Protein AF-A0A927CB23-F1 (afdb_monomer_lite)

pLDDT: mean 91.45, std 10.14, range [26.83, 98.69]

Sequence (714 aa):
MNLECARGECPRKMRVAFAGDSITWGDGMLDDGFVGEADRYIRKTYAETLASEQLNVSGTAEALSSRKLYGGRALRLTGAGSAVSFELEGDELTVVQAMERGNGSASLIDVYVDGALFDTFSNRNEAPCGEDTIRFVADGAGNTFDLGRPFTYAHSISADGRPVVGGLNCGGYGAAFPADQDYRVIRIYGSDAHGETEVHHALQFRRTPAQGIVIEASFRYGETIAYAKTTVGETEERFGSPLESRYGEGGVAFDPARPVAVSSGLDYRITDDRAVRTWTFPDTRRRTFELKIRGFDPLGGKTGDPYLIVNFVTNRFHSIMNAGIGGWTANLYKGDKGLRNVNGLCDWKPDILFIGLGTNDDWEAGNTFAAVRRIEGLSEADVRRLPTLLIQNCRYDGPDRYSVDTAELIVAACEQRCVVLDGTGASFDSVKQGDLVVVGDYYGDNRNVQSRLIESWDPDTRTARFTEPLEPTPLTPHIEDYAGQAIRIKRVDGFVTALERMLAMIRTASPATRLALIETGLSNYNTRLLMGYPEVIRDIAKRYGAELVNVYRPLMQWQYEQPLDFQGYIGPGEQQRSGGSSEYPLVTPDGRDMAEAVRYQLRNWSVRIDGREKYGDGCRIEGGYALAFLPGTEPEQLTITDWNGRGRNPKVGYRFIPSRLVFTRDVPPPGARIEVSASPAKWSMDDAHLGMPGGNGIYAAQVKAAIRRMIGRE

Radius of gyration: 29.51 Å; chains: 1; bounding box: 82×55×81 Å

Organism: NCBI:txid2772510

Foldseek 3Di:
DAPDPPDDDQADFFEEEEAAACQLCVQNACCHFLNVLQVVLCCVRRWPKFFQVNWDWDADKDKFADSLFNVRIWIKHWFFFIKTKDKGWAQKKKFFFKAFFAQQQKFKKFKDWQNHGDDIDISGDPWDKDKDKDKDFAQAPAQKFWPQAFAWAPKWKDKLNHTFAEAFAADEAPDDDDPRGQWYWFWDWDADPVRAIDITIMIGGPHRDGGGIMMMMITIGGAMAGQKDFSWYANDRGGRHHIGYQWGQQPFALQPQDRDRTHKHQAKIKGGPVSMDMDGHPHGGMIMMMIGTNFRDPPGSNPDTHMIITRMMINHDYMYISLYMHLDALQCQPPDSTRNHLLVVLVSQGLEYEYYYQARHLLQQDKDFLKWFKDWFAFLVRQQQDLCLFFQKWADPDHRIIMTTGLWWFFQFFDFFKTFTDPHRMDNPRDAFQWKKWFADAALACQRIDIFGFRGADPVRRMTGGDHTDAAGPLRRDRRSSGGGTMGTMDSVRRLVSVVVSLVVSCVSRVSYAYEYEFYFQARCQAGVSPCRNVSSVVSCVVSVHHYLDQHVVNSVLQQPFDQPAWWAQAECRHFWDPLDQKGFTADNHGHFSQVVLQARFDNKFKDWLRHTCDSPQKHKGKHKHWHFDPPQDSNRSIDDGSNCSSNPPRIDIDTDTIMMGGNDDRHHGGIGIIMTTGSDHCDRNRGHRPDPNVSVSSSVSSSVSVCVVSVVD

InterPro domains:
  IPR036514 SGNH hydrolase superfamily [G3DSA:3.40.50.1110] (303-572)

Structure (mmCIF, N/CA/C/O backbone):
data_AF-A0A927CB23-F1
#
_entry.id   AF-A0A927CB23-F1
#
loop_
_atom_site.group_PDB
_atom_site.id
_atom_site.type_symbol
_atom_site.label_atom_id
_atom_site.label_alt_id
_atom_site.label_comp_id
_atom_site.label_asym_id
_atom_site.label_entity_id
_atom_site.label_seq_id
_atom_site.pdbx_PDB_ins_code
_atom_site.Cartn_x
_atom_site.Cartn_y
_atom_site.Cartn_z
_atom_site.occupancy
_atom_site.B_iso_or_equiv
_atom_site.auth_seq_id
_atom_site.auth_comp_id
_atom_site.auth_asym_id
_atom_site.auth_atom_id
_atom_site.pdbx_PDB_model_num
ATOM 1 N N . MET A 1 1 ? -27.985 -1.741 -10.461 1.00 26.83 1 MET A N 1
ATOM 2 C CA . MET A 1 1 ? -28.799 -2.940 -10.737 1.00 26.83 1 MET A CA 1
ATOM 3 C C . MET A 1 1 ? -28.554 -3.878 -9.571 1.00 26.83 1 MET A C 1
ATOM 5 O O . MET A 1 1 ? -27.466 -4.431 -9.467 1.00 26.83 1 MET A O 1
ATOM 9 N N . ASN A 1 2 ? -29.479 -3.870 -8.613 1.00 27.08 2 ASN A N 1
ATOM 10 C CA . ASN A 1 2 ? -29.386 -4.656 -7.388 1.00 27.08 2 ASN A CA 1
ATOM 11 C C . ASN A 1 2 ? -29.586 -6.117 -7.780 1.00 27.08 2 ASN A C 1
ATOM 13 O O . ASN A 1 2 ? -30.599 -6.443 -8.392 1.00 27.08 2 ASN A O 1
ATOM 17 N N . LEU A 1 3 ? -28.602 -6.967 -7.499 1.00 32.16 3 LEU A N 1
ATOM 18 C CA . LEU A 1 3 ? -28.833 -8.404 -7.513 1.00 32.16 3 LEU A CA 1
ATOM 19 C C . LEU A 1 3 ? -29.816 -8.675 -6.376 1.00 32.16 3 LEU A C 1
ATOM 21 O O . LEU A 1 3 ? -29.448 -8.582 -5.208 1.00 32.16 3 LEU A O 1
ATOM 25 N N . GLU A 1 4 ? -31.074 -8.922 -6.737 1.00 32.81 4 GLU A N 1
ATOM 26 C CA . GLU A 1 4 ? -32.039 -9.565 -5.854 1.00 32.81 4 GLU A CA 1
ATOM 27 C C . GLU A 1 4 ? -31.370 -10.826 -5.302 1.00 32.81 4 GLU A C 1
ATOM 29 O O . GLU A 1 4 ? -30.970 -11.709 -6.067 1.00 32.81 4 GLU A O 1
ATOM 34 N N . CYS A 1 5 ? -31.194 -10.883 -3.979 1.00 36.22 5 CYS A N 1
ATOM 35 C CA . CYS A 1 5 ? -30.852 -12.123 -3.299 1.00 36.22 5 CYS A CA 1
ATOM 36 C C . CYS A 1 5 ? -31.935 -13.140 -3.654 1.00 36.22 5 CYS A C 1
ATOM 38 O O . CYS A 1 5 ? -33.077 -13.051 -3.200 1.00 36.22 5 CYS A O 1
ATOM 40 N N . ALA A 1 6 ? -31.587 -14.087 -4.519 1.00 33.34 6 ALA A N 1
ATOM 41 C CA . ALA A 1 6 ? -32.444 -15.210 -4.812 1.00 33.34 6 ALA A CA 1
ATOM 42 C C . ALA A 1 6 ? -32.645 -16.006 -3.513 1.00 33.34 6 ALA A C 1
ATOM 44 O O . ALA A 1 6 ? -31.708 -16.609 -3.009 1.00 33.34 6 ALA A O 1
ATOM 45 N N . ARG A 1 7 ? -33.896 -16.025 -3.033 1.00 36.09 7 ARG A N 1
ATOM 46 C CA . ARG A 1 7 ? -34.452 -16.943 -2.023 1.00 36.09 7 ARG A CA 1
ATOM 47 C C . ARG A 1 7 ? -33.904 -16.795 -0.596 1.00 36.09 7 ARG A C 1
ATOM 49 O O . ARG A 1 7 ? -33.030 -17.539 -0.188 1.00 36.09 7 ARG A O 1
ATOM 56 N N . GLY A 1 8 ? -34.556 -15.937 0.190 1.00 37.94 8 GLY A N 1
ATOM 57 C CA . GLY A 1 8 ? -34.982 -16.237 1.571 1.00 37.94 8 GLY A CA 1
ATOM 58 C C . GLY A 1 8 ? -33.938 -16.503 2.664 1.00 37.94 8 GLY A C 1
ATOM 59 O O . GLY A 1 8 ? -34.341 -16.632 3.814 1.00 37.94 8 GLY A O 1
ATOM 60 N N . GLU A 1 9 ? -32.645 -16.557 2.361 1.00 48.78 9 GLU A N 1
ATOM 61 C CA . GLU A 1 9 ? -31.580 -16.712 3.352 1.00 48.78 9 GLU A CA 1
ATOM 62 C C . GLU A 1 9 ? -30.727 -15.443 3.387 1.00 48.78 9 GLU A C 1
ATOM 64 O O . GLU A 1 9 ? -30.206 -14.983 2.367 1.00 48.78 9 GLU A O 1
ATOM 69 N N . CYS A 1 10 ? -30.608 -14.837 4.570 1.00 53.47 10 CYS A N 1
ATOM 70 C CA . CYS A 1 10 ? -29.690 -13.725 4.771 1.00 53.47 10 CYS A CA 1
ATOM 71 C C . CYS A 1 10 ? -28.240 -14.187 4.528 1.00 53.47 10 CYS A C 1
ATOM 73 O O . CYS A 1 10 ? -27.886 -15.303 4.920 1.00 53.47 10 CYS A O 1
ATOM 75 N N . PRO A 1 11 ? -27.371 -13.341 3.939 1.00 67.31 11 PRO A N 1
ATOM 76 C CA . PRO A 1 11 ? -25.980 -13.705 3.692 1.00 67.31 11 PRO A CA 1
ATOM 77 C C . PRO A 1 11 ? -25.277 -14.155 4.977 1.00 67.31 11 PRO A C 1
ATOM 79 O O . PRO A 1 11 ? -25.396 -13.515 6.026 1.00 67.31 11 PRO A O 1
ATOM 82 N N . ARG A 1 12 ? -24.508 -15.247 4.895 1.00 82.75 12 ARG A N 1
ATOM 83 C CA . ARG A 1 12 ? -23.694 -15.736 6.013 1.00 82.75 12 ARG A CA 1
ATOM 84 C C . ARG A 1 12 ? -22.744 -14.633 6.499 1.00 82.75 12 ARG A C 1
ATOM 86 O O . ARG A 1 12 ? -22.154 -13.907 5.697 1.00 82.75 12 ARG A O 1
ATOM 93 N N . LYS A 1 13 ? -22.537 -14.532 7.819 1.00 90.31 13 LYS A N 1
ATOM 94 C CA . LYS A 1 13 ? -21.469 -13.690 8.391 1.00 90.31 13 LYS A CA 1
ATOM 95 C C . LYS A 1 13 ? -20.115 -14.140 7.847 1.00 90.31 13 LYS A C 1
ATOM 97 O O . LYS A 1 13 ? -19.859 -15.337 7.737 1.00 90.31 13 LYS A O 1
ATOM 102 N N . MET A 1 14 ? -19.257 -13.175 7.530 1.00 93.19 14 MET A N 1
ATOM 103 C CA . MET A 1 14 ? -17.957 -13.430 6.910 1.00 93.19 14 MET A CA 1
ATOM 104 C C . MET A 1 14 ? -16.841 -12.764 7.698 1.00 93.19 14 MET A C 1
ATOM 106 O O . MET A 1 14 ? -17.012 -11.647 8.184 1.00 93.19 14 MET A O 1
ATOM 110 N N . ARG A 1 15 ? -15.689 -13.427 7.740 1.00 96.12 15 ARG A N 1
ATOM 111 C CA . ARG A 1 15 ? -14.408 -12.915 8.220 1.00 96.12 15 ARG A CA 1
ATOM 112 C C . ARG A 1 15 ? -13.463 -12.783 7.032 1.00 96.12 15 ARG A C 1
ATOM 114 O O . ARG A 1 15 ? -13.010 -13.789 6.484 1.00 96.12 15 ARG A O 1
ATOM 121 N N . VAL A 1 16 ? -13.187 -11.552 6.609 1.00 97.25 16 VAL A N 1
ATOM 122 C CA . VAL A 1 16 ? -12.331 -11.272 5.446 1.00 97.25 16 VAL A CA 1
ATOM 123 C C . VAL A 1 16 ? -11.035 -10.620 5.905 1.00 97.25 16 VAL A C 1
ATOM 125 O O . VAL A 1 16 ? -11.055 -9.555 6.519 1.00 97.25 16 VAL A O 1
ATOM 128 N N . ALA A 1 17 ? -9.909 -11.258 5.602 1.00 97.19 17 ALA A N 1
ATOM 129 C CA . ALA A 1 17 ? -8.582 -10.754 5.920 1.00 97.19 17 ALA A CA 1
ATOM 130 C C . ALA A 1 17 ? -7.828 -10.324 4.657 1.00 97.19 17 ALA A C 1
ATOM 132 O O . ALA A 1 17 ? -7.929 -10.958 3.604 1.00 97.19 17 ALA A O 1
ATOM 133 N N . PHE A 1 18 ? -7.039 -9.264 4.791 1.00 96.00 18 PHE A N 1
ATOM 134 C CA . PHE A 1 18 ? -6.154 -8.743 3.757 1.00 96.00 18 PHE A CA 1
ATOM 135 C C . PHE A 1 18 ? -4.733 -8.714 4.306 1.00 96.00 18 PHE A C 1
ATOM 137 O O . PHE A 1 18 ? -4.410 -7.846 5.108 1.00 96.00 18 PHE A O 1
ATOM 144 N N . ALA A 1 19 ? -3.904 -9.673 3.906 1.00 93.81 19 ALA A N 1
ATOM 145 C CA . ALA A 1 19 ? -2.488 -9.717 4.235 1.00 93.81 19 ALA A CA 1
ATOM 146 C C . ALA A 1 19 ? -1.663 -9.123 3.093 1.00 93.81 19 ALA A C 1
ATOM 148 O O . ALA A 1 19 ? -1.957 -9.349 1.916 1.00 93.81 19 ALA A O 1
ATOM 149 N N . GLY A 1 20 ? -0.605 -8.388 3.415 1.00 89.81 20 GLY A N 1
ATOM 150 C CA . GLY A 1 20 ? 0.216 -7.820 2.357 1.00 89.81 20 GLY A CA 1
ATOM 151 C C . GLY A 1 20 ? 1.271 -6.823 2.791 1.00 89.81 20 GLY A C 1
ATOM 152 O O . GLY A 1 20 ? 1.540 -6.632 3.975 1.00 89.81 20 GLY A O 1
ATOM 153 N N . ASP A 1 21 ? 1.873 -6.208 1.787 1.00 85.06 21 ASP A N 1
ATOM 154 C CA . ASP A 1 21 ? 2.909 -5.200 1.941 1.00 85.06 21 ASP A CA 1
ATOM 155 C C . ASP A 1 21 ? 2.298 -3.806 2.209 1.00 85.06 21 ASP A C 1
ATOM 157 O O . ASP A 1 21 ? 1.126 -3.661 2.592 1.00 85.06 21 ASP A O 1
ATOM 161 N N . SER A 1 22 ? 3.091 -2.755 1.999 1.00 81.62 22 SER A N 1
ATOM 162 C CA . SER A 1 22 ? 2.682 -1.357 2.172 1.00 81.62 22 SER A CA 1
ATOM 163 C C . SER A 1 22 ? 1.436 -0.947 1.379 1.00 81.62 22 SER A C 1
ATOM 165 O O . SER A 1 22 ? 0.739 -0.011 1.770 1.00 81.62 22 SER A O 1
ATOM 167 N N . ILE A 1 23 ? 1.113 -1.650 0.292 1.00 84.50 23 ILE A N 1
ATOM 168 C CA . ILE A 1 23 ? -0.065 -1.370 -0.531 1.00 84.50 23 ILE A CA 1
ATOM 169 C C . ILE A 1 23 ? -1.342 -1.828 0.156 1.00 84.50 23 ILE A C 1
ATOM 171 O O . ILE A 1 23 ? -2.353 -1.129 0.108 1.00 84.50 23 ILE A O 1
ATOM 175 N N . THR A 1 24 ? -1.288 -2.998 0.792 1.00 82.88 24 THR A N 1
ATOM 176 C CA . THR A 1 24 ? -2.405 -3.522 1.588 1.00 82.88 24 THR A CA 1
ATOM 177 C C . THR A 1 24 ? -2.545 -2.737 2.882 1.00 82.88 24 THR A C 1
ATOM 179 O O . THR A 1 24 ? -3.655 -2.403 3.290 1.00 82.88 24 THR A O 1
ATOM 182 N N . TRP A 1 25 ? -1.411 -2.386 3.495 1.00 82.94 25 TRP A N 1
ATOM 183 C CA . TRP A 1 25 ? -1.390 -1.551 4.688 1.00 82.94 25 TRP A CA 1
ATOM 184 C C . TRP A 1 25 ? -2.050 -0.197 4.432 1.00 82.94 25 TRP A C 1
ATOM 186 O O . TRP A 1 25 ? -2.877 0.246 5.230 1.00 82.94 25 TRP A O 1
ATOM 196 N N . GLY A 1 26 ? -1.687 0.449 3.317 1.00 84.69 26 GLY A N 1
ATOM 197 C CA . GLY A 1 26 ? -1.978 1.852 3.073 1.00 84.69 26 GLY A CA 1
ATOM 198 C C . GLY A 1 26 ? -1.369 2.680 4.195 1.00 84.69 26 GLY A C 1
ATOM 199 O O . GLY A 1 26 ? -0.161 2.881 4.263 1.00 84.69 26 GLY A O 1
ATOM 200 N N . ASP A 1 27 ? -2.227 3.100 5.109 1.00 80.81 27 ASP A N 1
ATOM 201 C CA . ASP A 1 27 ? -1.877 3.921 6.258 1.00 80.81 27 ASP A CA 1
ATOM 202 C C . ASP A 1 27 ? -2.066 3.172 7.594 1.00 80.81 27 ASP A C 1
ATOM 204 O O . ASP A 1 27 ? -1.728 3.693 8.659 1.00 80.81 27 ASP A O 1
ATOM 208 N N . GLY A 1 28 ? -2.544 1.925 7.536 1.00 81.62 28 GLY A N 1
ATOM 209 C CA . GLY A 1 28 ? -2.589 0.990 8.650 1.00 81.62 28 GLY A CA 1
ATOM 210 C C . GLY A 1 28 ? -3.884 0.924 9.437 1.00 81.62 28 GLY A C 1
ATOM 211 O O . GLY A 1 28 ? -3.838 0.410 10.552 1.00 81.62 28 GLY A O 1
ATOM 212 N N . MET A 1 29 ? -5.001 1.439 8.910 1.00 90.50 29 MET A N 1
ATOM 213 C CA . MET A 1 29 ? -6.353 1.313 9.476 1.00 90.50 29 MET A CA 1
ATOM 214 C C . MET A 1 29 ? -7.280 0.483 8.567 1.00 90.50 29 MET A C 1
ATOM 216 O O . MET A 1 29 ? -6.928 0.134 7.441 1.00 90.50 29 MET A O 1
ATOM 220 N N . LEU A 1 30 ? -8.477 0.140 9.060 1.00 92.75 30 LEU A N 1
ATOM 221 C CA . LEU A 1 30 ? -9.453 -0.673 8.313 1.00 92.75 30 LEU A CA 1
ATOM 222 C C . LEU A 1 30 ? -10.070 0.060 7.112 1.00 92.75 30 LEU A C 1
ATOM 224 O O . LEU A 1 30 ? -10.380 -0.575 6.111 1.00 92.75 30 LEU A O 1
ATOM 228 N N . ASP A 1 31 ? -10.193 1.384 7.193 1.00 85.88 31 ASP A N 1
ATOM 229 C CA . ASP A 1 31 ? -10.812 2.212 6.149 1.00 85.88 31 ASP A CA 1
ATOM 230 C C . ASP A 1 31 ? -9.818 2.689 5.074 1.00 85.88 31 ASP A C 1
ATOM 232 O O . ASP A 1 31 ? -10.170 3.491 4.205 1.00 85.88 31 ASP A O 1
ATOM 236 N N . ASP A 1 32 ? -8.573 2.211 5.117 1.00 86.31 32 ASP A N 1
ATOM 237 C CA . ASP A 1 32 ? -7.504 2.685 4.242 1.00 86.31 32 ASP A CA 1
ATOM 238 C C . ASP A 1 32 ? -7.427 1.919 2.917 1.00 86.31 32 ASP A C 1
ATOM 240 O O . ASP A 1 32 ? -7.713 0.721 2.827 1.00 86.31 32 ASP A O 1
ATOM 244 N N . GLY A 1 33 ? -6.986 2.630 1.874 1.00 85.62 33 GLY A N 1
ATOM 245 C CA . GLY A 1 33 ? -6.684 2.057 0.564 1.00 85.62 33 GLY A CA 1
ATOM 246 C C . GLY A 1 33 ? -7.843 1.252 -0.029 1.00 85.62 33 GLY A C 1
ATOM 247 O O . GLY A 1 33 ? -9.012 1.629 0.076 1.00 85.62 33 GLY A O 1
ATOM 248 N N . PHE A 1 34 ? -7.509 0.125 -0.660 1.00 88.75 34 PHE A N 1
ATOM 249 C CA . PHE A 1 34 ? -8.513 -0.772 -1.230 1.00 88.75 34 PHE A CA 1
ATOM 250 C C . PHE A 1 34 ? -9.200 -1.650 -0.170 1.00 88.75 34 PHE A C 1
ATOM 252 O O . PHE A 1 34 ? -10.257 -2.213 -0.458 1.00 88.75 34 PHE A O 1
ATOM 259 N N . VAL A 1 35 ? -8.629 -1.773 1.038 1.00 91.56 35 VAL A N 1
ATOM 260 C CA . VAL A 1 35 ? -9.218 -2.544 2.146 1.00 91.56 35 VAL A CA 1
ATOM 261 C C . VAL A 1 35 ? -10.496 -1.861 2.628 1.00 91.56 35 VAL A C 1
ATOM 263 O O . VAL A 1 35 ? -11.544 -2.506 2.669 1.00 91.56 35 VAL A O 1
ATOM 266 N N . GLY A 1 36 ? -10.457 -0.544 2.854 1.00 92.50 36 GLY A N 1
ATOM 267 C CA . GLY A 1 36 ? -11.652 0.234 3.198 1.00 92.50 36 GLY A CA 1
ATOM 268 C C . GLY A 1 36 ? -12.721 0.214 2.102 1.00 92.50 36 GLY A C 1
ATOM 269 O O . GLY A 1 36 ? -13.921 0.135 2.370 1.00 92.50 36 GLY A O 1
ATOM 270 N N . GLU A 1 37 ? -12.305 0.210 0.833 1.00 92.56 37 GLU A N 1
ATOM 271 C CA . GLU A 1 37 ? -13.227 0.047 -0.294 1.00 92.56 37 GLU A CA 1
ATOM 272 C C . GLU A 1 37 ? -13.871 -1.346 -0.350 1.00 92.56 37 GLU A C 1
ATOM 274 O O . GLU A 1 37 ? -15.035 -1.469 -0.752 1.00 92.56 37 GLU A O 1
ATOM 279 N N . ALA A 1 38 ? -13.135 -2.392 0.030 1.00 93.31 38 ALA A N 1
ATOM 280 C CA . ALA A 1 38 ? -13.651 -3.750 0.117 1.00 93.31 38 ALA A CA 1
ATOM 281 C C . ALA A 1 38 ? -14.641 -3.898 1.281 1.00 93.31 38 ALA A C 1
ATOM 283 O O . ALA A 1 38 ? -15.726 -4.441 1.072 1.00 93.31 38 ALA A O 1
ATOM 284 N N . ASP A 1 39 ? -14.323 -3.350 2.457 1.00 94.88 39 ASP A N 1
ATOM 285 C CA . ASP A 1 39 ? -15.223 -3.303 3.617 1.00 94.88 39 ASP A CA 1
ATOM 286 C C . ASP A 1 39 ? -16.545 -2.604 3.263 1.00 94.88 39 ASP A C 1
ATOM 288 O O . ASP A 1 39 ? -17.627 -3.193 3.356 1.00 94.88 39 ASP A O 1
ATOM 292 N N . ARG A 1 40 ? -16.463 -1.391 2.698 1.00 94.31 40 ARG A N 1
ATOM 293 C CA . ARG A 1 40 ? -17.644 -0.647 2.239 1.00 94.31 40 ARG A CA 1
ATOM 294 C C . ARG A 1 40 ? -18.479 -1.448 1.242 1.00 94.31 40 ARG A C 1
ATOM 296 O O . ARG A 1 40 ? -19.707 -1.393 1.278 1.00 94.31 40 ARG A O 1
ATOM 303 N N . TYR A 1 41 ? -17.835 -2.161 0.322 1.00 93.56 41 TYR A N 1
ATOM 304 C CA . TYR A 1 41 ? -18.537 -2.994 -0.649 1.00 93.56 41 TYR A CA 1
ATOM 305 C C . TYR A 1 41 ? -19.253 -4.174 0.009 1.00 93.56 41 TYR A C 1
ATOM 307 O O . TYR A 1 41 ? -20.413 -4.425 -0.323 1.00 93.56 41 TYR A O 1
ATOM 315 N N . ILE A 1 42 ? -18.596 -4.861 0.948 1.00 93.00 42 ILE A N 1
ATOM 316 C CA . ILE A 1 42 ? -19.181 -5.983 1.685 1.00 93.00 42 ILE A CA 1
ATOM 317 C C . ILE A 1 42 ? -20.426 -5.511 2.438 1.00 93.00 42 ILE A C 1
ATOM 319 O O . ILE A 1 42 ? -21.505 -6.064 2.235 1.00 93.00 42 ILE A O 1
ATOM 323 N N . ARG A 1 43 ? -20.304 -4.424 3.206 1.00 92.12 43 ARG A N 1
ATOM 324 C CA . ARG A 1 43 ? -21.392 -3.855 4.019 1.00 92.12 43 ARG A CA 1
ATOM 325 C C . ARG A 1 43 ? -22.571 -3.304 3.224 1.00 92.12 43 ARG A C 1
ATOM 327 O O . ARG A 1 43 ? -23.662 -3.215 3.770 1.00 92.12 43 ARG A O 1
ATOM 334 N N . LYS A 1 44 ? -22.353 -2.899 1.968 1.00 90.19 44 LYS A N 1
ATOM 335 C CA . LYS A 1 44 ? -23.412 -2.408 1.066 1.00 90.19 44 LYS A CA 1
ATOM 336 C C . LYS A 1 44 ? -24.065 -3.496 0.219 1.00 90.19 44 LYS A C 1
ATOM 338 O O . LYS A 1 44 ? -25.140 -3.260 -0.319 1.00 90.19 44 LYS A O 1
ATOM 343 N N . THR A 1 45 ? -23.384 -4.623 0.010 1.00 91.19 45 THR A N 1
ATOM 344 C CA . THR A 1 45 ? -23.836 -5.653 -0.941 1.00 91.19 45 THR A CA 1
ATOM 345 C C . THR A 1 45 ? -24.349 -6.905 -0.247 1.00 91.19 45 THR A C 1
ATOM 347 O O . THR A 1 45 ? -25.278 -7.527 -0.747 1.00 91.19 45 THR A O 1
ATOM 350 N N . TYR A 1 46 ? -23.750 -7.274 0.885 1.00 91.44 46 TYR A N 1
ATOM 351 C CA . TYR A 1 46 ? -24.100 -8.476 1.647 1.00 91.44 46 TYR A CA 1
ATOM 352 C C . TYR A 1 46 ? -24.759 -8.150 2.994 1.00 91.44 46 TYR A C 1
ATOM 354 O O . TYR A 1 46 ? -25.037 -9.052 3.777 1.00 91.44 46 TYR A O 1
ATOM 362 N N . ALA A 1 47 ? -25.040 -6.869 3.235 1.00 92.69 47 ALA A N 1
ATOM 363 C CA . ALA A 1 47 ? -25.802 -6.381 4.369 1.00 92.69 47 ALA A CA 1
ATOM 364 C C . ALA A 1 47 ? -26.555 -5.095 3.985 1.00 92.69 47 ALA A C 1
ATOM 366 O O . ALA A 1 47 ? -26.195 -4.401 3.031 1.00 92.69 47 ALA A O 1
ATOM 367 N N . GLU A 1 48 ? -27.581 -4.760 4.759 1.00 93.19 48 GLU A N 1
ATOM 368 C CA . GLU A 1 48 ? -28.099 -3.403 4.882 1.00 93.19 48 GLU A CA 1
ATOM 369 C C . GLU A 1 48 ? -27.338 -2.742 6.035 1.00 93.19 48 GLU A C 1
ATOM 371 O O . GLU A 1 48 ? -27.335 -3.247 7.159 1.00 93.19 48 GLU A O 1
ATOM 376 N N . THR A 1 49 ? -26.635 -1.646 5.756 1.00 95.50 49 THR A N 1
ATOM 377 C CA . THR A 1 49 ? -25.846 -0.908 6.751 1.00 95.50 49 THR A CA 1
ATOM 378 C C . THR A 1 49 ? -26.246 0.559 6.700 1.00 95.50 49 THR A C 1
ATOM 380 O O . THR A 1 49 ? -26.120 1.193 5.651 1.00 95.50 49 THR A O 1
ATOM 383 N N . LEU A 1 50 ? -26.692 1.095 7.834 1.00 97.25 50 LEU A N 1
ATOM 384 C CA . LEU A 1 50 ? -27.009 2.507 8.018 1.00 97.25 50 LEU A CA 1
ATOM 385 C C . LEU A 1 50 ? -25.885 3.150 8.828 1.00 97.25 50 LEU A C 1
ATOM 387 O O . LEU A 1 50 ? -25.696 2.847 10.010 1.00 97.25 50 LEU A O 1
ATOM 391 N N . ALA A 1 51 ? -25.118 4.021 8.176 1.00 95.81 51 ALA A N 1
ATOM 392 C CA . ALA A 1 51 ? -24.122 4.847 8.844 1.00 95.81 51 ALA A CA 1
ATOM 393 C C . ALA A 1 51 ? -24.802 5.833 9.806 1.00 95.81 51 ALA A C 1
ATOM 395 O O . ALA A 1 51 ? -25.984 6.143 9.658 1.00 95.81 51 ALA A O 1
ATOM 396 N N . SER A 1 52 ? -24.051 6.370 10.769 1.00 94.75 52 SER A N 1
ATOM 397 C CA . SER A 1 52 ? -24.586 7.268 11.801 1.00 94.75 52 SER A CA 1
ATOM 398 C C . SER A 1 52 ? -25.346 8.485 11.256 1.00 94.75 52 SER A C 1
ATOM 400 O O . SER A 1 52 ? -26.297 8.945 11.875 1.00 94.75 52 SER A O 1
ATOM 402 N N . GLU A 1 53 ? -24.958 8.993 10.085 1.00 94.06 53 GLU A N 1
ATOM 403 C CA . GLU A 1 53 ? -25.627 10.114 9.405 1.00 94.06 53 GLU A CA 1
ATOM 404 C C . GLU A 1 53 ? -26.958 9.757 8.720 1.00 94.06 53 GLU A C 1
ATOM 406 O O . GLU A 1 53 ? -27.676 10.649 8.279 1.00 94.06 53 GLU A O 1
ATOM 411 N N . GLN A 1 54 ? -27.305 8.472 8.640 1.00 96.12 54 GLN A N 1
ATOM 412 C CA . GLN A 1 54 ? -28.581 7.990 8.100 1.00 96.12 54 GLN A CA 1
ATOM 413 C C . GLN A 1 54 ? -29.625 7.725 9.197 1.00 96.12 54 GLN A C 1
ATOM 415 O O . GLN A 1 54 ? -30.730 7.285 8.888 1.00 96.12 54 GLN A O 1
ATOM 420 N N . LEU A 1 55 ? -29.279 7.946 10.469 1.00 97.38 55 LEU A N 1
ATOM 421 C CA . LEU A 1 55 ? -30.155 7.689 11.610 1.00 97.38 55 LEU A CA 1
ATOM 422 C C . LEU A 1 55 ? -30.993 8.928 11.938 1.00 97.38 55 LEU A C 1
ATOM 424 O O . LEU A 1 55 ? -30.493 10.053 11.895 1.00 97.38 55 LEU A O 1
ATOM 428 N N . ASN A 1 56 ? -32.253 8.728 12.322 1.00 98.00 56 ASN A N 1
ATOM 429 C CA . ASN A 1 56 ? -33.090 9.819 12.812 1.00 98.00 56 ASN A CA 1
ATOM 430 C C . ASN A 1 56 ? -32.743 10.098 14.270 1.00 98.00 56 ASN A C 1
ATOM 432 O O . ASN A 1 56 ? -32.675 9.173 15.073 1.00 98.00 56 ASN A O 1
ATOM 436 N N . VAL A 1 57 ? -32.540 11.363 14.620 1.00 97.88 57 VAL A N 1
ATOM 437 C CA . VAL A 1 57 ? -32.056 11.767 15.944 1.00 97.88 57 VAL A CA 1
ATOM 438 C C . VAL A 1 57 ? -33.149 12.499 16.709 1.00 97.88 57 VAL A C 1
ATOM 440 O O . VAL A 1 57 ? -33.821 13.373 16.163 1.00 97.88 57 VAL A O 1
ATOM 443 N N . SER A 1 58 ? -33.281 12.184 17.995 1.00 97.25 58 SER A N 1
ATOM 444 C CA . SER A 1 58 ? -34.080 12.937 18.960 1.00 97.25 58 SER A CA 1
ATOM 445 C C . SER A 1 58 ? -33.216 13.295 20.171 1.00 97.25 58 SER A C 1
ATOM 447 O O . SER A 1 58 ? -32.490 12.447 20.688 1.00 97.25 58 SER A O 1
ATOM 449 N N . GLY A 1 59 ? -33.289 14.543 20.636 1.00 95.69 59 GLY A N 1
ATOM 450 C CA . GLY A 1 59 ? -32.460 15.050 21.735 1.00 95.69 59 GLY A CA 1
ATOM 451 C C . GLY A 1 59 ? -31.128 15.648 21.273 1.00 95.69 59 GLY A C 1
ATOM 452 O O . GLY A 1 59 ? -31.018 16.159 20.158 1.00 95.69 59 GLY A O 1
ATOM 453 N N . THR A 1 60 ? -30.128 15.629 22.156 1.00 96.06 60 THR A N 1
ATOM 454 C CA . THR A 1 60 ? -28.816 16.244 21.906 1.00 96.06 60 THR A CA 1
ATOM 455 C C . THR A 1 60 ? -27.882 15.250 21.234 1.00 96.06 60 THR A C 1
ATOM 457 O O . THR A 1 60 ? -27.672 14.146 21.744 1.00 96.06 60 THR A O 1
ATOM 460 N N . ALA A 1 61 ? -27.290 15.659 20.112 1.00 96.38 61 ALA A N 1
ATOM 461 C CA . ALA A 1 61 ? -26.323 14.851 19.391 1.00 96.38 61 ALA A CA 1
ATOM 462 C C . ALA A 1 61 ? -25.238 15.693 18.719 1.00 96.38 61 ALA A C 1
ATOM 464 O O . ALA A 1 61 ? -25.493 16.812 18.275 1.00 96.38 61 ALA A O 1
ATOM 465 N N . GLU A 1 62 ? -24.048 15.118 18.580 1.00 95.75 62 GLU A N 1
ATOM 466 C CA . GLU A 1 62 ? -22.937 15.705 17.836 1.00 95.75 62 GLU A CA 1
ATOM 467 C C . GLU A 1 62 ? -22.217 14.658 16.981 1.00 95.75 62 GLU A C 1
ATOM 469 O O . GLU A 1 62 ? -22.173 13.469 17.308 1.00 95.75 62 GLU A O 1
ATOM 474 N N . ALA A 1 63 ? -21.647 15.102 15.861 1.00 95.00 63 ALA A N 1
ATOM 475 C CA . ALA A 1 63 ? -20.817 14.248 15.026 1.00 95.00 63 ALA A CA 1
ATOM 476 C C . ALA A 1 63 ? -19.422 14.099 15.643 1.00 95.00 63 ALA A C 1
ATOM 478 O O . ALA A 1 63 ? -18.794 15.078 16.040 1.00 95.00 63 ALA A O 1
ATOM 479 N N . LEU A 1 64 ? -18.916 12.873 15.645 1.00 94.88 64 LEU A N 1
ATOM 480 C CA . LEU A 1 64 ? -17.593 12.516 16.130 1.00 94.88 64 LEU A CA 1
ATOM 481 C C . LEU A 1 64 ? -16.741 12.015 14.963 1.00 94.88 64 LEU A C 1
ATOM 483 O O . LEU A 1 64 ? -17.241 11.296 14.098 1.00 94.88 64 LEU A O 1
ATOM 487 N N . SER A 1 65 ? -15.456 12.366 14.951 1.00 93.50 65 SER A N 1
ATOM 488 C CA . SER A 1 65 ? -14.502 11.927 13.929 1.00 93.50 65 SER A CA 1
ATOM 489 C C . SER A 1 65 ? -13.348 11.160 14.566 1.00 93.50 65 SER A C 1
ATOM 491 O O . SER A 1 65 ? -12.726 11.640 15.511 1.00 93.50 65 SER A O 1
ATOM 493 N N . SER A 1 66 ? -13.049 9.973 14.048 1.00 93.44 66 SER A N 1
ATOM 494 C CA . SER A 1 66 ? -11.876 9.181 14.428 1.00 93.44 66 SER A CA 1
ATOM 495 C C . SER A 1 66 ? -11.621 8.104 13.385 1.00 93.44 66 SER A C 1
ATOM 497 O O . SER A 1 66 ? -12.547 7.448 12.921 1.00 93.44 66 SER A O 1
ATOM 499 N N . ARG A 1 67 ? -10.348 7.851 13.070 1.00 92.06 67 ARG A N 1
ATOM 500 C CA . ARG A 1 67 ? -9.931 6.778 12.149 1.00 92.06 67 ARG A CA 1
ATOM 501 C C . ARG A 1 67 ? -10.183 5.367 12.702 1.00 92.06 67 ARG A C 1
ATOM 503 O O . ARG A 1 67 ? -10.022 4.404 11.961 1.00 92.06 67 ARG A O 1
ATOM 510 N N . LYS A 1 68 ? -10.554 5.232 13.983 1.00 94.94 68 LYS A N 1
ATOM 511 C CA . LYS A 1 68 ? -10.993 3.959 14.581 1.00 94.94 68 LYS A CA 1
ATOM 512 C C . LYS A 1 68 ? -12.475 3.649 14.335 1.00 94.94 68 LYS A C 1
ATOM 514 O O . LYS A 1 68 ? -12.923 2.560 14.686 1.00 94.94 68 LYS A O 1
ATOM 519 N N . LEU A 1 69 ? -13.232 4.590 13.775 1.00 95.62 69 LEU A N 1
ATOM 520 C CA . LEU A 1 69 ? -14.649 4.441 13.442 1.00 95.62 69 LEU A CA 1
ATOM 521 C C . LEU A 1 69 ? -14.789 4.094 11.960 1.00 95.62 69 LEU A C 1
ATOM 523 O O . LEU A 1 69 ? -14.050 4.639 11.147 1.00 95.62 69 LEU A O 1
ATOM 527 N N . TYR A 1 70 ? -15.758 3.250 11.611 1.00 95.25 70 TYR A N 1
ATOM 528 C CA . TYR A 1 70 ? -16.101 2.967 10.217 1.00 95.25 70 TYR A CA 1
ATOM 529 C C . TYR A 1 70 ? -16.535 4.247 9.499 1.00 95.25 70 TYR A C 1
ATOM 531 O O . TYR A 1 70 ? -17.358 5.008 10.015 1.00 95.25 70 TYR A O 1
ATOM 539 N N . GLY A 1 71 ? -15.971 4.492 8.318 1.00 92.56 71 GLY A N 1
ATOM 540 C CA . GLY A 1 71 ? -16.151 5.734 7.567 1.00 92.56 71 GLY A CA 1
ATOM 541 C C . GLY A 1 71 ? -15.507 6.954 8.235 1.00 92.56 71 GLY A C 1
ATOM 542 O O . GLY A 1 71 ? -15.756 8.084 7.817 1.00 92.56 71 GLY A O 1
ATOM 543 N N . GLY A 1 72 ? -14.708 6.747 9.284 1.00 93.75 72 GLY A N 1
ATOM 544 C CA . GLY A 1 72 ? -14.087 7.800 10.079 1.00 93.75 72 GLY A CA 1
ATOM 545 C C . GLY A 1 72 ? -15.044 8.610 10.961 1.00 93.75 72 GLY A C 1
ATOM 546 O O . GLY A 1 72 ? -14.622 9.631 11.507 1.00 93.75 72 GLY A O 1
ATOM 547 N N . ARG A 1 73 ? -16.324 8.221 11.076 1.00 94.94 73 ARG A N 1
ATOM 548 C CA . ARG A 1 73 ? -17.391 9.054 11.664 1.00 94.94 73 ARG A CA 1
ATOM 549 C C . ARG A 1 73 ? -18.343 8.259 12.555 1.00 94.94 73 ARG A C 1
ATOM 551 O O . ARG A 1 73 ? -18.597 7.088 12.307 1.00 94.94 73 ARG A O 1
ATOM 558 N N . ALA A 1 74 ? -18.893 8.910 13.574 1.00 97.31 74 ALA A N 1
ATOM 559 C CA . ALA A 1 74 ? -19.975 8.392 14.413 1.00 97.31 74 ALA A CA 1
ATOM 560 C C . ALA A 1 74 ? -20.873 9.536 14.905 1.00 97.31 74 ALA A C 1
ATOM 562 O O . ALA A 1 74 ? -20.547 10.713 14.734 1.00 97.31 74 ALA A O 1
ATOM 563 N N . LEU A 1 75 ? -21.981 9.189 15.558 1.00 97.44 75 LEU A N 1
ATOM 564 C CA . LEU A 1 75 ? -22.864 10.132 16.240 1.00 97.44 75 LEU A CA 1
ATOM 565 C C . LEU A 1 75 ? -22.808 9.895 17.752 1.00 97.44 75 LEU A C 1
ATOM 567 O O . LEU A 1 75 ? -23.077 8.785 18.209 1.00 97.44 75 LEU A O 1
ATOM 571 N N . ARG A 1 76 ? -22.484 10.933 18.528 1.00 97.19 76 ARG A N 1
ATOM 572 C CA . ARG A 1 76 ? -22.558 10.928 19.993 1.00 97.19 76 ARG A CA 1
ATOM 573 C C . ARG A 1 76 ? -23.882 11.544 20.427 1.00 97.19 76 ARG A C 1
ATOM 575 O O . ARG A 1 76 ? -24.092 12.732 20.225 1.00 97.19 76 ARG A O 1
ATOM 582 N N . LEU A 1 77 ? -24.741 10.754 21.055 1.00 98.06 77 LEU A N 1
ATOM 583 C CA . LEU A 1 77 ? -25.910 11.219 21.797 1.00 98.06 77 LEU A CA 1
ATOM 584 C C . LEU A 1 77 ? -25.514 11.540 23.236 1.00 98.06 77 LEU A C 1
ATOM 586 O O . LEU A 1 77 ? -24.708 10.810 23.821 1.00 98.06 77 LEU A O 1
ATOM 590 N N . THR A 1 78 ? -26.108 12.574 23.826 1.00 97.19 78 THR A N 1
ATOM 591 C CA . THR A 1 78 ? -25.876 12.951 25.229 1.00 97.19 78 THR A CA 1
ATOM 592 C C . THR A 1 78 ? -27.177 13.267 25.958 1.00 97.19 78 THR A C 1
ATOM 594 O O . THR A 1 78 ? -28.121 13.808 25.382 1.00 97.19 78 THR A O 1
ATOM 597 N N . GLY A 1 79 ? -27.225 12.928 27.245 1.00 97.31 79 GLY A N 1
ATOM 598 C CA . GLY A 1 79 ? -28.371 13.166 28.118 1.00 97.31 79 GLY A CA 1
ATOM 599 C C . GLY A 1 79 ? -29.415 12.046 28.082 1.00 97.31 79 GLY A C 1
ATOM 600 O O . GLY A 1 79 ? -29.643 11.392 27.063 1.00 97.31 79 GLY A O 1
ATOM 601 N N . ALA A 1 80 ? -30.063 11.818 29.226 1.00 97.06 80 ALA A N 1
ATOM 602 C CA . ALA A 1 80 ? -31.153 10.853 29.327 1.00 97.06 80 ALA A CA 1
ATOM 603 C C . ALA A 1 80 ? -32.325 11.266 28.421 1.00 97.06 80 ALA A C 1
ATOM 605 O O . ALA A 1 80 ? -32.716 12.430 28.381 1.00 97.06 80 ALA A O 1
ATOM 606 N N . GLY A 1 81 ? -32.893 10.300 27.706 1.00 97.00 81 GLY A N 1
ATOM 607 C CA . GLY A 1 81 ? -33.981 10.507 26.756 1.00 97.00 81 GLY A CA 1
ATOM 608 C C . GLY A 1 81 ? -33.541 10.779 25.317 1.00 97.00 81 GLY A C 1
ATOM 609 O O . GLY A 1 81 ? -34.368 10.578 24.428 1.00 97.00 81 GLY A O 1
ATOM 610 N N . SER A 1 82 ? -32.279 11.155 25.073 1.00 98.38 82 SER A N 1
ATOM 611 C CA . SER A 1 82 ? -31.733 11.253 23.714 1.00 98.38 82 SER A CA 1
ATOM 612 C C . SER A 1 82 ? -31.725 9.879 23.042 1.00 98.38 82 SER A C 1
ATOM 614 O O . SER A 1 82 ? -31.437 8.863 23.686 1.00 98.38 82 SER A O 1
ATOM 616 N N . ALA A 1 83 ? -32.065 9.842 21.756 1.00 98.38 83 ALA A N 1
ATOM 617 C CA . ALA A 1 83 ? -32.289 8.605 21.024 1.00 98.38 83 ALA A CA 1
ATOM 618 C C . ALA A 1 83 ? -31.911 8.703 19.542 1.00 98.38 83 ALA A C 1
ATOM 620 O O . ALA A 1 83 ? -31.913 9.786 18.950 1.00 98.38 83 ALA A O 1
ATOM 621 N N . VAL A 1 84 ? -31.650 7.542 18.942 1.00 98.44 84 VAL A N 1
ATOM 622 C CA . VAL A 1 84 ? -31.669 7.351 17.488 1.00 98.44 84 VAL A CA 1
ATOM 623 C C . VAL A 1 84 ? -32.746 6.353 17.104 1.00 98.44 84 VAL A C 1
ATOM 625 O O . VAL A 1 84 ? -32.905 5.338 17.779 1.00 98.44 84 VAL A O 1
ATOM 628 N N . SER A 1 85 ? -33.442 6.604 16.001 1.00 98.44 85 SER A N 1
ATOM 629 C CA . SER A 1 85 ? -34.416 5.680 15.427 1.00 98.44 85 SER A CA 1
ATOM 630 C C . SER A 1 85 ? -34.183 5.452 13.938 1.00 98.44 85 SER A C 1
ATOM 632 O O . SER A 1 85 ? -33.681 6.317 13.213 1.00 98.44 85 SER A O 1
ATOM 634 N N . PHE A 1 86 ? -34.505 4.248 13.480 1.00 98.56 86 PHE A N 1
ATOM 635 C CA . PHE A 1 86 ? -34.279 3.812 12.105 1.00 98.56 86 PHE A CA 1
ATOM 636 C C . PHE A 1 86 ? -35.158 2.604 11.767 1.00 98.56 86 PHE A C 1
ATOM 638 O O . PHE A 1 86 ? -35.680 1.924 12.650 1.00 98.56 86 PHE A O 1
ATOM 645 N N . GLU A 1 87 ? -35.306 2.332 10.476 1.00 98.06 87 GLU A N 1
ATOM 646 C CA . GLU A 1 87 ? -35.892 1.091 9.975 1.00 98.06 87 GLU A CA 1
ATOM 647 C C . GLU A 1 87 ? -34.796 0.235 9.359 1.00 98.06 87 GLU A C 1
ATOM 649 O O . GLU A 1 87 ? -33.881 0.759 8.731 1.00 98.06 87 GLU A O 1
ATOM 654 N N . LEU A 1 88 ? -34.890 -1.076 9.546 1.00 96.31 88 LEU A N 1
ATOM 655 C CA . LEU A 1 88 ? -33.930 -2.027 9.003 1.00 96.31 88 LEU A CA 1
ATOM 656 C C . LEU A 1 88 ? -34.666 -3.316 8.633 1.00 96.31 88 LEU A C 1
ATOM 658 O O . LEU A 1 88 ? -35.542 -3.771 9.378 1.00 96.31 88 LEU A O 1
ATOM 662 N N . GLU A 1 89 ? -34.344 -3.895 7.479 1.00 94.19 89 GLU A N 1
ATOM 663 C CA . GLU A 1 89 ? -34.921 -5.157 7.024 1.00 94.19 89 GLU A CA 1
ATOM 664 C C . GLU A 1 89 ? -33.952 -6.313 7.259 1.00 94.19 89 GLU A C 1
ATOM 666 O O . GLU A 1 89 ? -32.813 -6.299 6.802 1.00 94.19 89 GLU A O 1
ATOM 671 N N . GLY A 1 90 ? -34.396 -7.339 7.981 1.00 92.44 90 GLY A N 1
ATOM 672 C CA . GLY A 1 90 ? -33.539 -8.470 8.313 1.00 92.44 90 GLY A CA 1
ATOM 673 C C . GLY A 1 90 ? -34.130 -9.389 9.370 1.00 92.44 90 GLY A C 1
ATOM 674 O O . GLY A 1 90 ? -35.230 -9.178 9.882 1.00 92.44 90 GLY A O 1
ATOM 675 N N . ASP A 1 91 ? -33.374 -10.427 9.689 1.00 92.88 91 ASP A N 1
ATOM 676 C CA . ASP A 1 91 ? -33.542 -11.337 10.826 1.00 92.88 91 ASP A CA 1
ATOM 677 C C . ASP A 1 91 ? -32.565 -11.000 11.972 1.00 92.88 91 ASP A C 1
ATOM 679 O O . ASP A 1 91 ? -32.498 -11.703 12.973 1.00 92.88 91 ASP A O 1
ATOM 683 N N . GLU A 1 92 ? -31.787 -9.927 11.849 1.00 94.62 92 GLU A N 1
ATOM 684 C CA . GLU A 1 92 ? -30.772 -9.520 12.817 1.00 94.62 92 GLU A CA 1
ATOM 685 C C . GLU A 1 92 ? -30.702 -7.989 12.896 1.00 94.62 92 GLU A C 1
ATOM 687 O O . GLU A 1 92 ? -30.895 -7.287 11.905 1.00 94.62 92 GLU A O 1
ATOM 692 N N . LEU A 1 93 ? -30.432 -7.473 14.096 1.00 97.25 93 LEU A N 1
ATOM 693 C CA . LEU A 1 93 ? -29.959 -6.113 14.327 1.00 97.25 93 LEU A CA 1
ATOM 694 C C . LEU A 1 93 ? -28.582 -6.216 14.966 1.00 97.25 93 LEU A C 1
ATOM 696 O O . LEU A 1 93 ? -28.450 -6.747 16.066 1.00 97.25 93 LEU A O 1
ATOM 700 N N . THR A 1 94 ? -27.582 -5.620 14.337 1.00 97.81 94 THR A N 1
ATOM 701 C CA . THR A 1 94 ? -26.294 -5.341 14.953 1.00 97.81 94 THR A CA 1
ATOM 702 C C . THR A 1 94 ? -26.102 -3.840 15.112 1.00 97.81 94 THR A C 1
ATOM 704 O O . THR A 1 94 ? -26.177 -3.085 14.145 1.00 97.81 94 THR A O 1
ATOM 707 N N . VAL A 1 95 ? -25.785 -3.415 16.332 1.00 98.50 95 VAL A N 1
ATOM 708 C CA . VAL A 1 95 ? -25.347 -2.057 16.659 1.00 98.50 95 VAL A CA 1
ATOM 709 C C . VAL A 1 95 ? -23.845 -2.079 16.903 1.00 98.50 95 VAL A C 1
ATOM 711 O O . VAL A 1 95 ? -23.352 -2.860 17.722 1.00 98.50 95 VAL A O 1
ATOM 714 N N . VAL A 1 96 ? -23.122 -1.204 16.206 1.00 98.38 96 VAL A N 1
ATOM 715 C CA . VAL A 1 96 ? -21.697 -0.959 16.440 1.00 98.38 96 VAL A CA 1
ATOM 716 C C . VAL A 1 96 ? -21.552 0.378 17.152 1.00 98.38 96 VAL A C 1
ATOM 718 O O . VAL A 1 96 ? -21.880 1.431 16.597 1.00 98.38 96 VAL A O 1
ATOM 721 N N . GLN A 1 97 ? -21.074 0.326 18.392 1.00 97.69 97 GLN A N 1
ATOM 722 C CA . GLN A 1 97 ? -20.901 1.485 19.264 1.00 97.69 97 GLN A CA 1
ATOM 723 C C . GLN A 1 97 ? -19.430 1.751 19.581 1.00 97.69 97 GLN A C 1
ATOM 725 O O . GLN A 1 97 ? -18.592 0.859 19.479 1.00 97.69 97 GLN A O 1
ATOM 730 N N . ALA A 1 98 ? -19.124 2.973 20.009 1.00 97.38 98 ALA A N 1
ATOM 731 C CA . ALA A 1 98 ? -17.821 3.307 20.572 1.00 97.38 98 ALA A CA 1
ATOM 732 C C . ALA A 1 98 ? -17.933 3.610 22.074 1.00 97.38 98 ALA A C 1
ATOM 734 O O . ALA A 1 98 ? -18.909 4.210 22.527 1.00 97.38 98 ALA A O 1
ATOM 735 N N . MET A 1 99 ? -16.927 3.193 22.841 1.00 96.44 99 MET A N 1
ATOM 736 C CA . MET A 1 99 ? -16.854 3.348 24.294 1.00 96.44 99 MET A CA 1
ATOM 737 C C . MET A 1 99 ? -15.553 4.068 24.671 1.00 96.44 99 MET A C 1
ATOM 739 O O . MET A 1 99 ? -14.461 3.667 24.260 1.00 96.44 99 MET A O 1
ATOM 743 N N . GLU A 1 100 ? -15.675 5.162 25.423 1.00 93.81 100 GLU A N 1
ATOM 744 C CA . GLU A 1 100 ? -14.548 5.968 25.909 1.00 93.81 100 GLU A CA 1
ATOM 745 C C . GLU A 1 100 ? -13.716 5.214 26.967 1.00 93.81 100 GLU A C 1
ATOM 747 O O . GLU A 1 100 ? -14.166 4.220 27.536 1.00 93.81 100 GLU A O 1
ATOM 752 N N . ARG A 1 101 ? -12.485 5.676 27.239 1.00 91.38 101 ARG A N 1
ATOM 753 C CA . ARG A 1 101 ? -11.531 5.020 28.165 1.00 91.38 101 ARG A CA 1
ATOM 754 C C . ARG A 1 101 ? -12.033 4.948 29.607 1.00 91.38 101 ARG A C 1
ATOM 756 O O . ARG A 1 101 ? -11.672 4.038 30.341 1.00 91.38 101 ARG A O 1
ATOM 763 N N . GLY A 1 102 ? -12.825 5.938 30.019 1.00 86.19 102 GLY A N 1
ATOM 764 C CA . GLY A 1 102 ? -13.356 6.072 31.371 1.00 86.19 102 GLY A CA 1
ATOM 765 C C . GLY A 1 102 ? -14.853 5.777 31.453 1.00 86.19 102 GLY A C 1
ATOM 766 O O . GLY A 1 102 ? -15.610 6.013 30.514 1.00 86.19 102 GLY A O 1
ATOM 767 N N . ASN A 1 103 ? -15.298 5.336 32.631 1.00 91.94 103 ASN A N 1
ATOM 768 C CA . ASN A 1 103 ? -16.693 4.958 32.894 1.00 91.94 103 ASN A CA 1
ATOM 769 C C . ASN A 1 103 ? -17.503 6.021 33.651 1.00 91.94 103 ASN A C 1
ATOM 771 O O . ASN A 1 103 ? -18.596 5.734 34.140 1.00 91.94 103 ASN A O 1
ATOM 775 N N . GLY A 1 104 ? -16.986 7.250 33.767 1.00 92.19 104 GLY A N 1
ATOM 776 C CA . GLY A 1 104 ? -17.674 8.355 34.445 1.00 92.19 104 GLY A CA 1
ATOM 777 C C . GLY A 1 104 ? -19.063 8.620 33.863 1.00 92.19 104 GLY A C 1
ATOM 778 O O . GLY A 1 104 ? -20.052 8.642 34.591 1.00 92.19 104 GLY A O 1
ATOM 779 N N . SER A 1 105 ? -19.138 8.702 32.537 1.00 94.00 105 SER A N 1
ATOM 780 C CA . SER A 1 105 ? -20.361 9.003 31.786 1.00 94.00 105 SER A CA 1
ATOM 781 C C . SER A 1 105 ? -21.034 7.766 31.167 1.00 94.00 105 SER A C 1
ATOM 783 O O . SER A 1 105 ? -21.875 7.906 30.279 1.00 94.00 105 SER A O 1
ATOM 785 N N . ALA A 1 106 ? -20.667 6.555 31.605 1.00 95.12 106 ALA A N 1
ATOM 786 C CA . ALA A 1 106 ? -21.268 5.317 31.104 1.00 95.12 106 ALA A CA 1
ATOM 787 C C . ALA A 1 106 ? -22.788 5.296 31.352 1.00 95.12 106 ALA A C 1
ATOM 789 O O . ALA A 1 106 ? -23.281 5.803 32.364 1.00 95.12 106 ALA A O 1
ATOM 790 N N . SER A 1 107 ? -23.535 4.710 30.426 1.00 97.62 107 SER A N 1
ATOM 791 C CA . SER A 1 107 ? -24.988 4.768 30.349 1.00 97.62 107 SER A CA 1
ATOM 792 C C . SER A 1 107 ? -25.615 3.392 30.122 1.00 97.62 107 SER A C 1
ATOM 794 O O . SER A 1 107 ? -24.972 2.456 29.642 1.00 97.62 107 SER A O 1
ATOM 796 N N . LEU A 1 108 ? -26.899 3.290 30.472 1.00 98.19 108 LEU A N 1
ATOM 797 C CA . LEU A 1 108 ? -27.788 2.234 29.997 1.00 98.19 108 LEU A CA 1
ATOM 798 C C . LEU A 1 108 ? -28.577 2.739 28.791 1.00 98.19 108 LEU A C 1
ATOM 800 O O . LEU A 1 108 ? -29.108 3.855 28.806 1.00 98.19 108 LEU A O 1
ATOM 804 N N . ILE A 1 109 ? -28.694 1.886 27.782 1.00 98.62 109 ILE A N 1
ATOM 805 C CA . ILE A 1 109 ? -29.371 2.156 26.523 1.00 98.62 109 ILE A CA 1
ATOM 806 C C . ILE A 1 109 ? -30.492 1.144 26.350 1.00 98.62 109 ILE A C 1
ATOM 808 O O . ILE A 1 109 ? -30.251 -0.061 26.328 1.00 98.62 109 ILE A O 1
ATOM 812 N N . ASP A 1 110 ? -31.707 1.650 26.208 1.00 98.69 110 ASP A N 1
ATOM 813 C CA . ASP A 1 110 ? -32.887 0.866 25.886 1.00 98.69 110 ASP A CA 1
ATOM 814 C C . ASP A 1 110 ? -32.982 0.639 24.381 1.00 98.69 110 ASP A C 1
ATOM 816 O O . ASP A 1 110 ? -32.825 1.573 23.593 1.00 98.69 110 ASP A O 1
ATOM 820 N N . VAL A 1 111 ? -33.262 -0.604 23.999 1.00 98.62 111 VAL A N 1
ATOM 821 C CA . VAL A 1 111 ? -33.510 -1.030 22.623 1.00 98.62 111 VAL A CA 1
ATOM 822 C C . VAL A 1 111 ? -34.997 -1.290 22.481 1.00 98.62 111 VAL A C 1
ATOM 824 O O . VAL A 1 111 ? -35.523 -2.238 23.065 1.00 98.62 111 VAL A O 1
ATOM 827 N N . TYR A 1 112 ? -35.679 -0.457 21.704 1.00 98.69 112 TYR A N 1
ATOM 828 C CA . TYR A 1 112 ? -37.075 -0.666 21.343 1.00 98.69 112 TYR A CA 1
ATOM 829 C C . TYR A 1 112 ? -37.161 -1.300 19.958 1.00 98.69 112 TYR A C 1
ATOM 831 O O . TYR A 1 112 ? -36.450 -0.892 19.039 1.00 98.69 112 TYR A O 1
ATOM 839 N N . VAL A 1 113 ? -38.057 -2.272 19.808 1.00 98.31 113 VAL A N 1
ATOM 840 C CA . VAL A 1 113 ? -38.379 -2.938 18.542 1.00 98.31 113 VAL A CA 1
ATOM 841 C C . VAL A 1 113 ? -39.877 -2.807 18.318 1.00 98.31 113 VAL A C 1
ATOM 843 O O . VAL A 1 113 ? -40.666 -3.183 19.184 1.00 98.31 113 VAL A O 1
ATOM 846 N N . ASP A 1 114 ? -40.271 -2.240 17.180 1.00 97.62 114 ASP A N 1
ATOM 847 C CA . ASP A 1 114 ? -41.671 -2.000 16.811 1.00 97.62 114 ASP A CA 1
ATOM 848 C C . ASP A 1 114 ? -42.463 -1.271 17.928 1.00 97.62 114 ASP A C 1
ATOM 850 O O . ASP A 1 114 ? -43.630 -1.554 18.197 1.00 97.62 114 ASP A O 1
ATOM 854 N N . GLY A 1 115 ? -41.798 -0.330 18.614 1.00 97.06 115 GLY A N 1
ATOM 855 C CA . GLY A 1 115 ? -42.364 0.495 19.691 1.00 97.06 115 GLY A CA 1
ATOM 856 C C . GLY A 1 115 ? -42.389 -0.145 21.086 1.00 97.06 115 GLY A C 1
ATOM 857 O O . GLY A 1 115 ? -42.753 0.531 22.048 1.00 97.06 115 GLY A O 1
ATOM 858 N N . ALA A 1 116 ? -41.982 -1.409 21.235 1.00 98.06 116 ALA A N 1
ATOM 859 C CA . ALA A 1 116 ? -41.905 -2.094 22.526 1.00 98.06 116 ALA A CA 1
ATOM 860 C C . ALA A 1 116 ? -40.458 -2.188 23.025 1.00 98.06 116 ALA A C 1
ATOM 862 O O . ALA A 1 116 ? -39.554 -2.479 22.244 1.00 98.06 116 ALA A O 1
ATOM 863 N N . LEU A 1 117 ? -40.234 -1.979 24.328 1.00 98.25 117 LEU A N 1
ATOM 864 C CA . LEU A 1 117 ? -38.924 -2.211 24.945 1.00 98.25 117 LEU A CA 1
ATOM 865 C C . LEU A 1 117 ? -38.565 -3.694 24.812 1.00 98.25 117 LEU A C 1
ATOM 867 O O . LEU A 1 117 ? -39.290 -4.553 25.313 1.00 98.25 117 LEU A O 1
ATOM 871 N N . PHE A 1 118 ? -37.453 -3.974 24.143 1.00 98.12 118 PHE A N 1
ATOM 872 C CA . PHE A 1 118 ? -36.991 -5.325 23.850 1.00 98.12 118 PHE A CA 1
ATOM 873 C C . PHE A 1 118 ? -35.827 -5.738 24.751 1.00 98.12 118 PHE A C 1
ATOM 875 O O . PHE A 1 118 ? -35.841 -6.836 25.300 1.00 98.12 118 PHE A O 1
ATOM 882 N N . ASP A 1 119 ? -34.841 -4.855 24.925 1.00 98.38 119 ASP A N 1
ATOM 883 C CA . ASP A 1 119 ? -33.646 -5.120 25.731 1.00 98.38 119 ASP A CA 1
ATOM 884 C C . ASP A 1 119 ? -33.027 -3.818 26.272 1.00 98.38 119 ASP A C 1
ATOM 886 O O . ASP A 1 119 ? -33.393 -2.717 25.854 1.00 98.38 119 ASP A O 1
ATOM 890 N N . THR A 1 120 ? -32.067 -3.941 27.186 1.00 98.06 120 THR A N 1
ATOM 891 C CA . THR A 1 120 ? -31.235 -2.840 27.677 1.00 98.06 120 THR A CA 1
ATOM 892 C C . THR A 1 120 ? -29.774 -3.281 27.714 1.00 98.06 120 THR A C 1
ATOM 894 O O . THR A 1 120 ? -29.448 -4.298 28.321 1.00 98.06 120 THR A O 1
ATOM 897 N N . PHE A 1 121 ? -28.865 -2.485 27.149 1.00 97.56 121 PHE A N 1
ATOM 898 C CA . PHE A 1 121 ? -27.424 -2.750 27.212 1.00 97.56 121 PHE A CA 1
ATOM 899 C C . PHE A 1 121 ? -26.642 -1.566 27.786 1.00 97.56 121 PHE A C 1
ATOM 901 O O . PHE A 1 121 ? -27.156 -0.457 27.909 1.00 97.56 121 PHE A O 1
ATOM 908 N N . SER A 1 122 ? -25.384 -1.817 28.150 1.00 96.50 122 SER A N 1
ATOM 909 C CA . SER A 1 122 ? -24.457 -0.810 28.671 1.00 96.50 122 SER A CA 1
ATOM 910 C C . SER A 1 122 ? -23.350 -0.488 27.664 1.00 96.50 122 SER A C 1
ATOM 912 O O . SER A 1 122 ? -22.896 -1.369 26.921 1.00 96.50 122 SER A O 1
ATOM 914 N N . ASN A 1 123 ? -22.895 0.767 27.667 1.00 95.94 123 ASN A N 1
ATOM 915 C CA . ASN A 1 123 ? -21.678 1.210 26.980 1.00 95.94 123 ASN A CA 1
ATOM 916 C C . ASN A 1 123 ? -20.468 1.353 27.927 1.00 95.94 123 ASN A C 1
ATOM 918 O O . ASN A 1 123 ? -19.486 2.016 27.588 1.00 95.94 123 ASN A O 1
ATOM 922 N N . ARG A 1 124 ? -20.541 0.763 29.126 1.00 95.25 124 ARG A N 1
ATOM 923 C CA . ARG A 1 124 ? -19.418 0.691 30.060 1.00 95.25 124 ARG A CA 1
ATOM 924 C C . ARG A 1 124 ? -18.251 -0.051 29.409 1.00 95.25 124 ARG A C 1
ATOM 926 O O . ARG A 1 124 ? -18.398 -1.180 28.944 1.00 95.25 124 ARG A O 1
ATOM 933 N N . ASN A 1 125 ? -17.086 0.579 29.427 1.00 95.44 125 ASN A N 1
ATOM 934 C CA . ASN A 1 125 ? -15.846 0.008 28.942 1.00 95.44 125 ASN A CA 1
ATOM 935 C C . ASN A 1 125 ? -15.187 -0.826 30.046 1.00 95.44 125 ASN A C 1
ATOM 937 O O . ASN A 1 125 ? -14.818 -0.302 31.095 1.00 95.44 125 ASN A O 1
ATOM 941 N N . GLU A 1 126 ? -15.053 -2.128 29.823 1.00 93.94 126 GLU A N 1
ATOM 942 C CA . GLU A 1 126 ? -14.465 -3.053 30.800 1.00 93.94 126 GLU A CA 1
ATOM 943 C C . GLU A 1 126 ? -12.945 -3.213 30.644 1.00 93.94 126 GLU A C 1
ATOM 945 O O . GLU A 1 126 ? -12.328 -3.959 31.404 1.00 93.94 126 GLU A O 1
ATOM 950 N N . ALA A 1 127 ? -12.327 -2.522 29.679 1.00 93.56 127 ALA A N 1
ATOM 951 C CA . ALA A 1 127 ? -10.877 -2.508 29.543 1.00 93.56 127 ALA A CA 1
ATOM 952 C C . ALA A 1 127 ? -10.215 -1.825 30.761 1.00 93.56 127 ALA A C 1
ATOM 954 O O . ALA A 1 127 ? -10.774 -0.872 31.311 1.00 93.56 127 ALA A O 1
ATOM 955 N N . PRO A 1 128 ? -9.014 -2.269 31.183 1.00 91.56 128 PRO A N 1
ATOM 956 C CA . PRO A 1 128 ? -8.296 -1.642 32.286 1.00 91.56 128 PRO A CA 1
ATOM 957 C C . PRO A 1 128 ? -8.048 -0.149 32.042 1.00 91.56 128 PRO A C 1
ATOM 959 O O . PRO A 1 128 ? -7.536 0.239 30.991 1.00 91.56 128 PRO A O 1
ATOM 962 N N . CYS A 1 129 ? -8.349 0.681 33.041 1.00 93.31 129 CYS A N 1
ATOM 963 C CA . CYS A 1 129 ? -8.048 2.108 33.034 1.00 93.31 129 CYS A CA 1
ATOM 964 C C . CYS A 1 129 ? -7.583 2.581 34.415 1.00 93.31 129 CYS A C 1
ATOM 966 O O . CYS A 1 129 ? -8.005 2.036 35.437 1.00 93.31 129 CYS A O 1
ATOM 968 N N . GLY A 1 130 ? -6.758 3.623 34.458 1.00 94.38 130 GLY A N 1
ATOM 969 C CA . GLY A 1 130 ? -6.282 4.185 35.717 1.00 94.38 130 GLY A CA 1
ATOM 970 C C . GLY A 1 130 ? -5.130 5.159 35.540 1.00 94.38 130 GLY A C 1
ATOM 971 O O . GLY A 1 130 ? -4.929 5.721 34.463 1.00 94.38 130 GLY A O 1
ATOM 972 N N . GLU A 1 131 ? -4.378 5.345 36.617 1.00 96.19 131 GLU A N 1
ATOM 973 C CA . GLU A 1 131 ? -3.179 6.182 36.670 1.00 96.19 131 GLU A CA 1
ATOM 974 C C . GLU A 1 131 ? -2.023 5.349 37.221 1.00 96.19 131 GLU A C 1
ATOM 976 O O . GLU A 1 131 ? -2.249 4.424 38.006 1.00 96.19 131 GLU A O 1
ATOM 981 N N . ASP A 1 132 ? -0.805 5.643 36.780 1.00 97.38 132 ASP A N 1
ATOM 982 C CA . ASP A 1 132 ? 0.401 4.951 37.226 1.00 97.38 132 ASP A CA 1
ATOM 983 C C . ASP A 1 132 ? 1.592 5.918 37.297 1.00 97.38 132 ASP A C 1
ATOM 985 O O . ASP A 1 132 ? 1.635 6.927 36.584 1.00 97.38 132 ASP A O 1
ATOM 989 N N . THR A 1 133 ? 2.563 5.586 38.149 1.00 97.69 133 THR A N 1
ATOM 990 C CA . THR A 1 133 ? 3.834 6.305 38.280 1.00 97.69 133 THR A CA 1
ATOM 991 C C . THR A 1 133 ? 4.979 5.303 38.328 1.00 97.69 133 THR A C 1
ATOM 993 O O . THR A 1 133 ? 5.124 4.550 39.291 1.00 97.69 133 THR A O 1
ATOM 996 N N . ILE A 1 134 ? 5.845 5.344 37.318 1.00 97.56 134 ILE A N 1
ATOM 997 C CA . ILE A 1 134 ? 6.996 4.447 37.188 1.00 97.56 134 ILE A CA 1
ATOM 998 C C . ILE A 1 134 ? 8.289 5.245 37.358 1.00 97.56 134 ILE A C 1
ATOM 1000 O O . ILE A 1 134 ? 8.385 6.400 36.940 1.00 97.56 134 ILE A O 1
ATOM 1004 N N . ARG A 1 135 ? 9.293 4.626 37.988 1.00 97.50 135 ARG A N 1
ATOM 1005 C CA . ARG A 1 135 ? 10.634 5.196 38.153 1.00 97.50 135 ARG A CA 1
ATOM 1006 C C . ARG A 1 135 ? 11.679 4.321 37.480 1.00 97.50 135 ARG A C 1
ATOM 1008 O O . ARG A 1 135 ? 11.715 3.115 37.707 1.00 97.50 135 ARG A O 1
ATOM 1015 N N . PHE A 1 136 ? 12.566 4.956 36.726 1.00 97.56 136 PHE A N 1
ATOM 1016 C CA . PHE A 1 136 ? 13.727 4.335 36.099 1.00 97.56 136 PHE A CA 1
ATOM 1017 C C . PHE A 1 136 ? 15.004 4.992 36.618 1.00 97.56 136 PHE A C 1
ATOM 1019 O O . PHE A 1 136 ? 15.011 6.179 36.942 1.00 97.56 136 PHE A O 1
ATOM 1026 N N . VAL A 1 137 ? 16.096 4.233 36.653 1.00 97.31 137 VAL A N 1
ATOM 1027 C CA . VAL A 1 137 ? 17.443 4.772 36.862 1.00 97.31 137 VAL A CA 1
ATOM 1028 C C . VAL A 1 137 ? 18.208 4.565 35.565 1.00 97.31 137 VAL A C 1
ATOM 1030 O O . VAL A 1 137 ? 18.386 3.428 35.134 1.00 97.31 137 VAL A O 1
ATOM 1033 N N . ALA A 1 138 ? 18.616 5.656 34.923 1.00 96.00 138 ALA A N 1
ATOM 1034 C CA . ALA A 1 138 ? 19.322 5.596 33.653 1.00 96.00 138 ALA A CA 1
ATOM 1035 C C . ALA A 1 138 ? 20.704 4.949 33.814 1.00 96.00 138 ALA A C 1
ATOM 1037 O O . ALA A 1 138 ? 21.452 5.246 34.749 1.00 96.00 138 ALA A O 1
ATOM 1038 N N . ASP A 1 139 ? 21.064 4.083 32.871 1.00 95.56 139 ASP A N 1
ATOM 1039 C CA . ASP A 1 139 ? 22.354 3.390 32.833 1.00 95.56 139 ASP A CA 1
ATOM 1040 C C . ASP A 1 139 ? 23.447 4.192 32.101 1.00 95.56 139 ASP A C 1
ATOM 1042 O O . ASP A 1 139 ? 24.622 3.838 32.167 1.00 95.56 139 ASP A O 1
ATOM 1046 N N . GLY A 1 140 ? 23.077 5.291 31.435 1.00 93.62 140 GLY A N 1
ATOM 1047 C CA . GLY A 1 140 ? 23.979 6.102 30.618 1.00 93.62 140 GLY A CA 1
ATOM 1048 C C . GLY A 1 140 ? 24.162 5.606 29.181 1.00 93.62 140 GLY A C 1
ATOM 1049 O O . GLY A 1 140 ? 24.915 6.231 28.434 1.00 93.62 140 GLY A O 1
ATOM 1050 N N . ALA A 1 141 ? 23.492 4.522 28.777 1.00 93.75 141 ALA A N 1
ATOM 1051 C CA . ALA A 1 141 ? 23.596 3.917 27.449 1.00 93.75 141 ALA A CA 1
ATOM 1052 C C . ALA A 1 141 ? 22.247 3.896 26.709 1.00 93.75 141 ALA A C 1
ATOM 1054 O O . ALA A 1 141 ? 22.167 4.329 25.555 1.00 93.75 141 ALA A O 1
ATOM 1055 N N . GLY A 1 142 ? 21.185 3.437 27.373 1.00 91.75 142 GLY A N 1
ATOM 1056 C CA . GLY A 1 142 ? 19.840 3.350 26.815 1.00 91.75 142 GLY A CA 1
ATOM 1057 C C . GLY A 1 142 ? 19.103 4.690 26.823 1.00 91.75 142 GLY A C 1
ATOM 1058 O O . GLY A 1 142 ? 19.188 5.471 27.768 1.00 91.75 142 GLY A O 1
ATOM 1059 N N . ASN A 1 143 ? 18.337 4.958 25.767 1.00 93.81 143 ASN A N 1
ATOM 1060 C CA . ASN A 1 143 ? 17.458 6.128 25.690 1.00 93.81 143 ASN A CA 1
ATOM 1061 C C . ASN A 1 143 ? 15.966 5.770 25.692 1.00 93.81 143 ASN A C 1
ATOM 1063 O O . ASN A 1 143 ? 15.145 6.675 25.559 1.00 93.81 143 ASN A O 1
ATOM 1067 N N . THR A 1 144 ? 15.622 4.486 25.805 1.00 95.12 144 THR A N 1
ATOM 1068 C CA . THR A 1 144 ? 14.245 3.992 25.729 1.00 95.12 144 THR A CA 1
ATOM 1069 C C . THR A 1 144 ? 13.869 3.289 27.031 1.00 95.12 144 THR A C 1
ATOM 1071 O O . THR A 1 144 ? 14.605 2.419 27.490 1.00 95.12 144 THR A O 1
ATOM 1074 N N . PHE A 1 145 ? 12.744 3.680 27.630 1.00 96.56 145 PHE A N 1
ATOM 1075 C CA . PHE A 1 145 ? 12.285 3.222 28.943 1.00 96.56 145 PHE A CA 1
ATOM 1076 C C . PHE A 1 145 ? 10.834 2.742 28.843 1.00 96.56 145 PHE A C 1
ATOM 1078 O O . PHE A 1 145 ? 9.940 3.533 28.542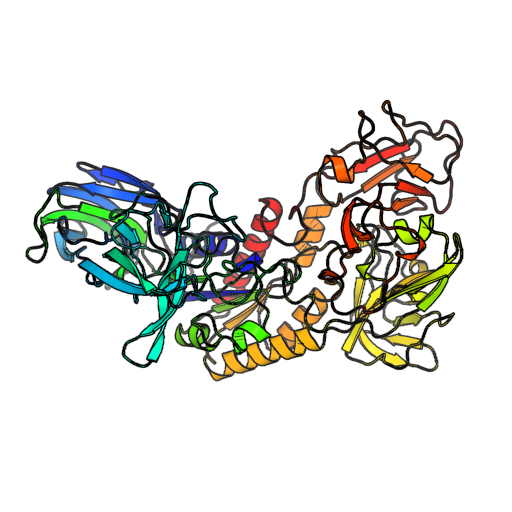 1.00 96.56 145 PHE A O 1
ATOM 1085 N N . ASP A 1 146 ? 10.615 1.446 29.057 1.00 96.12 146 ASP A N 1
ATOM 1086 C CA . ASP A 1 146 ? 9.316 0.785 28.900 1.00 96.12 146 ASP A CA 1
ATOM 1087 C C . ASP A 1 146 ? 8.337 1.168 30.025 1.00 96.12 146 ASP A C 1
ATOM 1089 O O . ASP A 1 146 ? 8.627 0.960 31.201 1.00 96.12 146 ASP A O 1
ATOM 1093 N N . LEU A 1 147 ? 7.168 1.714 29.670 1.00 97.12 147 LEU A N 1
ATOM 1094 C CA . LEU A 1 147 ? 6.100 2.062 30.615 1.00 97.12 147 LEU A CA 1
ATOM 1095 C C . LEU A 1 147 ? 5.232 0.854 31.006 1.00 97.12 147 LEU A C 1
ATOM 1097 O O . LEU A 1 147 ? 4.308 1.000 31.805 1.00 97.12 147 LEU A O 1
ATOM 1101 N N . GLY A 1 148 ? 5.490 -0.324 30.434 1.00 94.94 148 GLY A N 1
ATOM 1102 C CA . GLY A 1 148 ? 4.890 -1.597 30.828 1.00 94.94 148 GLY A CA 1
ATOM 1103 C C . GLY A 1 148 ? 3.431 -1.785 30.414 1.00 94.94 148 GLY A C 1
ATOM 1104 O O . GLY A 1 148 ? 2.795 -2.719 30.888 1.00 94.94 148 GLY A O 1
ATOM 1105 N N . ARG A 1 149 ? 2.860 -0.872 29.613 1.00 94.19 149 ARG A N 1
ATOM 1106 C CA . ARG A 1 149 ? 1.477 -0.968 29.114 1.00 94.19 149 ARG A CA 1
ATOM 1107 C C . ARG A 1 149 ? 1.209 -0.054 27.909 1.00 94.19 149 ARG A C 1
ATOM 1109 O O . ARG A 1 149 ? 1.882 0.974 27.774 1.00 94.19 149 ARG A O 1
ATOM 1116 N N . PRO A 1 150 ? 0.227 -0.375 27.047 1.00 95.00 150 PRO A N 1
ATOM 1117 C CA . PRO A 1 150 ? -0.201 0.485 25.942 1.00 95.00 150 PRO A CA 1
ATOM 1118 C C . PRO A 1 150 ? -1.215 1.556 26.379 1.00 95.00 150 PRO A C 1
ATOM 1120 O O . PRO A 1 150 ? -1.625 1.622 27.540 1.00 95.00 150 PRO A O 1
ATOM 1123 N N . PHE A 1 151 ? -1.646 2.386 25.421 1.00 96.38 151 PHE A N 1
ATOM 1124 C CA . PHE A 1 151 ? -2.739 3.359 25.568 1.00 96.38 151 PHE A CA 1
ATOM 1125 C C . PHE A 1 151 ? -2.557 4.342 26.733 1.00 96.38 151 PHE A C 1
ATOM 1127 O O . PHE A 1 151 ? -3.522 4.764 27.381 1.00 96.38 151 PHE A O 1
ATOM 1134 N N . THR A 1 152 ? -1.306 4.704 27.017 1.00 97.19 152 THR A N 1
ATOM 1135 C CA . THR A 1 152 ? -0.987 5.722 28.019 1.00 97.19 152 THR A CA 1
ATOM 1136 C C . THR A 1 152 ? -1.167 7.123 27.437 1.00 97.19 152 THR A C 1
ATOM 1138 O O . THR A 1 152 ? -0.933 7.343 26.250 1.00 97.19 152 THR A O 1
ATOM 1141 N N . TYR A 1 153 ? -1.596 8.074 28.260 1.00 96.50 153 TYR A N 1
ATOM 1142 C CA . TYR A 1 153 ? -1.855 9.468 27.897 1.00 96.50 153 TYR A CA 1
ATOM 1143 C C . TYR A 1 153 ? -1.670 10.382 29.114 1.00 96.50 153 TYR A C 1
ATOM 1145 O O . TYR A 1 153 ? -1.459 9.905 30.230 1.00 96.50 153 TYR A O 1
ATOM 1153 N N . ALA A 1 154 ? -1.764 11.700 28.906 1.00 96.06 154 ALA A N 1
ATOM 1154 C CA . ALA A 1 154 ? -1.561 12.705 29.957 1.00 96.06 154 ALA A CA 1
ATOM 1155 C C . ALA A 1 154 ? -0.228 12.513 30.713 1.00 96.06 154 ALA A C 1
ATOM 1157 O O . ALA A 1 154 ? -0.181 12.536 31.943 1.00 96.06 154 ALA A O 1
ATOM 1158 N N . HIS A 1 155 ? 0.853 12.278 29.963 1.00 97.75 155 HIS A N 1
ATOM 1159 C CA . HIS A 1 155 ? 2.186 12.035 30.510 1.00 97.75 155 HIS A CA 1
ATOM 1160 C C . HIS A 1 155 ? 2.759 13.277 31.197 1.00 97.75 155 HIS A C 1
ATOM 1162 O O . HIS A 1 155 ? 2.765 14.372 30.637 1.00 97.75 155 HIS A O 1
ATOM 1168 N N . SER A 1 156 ? 3.314 13.076 32.387 1.00 97.69 156 SER A N 1
ATOM 1169 C CA . SER A 1 156 ? 4.104 14.046 33.136 1.00 97.69 156 SER A CA 1
ATOM 1170 C C . SER A 1 156 ? 5.423 13.388 33.518 1.00 97.69 156 SER A C 1
ATOM 1172 O O . SER A 1 156 ? 5.447 12.438 34.306 1.00 97.69 156 SER A O 1
ATOM 1174 N N . ILE A 1 157 ? 6.511 13.855 32.907 1.00 98.12 157 ILE A N 1
ATOM 1175 C CA . ILE A 1 157 ? 7.831 13.233 33.015 1.00 98.12 157 ILE A CA 1
ATOM 1176 C C . ILE A 1 157 ? 8.801 14.209 33.669 1.00 98.12 157 ILE A C 1
ATOM 1178 O O . ILE A 1 157 ? 8.856 15.388 33.308 1.00 98.12 157 ILE A O 1
ATOM 1182 N N . SER A 1 158 ? 9.603 13.704 34.603 1.00 97.75 158 SER A N 1
ATOM 1183 C CA . SER A 1 158 ? 10.727 14.439 35.174 1.00 97.75 158 SER A CA 1
ATOM 1184 C C . SER A 1 158 ? 12.011 13.613 35.160 1.00 97.75 158 SER A C 1
ATOM 1186 O O . SER A 1 158 ? 11.973 12.389 35.258 1.00 97.75 158 SER A O 1
ATOM 1188 N N . ALA A 1 159 ? 13.147 14.294 35.033 1.00 96.62 159 ALA A N 1
ATOM 1189 C CA . ALA A 1 159 ? 14.486 13.733 35.156 1.00 96.62 159 ALA A CA 1
ATOM 1190 C C . ALA A 1 159 ? 15.211 14.456 36.302 1.00 96.62 159 ALA A C 1
ATOM 1192 O O . ALA A 1 159 ? 15.345 15.681 36.271 1.00 96.62 159 ALA A O 1
ATOM 1193 N N . ASP A 1 160 ? 15.611 13.722 37.343 1.00 95.25 160 ASP A N 1
ATOM 1194 C CA . ASP A 1 160 ? 16.131 14.263 38.611 1.00 95.25 160 ASP A CA 1
ATOM 1195 C C . ASP A 1 160 ? 15.233 15.363 39.209 1.00 95.25 160 ASP A C 1
ATOM 1197 O O . ASP A 1 160 ? 15.684 16.423 39.651 1.00 95.25 160 ASP A O 1
ATOM 1201 N N . GLY A 1 161 ? 13.917 15.131 39.168 1.00 94.31 161 GLY A N 1
ATOM 1202 C CA . GLY A 1 161 ? 12.906 16.066 39.667 1.00 94.31 161 GLY A CA 1
ATOM 1203 C C . GLY A 1 161 ? 12.704 17.315 38.802 1.00 94.31 161 GLY A C 1
ATOM 1204 O O . GLY A 1 161 ? 11.912 18.184 39.168 1.00 94.31 161 GLY A O 1
ATOM 1205 N N . ARG A 1 162 ? 13.382 17.432 37.653 1.00 96.44 162 ARG A N 1
ATOM 1206 C CA . ARG A 1 162 ? 13.164 18.517 36.687 1.00 96.44 162 ARG A CA 1
ATOM 1207 C C . ARG A 1 162 ? 12.192 18.067 35.599 1.00 96.44 162 ARG A C 1
ATOM 1209 O O . ARG A 1 162 ? 12.469 17.052 34.961 1.00 96.44 162 ARG A O 1
ATOM 1216 N N . PRO A 1 163 ? 11.090 18.793 35.351 1.00 97.06 163 PRO A N 1
ATOM 1217 C CA . PRO A 1 163 ? 10.194 18.485 34.243 1.00 97.06 163 PRO A CA 1
ATOM 1218 C C . PRO A 1 163 ? 10.933 18.493 32.901 1.00 97.06 163 PRO A C 1
ATOM 1220 O O . PRO A 1 163 ? 11.771 19.365 32.664 1.00 97.06 163 PRO A O 1
ATOM 1223 N N . VAL A 1 164 ? 10.593 17.546 32.032 1.00 97.31 164 VAL A N 1
ATOM 1224 C CA . VAL A 1 164 ? 11.066 17.478 30.640 1.00 97.31 164 VAL A CA 1
ATOM 1225 C C . VAL A 1 164 ? 9.878 17.563 29.682 1.00 97.31 164 VAL A C 1
ATOM 1227 O O . VAL A 1 164 ? 8.754 17.207 30.042 1.00 97.31 164 VAL A O 1
ATOM 1230 N N . VAL A 1 165 ? 10.107 18.054 28.465 1.00 97.06 165 VAL A N 1
ATOM 1231 C CA . VAL A 1 165 ? 9.048 18.324 27.482 1.00 97.06 165 VAL A CA 1
ATOM 1232 C C . VAL A 1 165 ? 8.926 17.169 26.490 1.00 97.06 165 VAL A C 1
ATOM 1234 O O . VAL A 1 165 ? 9.920 16.680 25.958 1.00 97.06 165 VAL A O 1
ATOM 1237 N N . GLY A 1 166 ? 7.702 16.733 26.209 1.00 96.19 166 GLY A N 1
ATOM 1238 C CA . GLY A 1 166 ? 7.445 15.645 25.270 1.00 96.19 166 GLY A CA 1
ATOM 1239 C C . GLY A 1 166 ? 5.979 15.235 25.234 1.00 96.19 166 GLY A C 1
ATOM 1240 O O . GLY A 1 166 ? 5.132 15.871 25.859 1.00 96.19 166 GLY A O 1
ATOM 1241 N N . GLY A 1 167 ? 5.683 14.172 24.489 1.00 95.31 167 GLY A N 1
ATOM 1242 C CA . GLY A 1 167 ? 4.335 13.615 24.386 1.00 95.31 167 GLY A CA 1
ATOM 1243 C C . GLY A 1 167 ? 4.264 12.393 23.475 1.00 95.31 167 GLY A C 1
ATOM 1244 O O . GLY A 1 167 ? 5.290 11.879 23.024 1.00 95.31 167 GLY A O 1
ATOM 1245 N N . LEU A 1 168 ? 3.047 11.924 23.194 1.00 95.75 168 LEU A N 1
ATOM 1246 C CA . LEU A 1 168 ? 2.809 10.830 22.249 1.00 95.75 168 LEU A CA 1
ATOM 1247 C C . LEU A 1 168 ? 3.321 11.180 20.854 1.00 95.75 168 LEU A C 1
ATOM 1249 O O . LEU A 1 168 ? 3.007 12.232 20.294 1.00 95.75 168 LEU A O 1
ATOM 1253 N N . ASN A 1 169 ? 4.095 10.268 20.269 1.00 93.88 169 ASN A N 1
ATOM 1254 C CA . ASN A 1 169 ? 4.504 10.395 18.884 1.00 93.88 169 ASN A CA 1
ATOM 1255 C C . ASN A 1 169 ? 3.266 10.317 17.990 1.00 93.88 169 ASN A C 1
ATOM 1257 O O . ASN A 1 169 ? 2.616 9.282 17.944 1.00 93.88 169 ASN A O 1
ATOM 1261 N N . CYS A 1 170 ? 2.984 11.377 17.236 1.00 92.50 170 CYS A N 1
ATOM 1262 C CA . CYS A 1 170 ? 1.894 11.419 16.253 1.00 92.50 170 CYS A CA 1
ATOM 1263 C C . CYS A 1 170 ? 2.414 11.405 14.803 1.00 92.50 170 CYS A C 1
ATOM 1265 O O . CYS A 1 170 ? 1.645 11.537 13.853 1.00 92.50 170 CYS A O 1
ATOM 1267 N N . GLY A 1 171 ? 3.733 11.282 14.617 1.00 88.56 171 GLY A N 1
ATOM 1268 C CA . GLY A 1 171 ? 4.369 11.318 13.305 1.00 88.56 171 GLY A CA 1
ATOM 1269 C C . GLY A 1 171 ? 4.092 10.071 12.461 1.00 88.56 171 GLY A C 1
ATOM 1270 O O . GLY A 1 171 ? 3.878 8.976 12.983 1.00 88.56 171 GLY A O 1
ATOM 1271 N N . GLY A 1 172 ? 4.122 10.233 11.137 1.00 85.19 172 GLY A N 1
ATOM 1272 C CA . GLY A 1 172 ? 4.060 9.124 10.183 1.00 85.19 172 GLY A CA 1
ATOM 1273 C C . GLY A 1 172 ? 5.363 8.321 10.094 1.00 85.19 172 GLY A C 1
ATOM 1274 O O . GLY A 1 172 ? 6.268 8.465 10.918 1.00 85.19 172 GLY A O 1
ATOM 1275 N N . TYR A 1 173 ? 5.461 7.482 9.062 1.00 80.44 173 TYR A N 1
ATOM 1276 C CA . TYR A 1 173 ? 6.661 6.699 8.776 1.00 80.44 173 TYR A CA 1
ATOM 1277 C C . TYR A 1 173 ? 7.908 7.594 8.706 1.00 80.44 173 TYR A C 1
ATOM 1279 O O . TYR A 1 173 ? 7.912 8.600 7.996 1.00 80.44 173 TYR A O 1
ATOM 1287 N N . GLY A 1 174 ? 8.959 7.236 9.451 1.00 76.88 174 GLY A N 1
ATOM 1288 C CA . GLY A 1 174 ? 10.235 7.956 9.434 1.00 76.88 174 GLY A CA 1
ATOM 1289 C C . GLY A 1 174 ? 10.173 9.403 9.919 1.00 76.88 174 GLY A C 1
ATOM 1290 O O . GLY A 1 174 ? 11.105 10.166 9.663 1.00 76.88 174 GLY A O 1
ATOM 1291 N N . ALA A 1 175 ? 9.105 9.794 10.622 1.00 82.44 175 ALA A N 1
ATOM 1292 C CA . ALA A 1 175 ? 8.992 11.132 11.177 1.00 82.44 175 ALA A CA 1
ATOM 1293 C C . ALA A 1 175 ? 10.173 11.445 12.110 1.00 82.44 175 ALA A C 1
ATOM 1295 O O . ALA A 1 175 ? 10.518 10.671 13.013 1.00 82.44 175 ALA A O 1
ATOM 1296 N N . ALA A 1 176 ? 10.785 12.607 11.876 1.00 84.69 176 ALA A N 1
ATOM 1297 C CA . ALA A 1 176 ? 11.889 13.098 12.682 1.00 84.69 176 ALA A CA 1
ATOM 1298 C C . ALA A 1 176 ? 11.451 13.339 14.133 1.00 84.69 176 ALA A C 1
ATOM 1300 O O . ALA A 1 176 ? 10.289 13.631 14.414 1.00 84.69 176 ALA A O 1
ATOM 1301 N N . PHE A 1 177 ? 12.408 13.247 15.054 1.00 89.44 177 PHE A N 1
ATOM 1302 C CA . PHE A 1 177 ? 12.195 13.637 16.442 1.00 89.44 177 PHE A CA 1
ATOM 1303 C C . PHE A 1 177 ? 11.954 15.160 16.506 1.00 89.44 177 PHE A C 1
ATOM 1305 O O . PHE A 1 177 ? 12.835 15.901 16.051 1.00 89.44 177 PHE A O 1
ATOM 1312 N N . PRO A 1 178 ? 10.811 15.644 17.035 1.00 90.06 178 PRO A N 1
ATOM 1313 C CA . PRO A 1 178 ? 10.531 17.077 17.115 1.00 90.06 178 PRO A CA 1
ATOM 1314 C C . PRO A 1 178 ? 11.633 17.836 17.857 1.00 90.06 178 PRO A C 1
ATOM 1316 O O . PRO A 1 178 ? 12.149 17.387 18.882 1.00 90.06 178 PRO A O 1
ATOM 1319 N N . ALA A 1 179 ? 12.053 18.974 17.304 1.00 90.06 179 ALA A N 1
ATOM 1320 C CA . ALA A 1 179 ? 13.239 19.670 17.794 1.00 90.06 179 ALA A CA 1
ATOM 1321 C C . ALA A 1 179 ? 13.052 20.280 19.196 1.00 90.06 179 ALA A C 1
ATOM 1323 O O . ALA A 1 179 ? 14.044 20.511 19.887 1.00 90.06 179 ALA A O 1
ATOM 1324 N N . ASP A 1 180 ? 11.803 20.522 19.574 1.00 93.19 180 ASP A N 1
ATOM 1325 C CA . ASP A 1 180 ? 11.307 21.112 20.814 1.00 93.19 180 ASP A CA 1
ATOM 1326 C C . ASP A 1 180 ? 10.983 20.079 21.908 1.00 93.19 180 ASP A C 1
ATOM 1328 O O . ASP A 1 180 ? 10.604 20.464 23.011 1.00 93.19 180 ASP A O 1
ATOM 1332 N N . GLN A 1 181 ? 11.143 18.782 21.626 1.00 95.38 181 GLN A N 1
ATOM 1333 C CA . GLN A 1 181 ? 10.871 17.705 22.576 1.00 95.38 181 GLN A CA 1
ATOM 1334 C C . GLN A 1 181 ? 12.165 17.066 23.101 1.00 95.38 181 GLN A C 1
ATOM 1336 O O . GLN A 1 181 ? 13.087 16.749 22.340 1.00 95.38 181 GLN A O 1
ATOM 1341 N N . ASP A 1 182 ? 12.202 16.830 24.411 1.00 96.44 182 ASP A N 1
ATOM 1342 C CA . ASP A 1 182 ? 13.237 16.063 25.108 1.00 96.44 182 ASP A CA 1
ATOM 1343 C C . ASP A 1 182 ? 12.988 14.556 24.977 1.00 96.44 182 ASP A C 1
ATOM 1345 O O . ASP A 1 182 ? 13.927 13.769 24.810 1.00 96.44 182 ASP A O 1
ATOM 1349 N N . TYR A 1 183 ? 11.714 14.157 25.023 1.00 96.44 183 TYR A N 1
ATOM 1350 C CA . TYR A 1 183 ? 11.262 12.777 24.888 1.00 96.44 183 TYR A CA 1
ATOM 1351 C C . TYR A 1 183 ? 10.038 12.676 23.968 1.00 96.44 183 TYR A C 1
ATOM 1353 O O . TYR A 1 183 ? 9.297 13.637 23.769 1.00 96.44 183 TYR A O 1
ATOM 1361 N N . ARG A 1 184 ? 9.791 11.476 23.447 1.00 95.81 184 ARG A N 1
ATOM 1362 C CA . ARG A 1 184 ? 8.518 11.095 22.829 1.00 95.81 184 ARG A CA 1
ATOM 1363 C C . ARG A 1 184 ? 8.064 9.749 23.370 1.00 95.81 184 ARG A C 1
ATOM 1365 O O . ARG A 1 184 ? 8.901 8.919 23.714 1.00 95.81 184 ARG A O 1
ATOM 1372 N N . VAL A 1 185 ? 6.761 9.518 23.421 1.00 96.81 185 VAL A N 1
ATOM 1373 C CA . VAL A 1 185 ? 6.192 8.207 23.749 1.00 96.81 185 VAL A CA 1
ATOM 1374 C C . VAL A 1 185 ? 5.951 7.454 22.446 1.00 96.81 185 VAL A C 1
ATOM 1376 O O . VAL A 1 185 ? 5.308 7.977 21.534 1.00 96.81 185 VAL A O 1
ATOM 1379 N N . ILE A 1 186 ? 6.510 6.253 22.339 1.00 95.25 186 ILE A N 1
ATOM 1380 C CA . ILE A 1 186 ? 6.410 5.378 21.165 1.00 95.25 186 ILE A CA 1
ATOM 1381 C C . ILE A 1 186 ? 5.849 4.019 21.568 1.00 95.25 186 ILE A C 1
ATOM 1383 O O . ILE A 1 186 ? 5.932 3.632 22.730 1.00 95.25 186 ILE A O 1
ATOM 1387 N N . ARG A 1 187 ? 5.326 3.276 20.593 1.00 94.44 187 ARG A N 1
ATOM 1388 C CA . ARG A 1 187 ? 4.919 1.883 20.786 1.00 94.44 187 ARG A CA 1
ATOM 1389 C C . ARG A 1 187 ? 6.097 0.944 20.533 1.00 94.44 187 ARG A C 1
ATOM 1391 O O . ARG A 1 187 ? 6.798 1.116 19.532 1.00 94.44 187 ARG A O 1
ATOM 1398 N N . ILE A 1 188 ? 6.273 -0.046 21.402 1.00 93.31 188 ILE A N 1
ATOM 1399 C CA . ILE A 1 188 ? 7.291 -1.106 21.317 1.00 93.31 188 ILE A CA 1
ATOM 1400 C C . ILE A 1 188 ? 6.647 -2.474 21.579 1.00 93.31 188 ILE A C 1
ATOM 1402 O O . ILE A 1 188 ? 5.534 -2.534 22.105 1.00 93.31 188 ILE A O 1
ATOM 1406 N N . TYR A 1 189 ? 7.336 -3.568 21.247 1.00 92.25 189 TYR A N 1
ATOM 1407 C CA . TYR A 1 189 ? 6.985 -4.870 21.818 1.00 92.25 189 TYR A CA 1
ATOM 1408 C C . TYR A 1 189 ? 7.529 -4.987 23.241 1.00 92.25 189 TYR A C 1
ATOM 1410 O O . TYR A 1 189 ? 8.706 -4.716 23.477 1.00 92.25 189 TYR A O 1
ATOM 1418 N N . GLY A 1 190 ? 6.665 -5.410 24.153 1.00 91.56 190 GLY A N 1
ATOM 1419 C CA . GLY A 1 190 ? 6.995 -5.812 25.512 1.00 91.56 190 GLY A CA 1
ATOM 1420 C C . GLY A 1 190 ? 6.545 -7.246 25.776 1.00 91.56 190 GLY A C 1
ATOM 1421 O O . GLY A 1 190 ? 6.196 -7.988 24.850 1.00 91.56 190 GLY A O 1
ATOM 1422 N N . SER A 1 191 ? 6.552 -7.628 27.047 1.00 91.88 191 SER A N 1
ATOM 1423 C CA . SER A 1 191 ? 6.070 -8.929 27.499 1.00 91.88 191 SER A CA 1
ATOM 1424 C C . SER A 1 191 ? 5.061 -8.752 28.616 1.00 91.88 191 SER A C 1
ATOM 1426 O O . SER A 1 191 ? 5.320 -8.000 29.558 1.00 91.88 191 SER A O 1
ATOM 1428 N N . ASP A 1 192 ? 3.966 -9.496 28.522 1.00 90.12 192 ASP A N 1
ATOM 1429 C CA . ASP A 1 192 ? 2.957 -9.537 29.567 1.00 90.12 192 ASP A CA 1
ATOM 1430 C C . ASP A 1 192 ? 3.444 -10.321 30.801 1.00 90.12 192 ASP A C 1
ATOM 1432 O O . ASP A 1 192 ? 4.558 -10.856 30.855 1.00 90.12 192 ASP A O 1
ATOM 1436 N N . ALA A 1 193 ? 2.587 -10.421 31.820 1.00 87.88 193 ALA A N 1
ATOM 1437 C CA . ALA A 1 193 ? 2.893 -11.147 33.056 1.00 87.88 193 ALA A CA 1
ATOM 1438 C C . ALA A 1 193 ? 3.166 -12.655 32.856 1.00 87.88 193 ALA A C 1
ATOM 1440 O O . ALA A 1 193 ? 3.688 -13.309 33.763 1.00 87.88 193 ALA A O 1
ATOM 1441 N N . HIS A 1 194 ? 2.810 -13.214 31.699 1.00 89.12 194 HIS A N 1
ATOM 1442 C CA . HIS A 1 194 ? 3.037 -14.606 31.318 1.00 89.12 194 HIS A CA 1
ATOM 1443 C C . HIS A 1 194 ? 4.239 -14.777 30.377 1.00 89.12 194 HIS A C 1
ATOM 1445 O O . HIS A 1 194 ? 4.615 -15.910 30.077 1.00 89.12 194 HIS A O 1
ATOM 1451 N N . GLY A 1 195 ? 4.888 -13.680 29.979 1.00 88.44 195 GLY A N 1
ATOM 1452 C CA . GLY A 1 195 ? 5.999 -13.679 29.032 1.00 88.44 195 GLY A CA 1
ATOM 1453 C C . GLY A 1 195 ? 5.558 -13.700 27.568 1.00 88.44 195 GLY A C 1
ATOM 1454 O O . GLY A 1 195 ? 6.411 -13.833 26.689 1.00 88.44 195 GLY A O 1
ATOM 1455 N N . GLU A 1 196 ? 4.261 -13.561 27.291 1.00 89.62 196 GLU A N 1
ATOM 1456 C CA . GLU A 1 196 ? 3.738 -13.465 25.932 1.00 89.62 196 GLU A CA 1
ATOM 1457 C C . GLU A 1 196 ? 3.972 -12.063 25.374 1.00 89.62 196 GLU A C 1
ATOM 1459 O O . GLU A 1 196 ? 4.031 -11.076 26.106 1.00 89.62 196 GLU A O 1
ATOM 1464 N N . THR A 1 197 ? 4.149 -11.963 24.057 1.00 90.88 197 THR A N 1
ATOM 1465 C CA . THR A 1 197 ? 4.432 -10.665 23.434 1.00 90.88 197 THR A CA 1
ATOM 1466 C C . THR A 1 197 ? 3.193 -9.780 23.446 1.00 90.88 197 THR A C 1
ATOM 1468 O O . THR A 1 197 ? 2.138 -10.184 22.963 1.00 90.88 197 THR A O 1
ATOM 1471 N N . GLU A 1 198 ? 3.344 -8.537 23.892 1.00 92.50 198 GLU A N 1
ATOM 1472 C CA . GLU A 1 198 ? 2.309 -7.509 23.795 1.00 92.50 198 GLU A CA 1
ATOM 1473 C C . GLU A 1 198 ? 2.893 -6.157 23.360 1.00 92.50 198 GLU A C 1
ATOM 1475 O O . GLU A 1 198 ? 4.093 -6.032 23.116 1.00 92.50 198 GLU A O 1
ATOM 1480 N N . VAL A 1 199 ? 2.042 -5.143 23.187 1.00 94.62 199 VAL A N 1
ATOM 1481 C CA . VAL A 1 199 ? 2.495 -3.789 22.839 1.00 94.62 199 VAL A CA 1
ATOM 1482 C C . VAL A 1 199 ? 2.498 -2.923 24.084 1.00 94.62 199 VAL A C 1
ATOM 1484 O O . VAL A 1 199 ? 1.472 -2.799 24.744 1.00 94.62 199 VAL A O 1
ATOM 1487 N N . HIS A 1 200 ? 3.619 -2.260 24.350 1.00 95.75 200 HIS A N 1
ATOM 1488 C CA . HIS A 1 200 ? 3.748 -1.258 25.404 1.00 95.75 200 HIS A CA 1
ATOM 1489 C C . HIS A 1 200 ? 4.008 0.128 24.819 1.00 95.75 200 HIS A C 1
ATOM 1491 O O . HIS A 1 200 ? 4.487 0.275 23.691 1.00 95.75 200 HIS A O 1
ATOM 1497 N N . HIS A 1 201 ? 3.726 1.160 25.609 1.00 97.56 201 HIS A N 1
ATOM 1498 C CA . HIS A 1 201 ? 4.303 2.480 25.406 1.00 97.56 201 HIS A CA 1
ATOM 1499 C C . HIS A 1 201 ? 5.669 2.556 26.082 1.00 97.56 201 HIS A C 1
ATOM 1501 O O . HIS A 1 201 ? 5.844 2.057 27.186 1.00 97.56 201 HIS A O 1
ATOM 1507 N N . ALA A 1 202 ? 6.620 3.236 25.452 1.00 96.88 202 ALA A N 1
ATOM 1508 C CA . ALA A 1 202 ? 7.929 3.519 26.020 1.00 96.88 202 ALA A CA 1
ATOM 1509 C C . ALA A 1 202 ? 8.302 4.988 25.820 1.00 96.88 202 ALA A C 1
ATOM 1511 O O . ALA A 1 202 ? 7.981 5.591 24.793 1.00 96.88 202 ALA A O 1
ATOM 1512 N N . LEU A 1 203 ? 9.007 5.560 26.794 1.00 97.12 203 LEU A N 1
ATOM 1513 C CA . LEU A 1 203 ? 9.642 6.866 26.660 1.00 97.12 203 LEU A CA 1
ATOM 1514 C C . LEU A 1 203 ? 10.921 6.705 25.861 1.00 97.12 203 LEU A C 1
ATOM 1516 O O . LEU A 1 203 ? 11.824 6.011 26.308 1.00 97.12 203 LEU A O 1
ATOM 1520 N N . GLN A 1 204 ? 11.029 7.393 24.734 1.00 95.56 204 GLN A N 1
ATOM 1521 C CA . GLN A 1 204 ? 12.264 7.502 23.975 1.00 95.56 204 GLN A CA 1
ATOM 1522 C C . GLN A 1 204 ? 12.804 8.926 24.087 1.00 95.56 204 GLN A C 1
ATOM 1524 O O . GLN A 1 204 ? 12.230 9.867 23.534 1.00 95.56 204 GLN A O 1
ATOM 1529 N N . PHE A 1 205 ? 13.922 9.085 24.786 1.00 95.56 205 PHE A N 1
ATOM 1530 C CA . PHE A 1 205 ? 14.628 10.354 24.895 1.00 95.56 205 PHE A CA 1
ATOM 1531 C C . PHE A 1 205 ? 15.435 10.642 23.631 1.00 95.56 205 PHE A C 1
ATOM 1533 O O . PHE A 1 205 ? 16.076 9.763 23.045 1.00 95.56 205 PHE A O 1
ATOM 1540 N N . ARG A 1 206 ? 15.462 11.916 23.237 1.00 93.00 206 ARG A N 1
ATOM 1541 C CA . ARG A 1 206 ? 16.247 12.384 22.089 1.00 93.00 206 ARG A CA 1
ATOM 1542 C C . ARG A 1 206 ? 17.747 12.190 22.292 1.00 93.00 206 ARG A C 1
ATOM 1544 O O . ARG A 1 206 ? 18.486 11.982 21.332 1.00 93.00 206 ARG A O 1
ATOM 1551 N N . ARG A 1 207 ? 18.200 12.302 23.540 1.00 92.19 207 ARG A N 1
ATOM 1552 C CA . ARG A 1 207 ? 19.575 12.046 23.969 1.00 92.19 207 ARG A CA 1
ATOM 1553 C C . ARG A 1 207 ? 19.534 11.075 25.135 1.00 92.19 207 ARG A C 1
ATOM 1555 O O . ARG A 1 207 ? 18.721 11.259 26.033 1.00 92.19 207 ARG A O 1
ATOM 1562 N N . THR A 1 208 ? 20.420 10.087 25.119 1.00 94.62 208 THR A N 1
ATOM 1563 C CA . THR A 1 208 ? 20.611 9.154 26.230 1.00 94.62 208 THR A CA 1
ATOM 1564 C C . THR A 1 208 ? 20.805 9.925 27.541 1.00 94.62 208 THR A C 1
ATOM 1566 O O . THR A 1 208 ? 21.745 10.724 27.630 1.00 94.62 208 THR A O 1
ATOM 1569 N N . PRO A 1 209 ? 19.923 9.739 28.540 1.00 96.19 209 PRO A N 1
ATOM 1570 C CA . PRO A 1 209 ? 20.107 10.326 29.861 1.00 96.19 209 PRO A CA 1
ATOM 1571 C C . PRO A 1 209 ? 21.401 9.815 30.503 1.00 96.19 209 PRO A C 1
ATOM 1573 O O . PRO A 1 209 ? 21.785 8.665 30.299 1.00 96.19 209 PRO A O 1
ATOM 1576 N N . ALA A 1 210 ? 22.091 10.665 31.266 1.00 96.25 210 ALA A N 1
ATOM 1577 C CA . ALA A 1 210 ? 23.342 10.282 31.918 1.00 96.25 210 ALA A CA 1
ATOM 1578 C C . ALA A 1 210 ? 23.126 9.165 32.955 1.00 96.25 210 ALA A C 1
ATOM 1580 O O . ALA A 1 210 ? 22.034 9.006 33.501 1.00 96.25 210 ALA A O 1
ATOM 1581 N N . GLN A 1 211 ? 24.181 8.406 33.253 1.00 97.19 211 GLN A N 1
ATOM 1582 C CA . GLN A 1 211 ? 24.121 7.351 34.260 1.00 97.19 211 GLN A CA 1
ATOM 1583 C C . GLN A 1 211 ? 23.696 7.912 35.627 1.00 97.19 211 GLN A C 1
ATOM 1585 O O . GLN A 1 211 ? 24.228 8.924 36.082 1.00 97.19 211 GLN A O 1
ATOM 1590 N N . GLY A 1 212 ? 22.763 7.231 36.291 1.00 96.56 212 GLY A N 1
ATOM 1591 C CA . GLY A 1 212 ? 22.266 7.584 37.621 1.00 96.56 212 GLY A CA 1
ATOM 1592 C C . GLY A 1 212 ? 21.119 8.597 37.641 1.00 96.56 212 GLY A C 1
ATOM 1593 O O . GLY A 1 212 ? 20.534 8.779 38.706 1.00 96.56 212 GLY A O 1
ATOM 1594 N N . ILE A 1 213 ? 20.760 9.203 36.499 1.00 97.38 213 ILE A N 1
ATOM 1595 C CA . ILE A 1 213 ? 19.581 10.077 36.402 1.00 97.38 213 ILE A CA 1
ATOM 1596 C C . ILE A 1 213 ? 18.323 9.269 36.730 1.00 97.38 213 ILE A C 1
ATOM 1598 O O . ILE A 1 213 ? 18.078 8.218 36.128 1.00 97.38 213 ILE A O 1
ATOM 1602 N N . VAL A 1 214 ? 17.508 9.773 37.656 1.00 98.06 214 VAL A N 1
ATOM 1603 C CA . VAL A 1 214 ? 16.217 9.179 38.011 1.00 98.06 214 VAL A CA 1
ATOM 1604 C C . VAL A 1 214 ? 15.137 9.782 37.127 1.00 98.06 214 VAL A C 1
ATOM 1606 O O . VAL A 1 214 ? 14.869 10.982 37.182 1.00 98.06 214 VAL A O 1
ATOM 1609 N N . ILE A 1 215 ? 14.500 8.941 36.320 1.00 98.31 215 ILE A N 1
ATOM 1610 C CA . ILE A 1 215 ? 13.387 9.328 35.455 1.00 98.31 215 ILE A CA 1
ATOM 1611 C C . ILE A 1 215 ? 12.102 8.890 36.140 1.00 98.31 215 ILE A C 1
ATOM 1613 O O . ILE A 1 215 ? 11.913 7.702 36.395 1.00 98.31 215 ILE A O 1
ATOM 1617 N N . GLU A 1 216 ? 11.218 9.835 36.427 1.00 98.44 216 GLU A N 1
ATOM 1618 C CA . GLU A 1 216 ? 9.888 9.565 36.964 1.00 98.44 216 GLU A CA 1
ATOM 1619 C C . GLU A 1 216 ? 8.840 9.880 35.901 1.00 98.44 216 GLU A C 1
ATOM 1621 O O . GLU A 1 216 ? 8.806 10.986 35.358 1.00 98.44 216 GLU A O 1
ATOM 1626 N N . ALA A 1 217 ? 7.992 8.898 35.613 1.00 98.31 217 ALA A N 1
ATOM 1627 C CA . ALA A 1 217 ? 6.961 8.966 34.597 1.00 98.31 217 ALA A CA 1
ATOM 1628 C C . ALA A 1 217 ? 5.593 8.738 35.232 1.00 98.31 217 ALA A C 1
ATOM 1630 O O . ALA A 1 217 ? 5.293 7.619 35.637 1.00 98.31 217 ALA A O 1
ATOM 1631 N N . SER A 1 218 ? 4.769 9.782 35.300 1.00 98.25 218 SER A N 1
ATOM 1632 C CA . SER A 1 218 ? 3.366 9.676 35.711 1.00 98.25 218 SER A CA 1
ATOM 1633 C C . SER A 1 218 ? 2.458 9.800 34.496 1.00 98.25 218 SER A C 1
ATOM 1635 O O . SER A 1 218 ? 2.683 10.658 33.643 1.00 98.25 218 SER A O 1
ATOM 1637 N N . PHE A 1 219 ? 1.447 8.946 34.387 1.00 97.81 219 PHE A N 1
ATOM 1638 C CA . PHE A 1 219 ? 0.541 8.932 33.238 1.00 97.81 219 PHE A CA 1
ATOM 1639 C C . PHE A 1 219 ? -0.801 8.291 33.589 1.00 97.81 219 PHE A C 1
ATOM 1641 O O . PHE A 1 219 ? -0.931 7.549 34.563 1.00 97.81 219 PHE A O 1
ATOM 1648 N N . ARG A 1 220 ? -1.804 8.551 32.751 1.00 97.06 220 ARG A N 1
ATOM 1649 C CA . ARG A 1 220 ? -3.085 7.837 32.753 1.00 97.06 220 ARG A CA 1
ATOM 1650 C C . ARG A 1 220 ? -3.056 6.760 31.674 1.00 97.06 220 ARG A C 1
ATOM 1652 O O . ARG A 1 220 ? -2.301 6.870 30.709 1.00 97.06 220 ARG A O 1
ATOM 1659 N N . TYR A 1 221 ? -3.858 5.715 31.817 1.00 96.19 221 TYR A N 1
ATOM 1660 C CA . TYR A 1 221 ? -3.984 4.654 30.818 1.00 96.19 221 TYR A CA 1
ATOM 1661 C C . TYR A 1 221 ? -5.433 4.206 30.664 1.00 96.19 221 TYR A C 1
ATOM 1663 O O . TYR A 1 221 ? -6.223 4.278 31.606 1.00 96.19 221 TYR A O 1
ATOM 1671 N N . GLY A 1 222 ? -5.774 3.747 29.465 1.00 95.56 222 GLY A N 1
ATOM 1672 C CA . GLY A 1 222 ? -7.073 3.163 29.154 1.00 95.56 222 GLY A CA 1
ATOM 1673 C C . GLY A 1 222 ? -7.279 3.038 27.651 1.00 95.56 222 GLY A C 1
ATOM 1674 O O . GLY A 1 222 ? -6.895 3.922 26.892 1.00 95.56 222 GLY A O 1
ATOM 1675 N N . GLU A 1 223 ? -7.889 1.945 27.212 1.00 95.75 223 GLU A N 1
ATOM 1676 C CA . GLU A 1 223 ? -8.198 1.712 25.801 1.00 95.75 223 GLU A CA 1
ATOM 1677 C C . GLU A 1 223 ? -9.577 2.287 25.456 1.00 95.75 223 GLU A C 1
ATOM 1679 O O . GLU A 1 223 ? -10.534 2.081 26.196 1.00 95.75 223 GLU A O 1
ATOM 1684 N N . THR A 1 224 ? -9.717 2.966 24.317 1.00 95.81 224 THR A N 1
ATOM 1685 C CA . THR A 1 224 ? -11.040 3.190 23.715 1.00 95.81 224 THR A CA 1
ATOM 1686 C C . THR A 1 224 ? -11.457 1.978 22.886 1.00 95.81 224 THR A C 1
ATOM 1688 O O . THR A 1 224 ? -10.680 1.472 22.069 1.00 95.81 224 THR A O 1
ATOM 1691 N N . ILE A 1 225 ? -12.708 1.549 23.023 1.00 97.31 225 ILE A N 1
ATOM 1692 C CA . ILE A 1 225 ? -13.267 0.469 22.203 1.00 97.31 225 ILE A CA 1
ATOM 1693 C C . ILE A 1 225 ? -14.077 1.099 21.068 1.00 97.31 225 ILE A C 1
ATOM 1695 O O . ILE A 1 225 ? -14.938 1.942 21.306 1.00 97.31 225 ILE A O 1
ATOM 1699 N N . ALA A 1 226 ? -13.798 0.711 19.828 1.00 96.88 226 ALA A N 1
ATOM 1700 C CA . ALA A 1 226 ? -14.414 1.265 18.622 1.00 96.88 226 ALA A CA 1
ATOM 1701 C C . ALA A 1 226 ? -14.543 0.182 17.550 1.00 96.88 226 ALA A C 1
ATOM 1703 O O . ALA A 1 226 ? -14.159 -0.958 17.775 1.00 96.88 226 ALA A O 1
ATOM 1704 N N . TYR A 1 227 ? -15.014 0.553 16.358 1.00 97.19 227 TYR A N 1
ATOM 1705 C CA . TYR A 1 227 ? -15.071 -0.359 15.219 1.00 97.19 227 TYR A CA 1
ATOM 1706 C C . TYR A 1 227 ? -13.729 -1.048 14.934 1.00 97.19 227 TYR A C 1
ATOM 1708 O O . TYR A 1 227 ? -13.706 -2.262 14.758 1.00 97.19 227 TYR A O 1
ATOM 1716 N N . ALA A 1 228 ? -12.618 -0.307 14.932 1.00 96.75 228 ALA A N 1
ATOM 1717 C CA . ALA A 1 228 ? -11.284 -0.869 14.762 1.00 96.75 228 ALA A CA 1
ATOM 1718 C C . ALA A 1 228 ? -10.621 -1.195 16.113 1.00 96.75 228 ALA A C 1
ATOM 1720 O O . ALA A 1 228 ? -10.319 -0.294 16.901 1.00 96.75 228 ALA A O 1
ATOM 1721 N N . LYS A 1 229 ? -10.304 -2.476 16.324 1.00 96.06 229 LYS A N 1
ATOM 1722 C CA . LYS A 1 229 ? -9.374 -2.962 17.347 1.00 96.06 229 LYS A CA 1
ATOM 1723 C C . LYS A 1 229 ? -7.941 -2.763 16.865 1.00 96.06 229 LYS A C 1
ATOM 1725 O O . LYS A 1 229 ? -7.562 -3.209 15.779 1.00 96.06 229 LYS A O 1
ATOM 1730 N N . THR A 1 230 ? -7.155 -2.067 17.674 1.00 94.25 230 THR A N 1
ATOM 1731 C CA . THR A 1 230 ? -5.804 -1.614 17.338 1.00 94.25 230 THR A CA 1
ATOM 1732 C C . THR A 1 230 ? -5.055 -1.250 18.612 1.00 94.25 230 THR A C 1
ATOM 1734 O O . THR A 1 230 ? -5.671 -0.743 19.541 1.00 94.25 230 THR A O 1
ATOM 1737 N N . THR A 1 231 ? -3.732 -1.419 18.632 1.00 93.94 231 THR A N 1
ATOM 1738 C CA . THR A 1 231 ? -2.876 -0.869 19.703 1.00 93.94 231 THR A CA 1
ATOM 1739 C C . THR A 1 231 ? -2.580 0.632 19.560 1.00 93.94 231 THR A C 1
ATOM 1741 O O . THR A 1 231 ? -1.743 1.158 20.280 1.00 93.94 231 THR A O 1
ATOM 1744 N N . VAL A 1 232 ? -3.221 1.330 18.613 1.00 94.56 232 VAL A N 1
ATOM 1745 C CA . VAL A 1 232 ? -3.108 2.786 18.420 1.00 94.56 232 VAL A CA 1
ATOM 1746 C C . VAL A 1 232 ? -4.206 3.480 19.218 1.00 94.56 232 VAL A C 1
ATOM 1748 O O . VAL A 1 232 ? -5.396 3.289 18.950 1.00 94.56 232 VAL A O 1
ATOM 1751 N N . GLY A 1 233 ? -3.809 4.296 20.187 1.00 94.06 233 GLY A N 1
ATOM 1752 C CA . GLY A 1 233 ? -4.701 5.111 20.995 1.00 94.06 233 GLY A CA 1
ATOM 1753 C C . GLY A 1 233 ? -4.854 6.546 20.492 1.00 94.06 233 GLY A C 1
ATOM 1754 O O . GLY A 1 233 ? -4.012 7.102 19.797 1.00 94.06 233 GLY A O 1
ATOM 1755 N N . GLU A 1 234 ? -5.948 7.172 20.897 1.00 94.56 234 GLU A N 1
ATOM 1756 C CA . GLU A 1 234 ? -6.107 8.623 20.985 1.00 94.56 234 GLU A CA 1
ATOM 1757 C C . GLU A 1 234 ? -5.041 9.262 21.889 1.00 94.56 234 GLU A C 1
ATOM 1759 O O . GLU A 1 234 ? -4.584 8.655 22.865 1.00 94.56 234 GLU A O 1
ATOM 1764 N N . THR A 1 235 ? -4.685 10.513 21.608 1.00 93.56 235 THR A N 1
ATOM 1765 C CA . THR A 1 235 ? -3.741 11.272 22.434 1.00 93.56 235 THR A CA 1
ATOM 1766 C C . THR A 1 235 ? -4.347 11.772 23.744 1.00 93.56 235 THR A C 1
ATOM 1768 O O . THR A 1 235 ? -3.608 12.117 24.665 1.00 93.56 235 THR A O 1
ATOM 1771 N N . GLU A 1 236 ? -5.678 11.809 23.841 1.00 91.56 236 GLU A N 1
ATOM 1772 C CA . GLU A 1 236 ? -6.421 12.257 25.022 1.00 91.56 236 GLU A CA 1
ATOM 1773 C C . GLU A 1 236 ? -7.416 11.196 25.533 1.00 91.56 236 GLU A C 1
ATOM 1775 O O . GLU A 1 236 ? -7.522 10.092 25.002 1.00 91.56 236 GLU A O 1
ATOM 1780 N N . GLU A 1 237 ? -8.147 11.529 26.604 1.00 88.69 237 GLU A N 1
ATOM 1781 C CA . GLU A 1 237 ? -9.075 10.617 27.290 1.00 88.69 237 GLU A CA 1
ATOM 1782 C C . GLU A 1 237 ? -10.303 10.235 26.450 1.00 88.69 237 GLU A C 1
ATOM 1784 O O . GLU A 1 237 ? -10.787 9.102 26.524 1.00 88.69 237 GLU A O 1
ATOM 1789 N N . ARG A 1 238 ? -10.826 11.193 25.678 1.00 86.56 238 ARG A N 1
ATOM 1790 C CA . ARG A 1 238 ? -12.062 11.055 24.902 1.00 86.56 238 ARG A CA 1
ATOM 1791 C C . ARG A 1 238 ? -11.767 10.871 23.420 1.00 86.56 238 ARG A C 1
ATOM 1793 O O . ARG A 1 238 ? -10.735 11.316 22.908 1.00 86.56 238 ARG A O 1
ATOM 1800 N N . PHE A 1 239 ? -12.721 10.265 22.716 1.00 90.00 239 PHE A N 1
ATOM 1801 C CA . PHE A 1 239 ? -12.696 10.281 21.258 1.00 90.00 239 PHE A CA 1
ATOM 1802 C C . PHE A 1 239 ? -12.743 11.717 20.723 1.00 90.00 239 PHE A C 1
ATOM 1804 O O . PHE A 1 239 ? -13.310 12.610 21.348 1.00 90.00 239 PHE A O 1
ATOM 1811 N N . GLY A 1 240 ? -12.200 11.910 19.521 1.00 84.31 240 GLY A N 1
ATOM 1812 C CA . GLY A 1 240 ? -12.167 13.202 18.831 1.00 84.31 240 GLY A CA 1
ATOM 1813 C C . GLY A 1 240 ? -10.800 13.881 18.885 1.00 84.31 240 GLY A C 1
ATOM 1814 O O . GLY A 1 240 ? -10.525 14.741 18.052 1.00 84.31 240 GLY A O 1
ATOM 1815 N N . SER A 1 241 ? -9.918 13.448 19.790 1.00 90.75 241 SER A N 1
ATOM 1816 C CA . SER A 1 241 ? -8.499 13.800 19.719 1.00 90.75 241 SER A CA 1
ATOM 1817 C C . SER A 1 241 ? -7.777 12.990 18.624 1.00 90.75 241 SER A C 1
ATOM 1819 O O . SER A 1 241 ? -8.273 11.937 18.197 1.00 90.75 241 SER A O 1
ATOM 1821 N N . PRO A 1 242 ? -6.628 13.476 18.114 1.00 91.62 242 PRO A N 1
ATOM 1822 C CA . PRO A 1 242 ? -5.810 12.733 17.162 1.00 91.62 242 PRO A CA 1
ATOM 1823 C C . PRO A 1 242 ? -5.398 11.356 17.691 1.00 91.62 242 PRO A C 1
ATOM 1825 O O . PRO A 1 242 ? -5.353 11.117 18.895 1.00 91.62 242 PRO A O 1
ATOM 1828 N N . LEU A 1 243 ? -5.056 10.454 16.775 1.00 93.75 243 LEU A N 1
ATOM 1829 C CA . LEU A 1 243 ? -4.411 9.194 17.130 1.00 93.75 243 LEU A CA 1
ATOM 1830 C C . LEU A 1 243 ? -2.899 9.390 17.263 1.00 93.75 243 LEU A C 1
ATOM 1832 O O . LEU A 1 243 ? -2.303 10.191 16.540 1.00 93.75 243 LEU A O 1
ATOM 1836 N N . GLU A 1 244 ? -2.278 8.597 18.130 1.00 94.44 244 GLU A N 1
ATOM 1837 C CA . GLU A 1 244 ? -0.835 8.402 18.108 1.00 94.44 244 GLU A CA 1
ATOM 1838 C C . GLU A 1 244 ? -0.377 7.746 16.791 1.00 94.44 244 GLU A C 1
ATOM 1840 O O . GLU A 1 244 ? -1.161 7.328 15.930 1.00 94.44 244 GLU A O 1
ATOM 1845 N N . SER A 1 245 ? 0.935 7.634 16.622 1.00 93.00 245 SER A N 1
ATOM 1846 C CA . SER A 1 245 ? 1.538 7.070 15.429 1.00 93.00 245 SER A CA 1
ATOM 1847 C C . SER A 1 245 ? 1.097 5.629 15.212 1.00 93.00 245 SER A C 1
ATOM 1849 O O . SER A 1 245 ? 1.246 4.745 16.059 1.00 93.00 245 SER A O 1
ATOM 1851 N N . ARG A 1 246 ? 0.652 5.361 13.984 1.00 91.00 246 ARG A N 1
ATOM 1852 C CA . ARG A 1 246 ? 0.319 4.013 13.498 1.00 91.00 246 ARG A CA 1
ATOM 1853 C C . ARG A 1 246 ? 1.558 3.137 13.308 1.00 91.00 246 ARG A C 1
ATOM 1855 O O . ARG A 1 246 ? 1.418 1.923 13.145 1.00 91.00 246 ARG A O 1
ATOM 1862 N N . TYR A 1 247 ? 2.745 3.724 13.454 1.00 89.56 247 TYR A N 1
ATOM 1863 C CA . TYR A 1 247 ? 4.044 3.066 13.459 1.00 89.56 247 TYR A CA 1
ATOM 1864 C C . TYR A 1 247 ? 4.588 2.947 14.891 1.00 89.56 247 TYR A C 1
ATOM 1866 O O . TYR A 1 247 ? 4.254 3.740 15.769 1.00 89.56 247 TYR A O 1
ATOM 1874 N N . GLY A 1 248 ? 5.413 1.936 15.121 1.00 88.12 248 GLY A N 1
ATOM 1875 C CA . GLY A 1 248 ? 6.143 1.677 16.355 1.00 88.12 248 GLY A CA 1
ATOM 1876 C C . GLY A 1 248 ? 7.557 1.185 16.048 1.00 88.12 248 GLY A C 1
ATOM 1877 O O . GLY A 1 248 ? 7.967 1.073 14.883 1.00 88.12 248 GLY A O 1
ATOM 1878 N N . GLU A 1 249 ? 8.311 0.906 17.103 1.00 85.69 249 GLU A N 1
ATOM 1879 C CA . GLU A 1 249 ? 9.652 0.332 17.024 1.00 85.69 249 GLU A CA 1
ATOM 1880 C C . GLU A 1 249 ? 9.557 -1.185 16.836 1.00 85.69 249 GLU A C 1
ATOM 1882 O O . GLU A 1 249 ? 9.513 -1.959 17.786 1.00 85.69 249 GLU A O 1
ATOM 1887 N N . GLY A 1 250 ? 9.420 -1.602 15.574 1.00 65.00 250 GLY A N 1
ATOM 1888 C CA . GLY A 1 250 ? 9.067 -2.978 15.198 1.00 65.00 250 GLY A CA 1
ATOM 1889 C C . GLY A 1 250 ? 10.089 -3.697 14.319 1.00 65.00 250 GLY A C 1
ATOM 1890 O O . GLY A 1 250 ? 9.724 -4.660 13.644 1.00 65.00 250 GLY A O 1
ATOM 1891 N N . GLY A 1 251 ? 11.334 -3.205 14.276 1.00 64.69 251 GLY A N 1
ATOM 1892 C CA . GLY A 1 251 ? 12.489 -3.890 13.676 1.00 64.69 251 GLY A CA 1
ATOM 1893 C C . GLY A 1 251 ? 12.578 -3.910 12.143 1.00 64.69 251 GLY A C 1
ATOM 1894 O O . GLY A 1 251 ? 13.570 -4.401 11.611 1.00 64.69 251 GLY A O 1
ATOM 1895 N N . VAL A 1 252 ? 11.588 -3.372 11.422 1.00 65.12 252 VAL A N 1
ATOM 1896 C CA . VAL A 1 252 ? 11.567 -3.330 9.948 1.00 65.12 252 VAL A CA 1
ATOM 1897 C C . VAL A 1 252 ? 11.533 -1.882 9.469 1.00 65.12 252 VAL A C 1
ATOM 1899 O O . VAL A 1 252 ? 10.515 -1.209 9.614 1.00 65.12 252 VAL A O 1
ATOM 1902 N N . ALA A 1 253 ? 12.636 -1.419 8.875 1.00 60.84 253 ALA A N 1
ATOM 1903 C CA . ALA A 1 253 ? 12.694 -0.144 8.168 1.00 60.84 253 ALA A CA 1
ATOM 1904 C C . ALA A 1 253 ? 12.367 -0.347 6.683 1.00 60.84 253 ALA A C 1
ATOM 1906 O O . ALA A 1 253 ? 12.953 -1.219 6.045 1.00 60.84 253 ALA A O 1
ATOM 1907 N N . PHE A 1 254 ? 11.484 0.484 6.120 1.00 59.03 254 PHE A N 1
ATOM 1908 C CA . PHE A 1 254 ? 11.192 0.445 4.681 1.00 59.03 254 PHE A CA 1
ATOM 1909 C C . PHE A 1 254 ? 12.351 0.981 3.830 1.00 59.03 254 PHE A C 1
ATOM 1911 O O . PHE A 1 254 ? 12.433 0.674 2.647 1.00 59.03 254 PHE A O 1
ATOM 1918 N N . ASP A 1 255 ? 13.232 1.797 4.417 1.00 57.28 255 ASP A N 1
ATOM 1919 C CA . ASP A 1 255 ? 14.492 2.223 3.809 1.00 57.28 255 ASP A CA 1
ATOM 1920 C C . ASP A 1 255 ? 15.658 1.552 4.557 1.00 57.28 255 ASP A C 1
ATOM 1922 O O . ASP A 1 255 ? 16.082 2.039 5.609 1.00 57.28 255 ASP A O 1
ATOM 1926 N N . PRO A 1 256 ? 16.198 0.431 4.045 1.00 55.09 256 PRO A N 1
ATOM 1927 C CA . PRO A 1 256 ? 17.335 -0.245 4.662 1.00 55.09 256 PRO A CA 1
ATOM 1928 C C . PRO A 1 256 ? 18.630 0.577 4.629 1.00 55.09 256 PRO A C 1
ATOM 1930 O O . PRO A 1 256 ? 19.560 0.260 5.368 1.00 55.09 256 PRO A O 1
ATOM 1933 N N . ALA A 1 257 ? 18.729 1.589 3.760 1.00 49.81 257 ALA A N 1
ATOM 1934 C CA . ALA A 1 257 ? 19.889 2.474 3.676 1.00 49.81 257 ALA A CA 1
ATOM 1935 C C . ALA A 1 257 ? 19.806 3.629 4.682 1.00 49.81 257 ALA A C 1
ATOM 1937 O O . ALA A 1 257 ? 20.834 4.188 5.068 1.00 49.81 257 ALA A O 1
ATOM 1938 N N . ARG A 1 258 ? 18.596 3.968 5.138 1.00 55.72 258 ARG A N 1
ATOM 1939 C CA . ARG A 1 258 ? 18.340 4.948 6.201 1.00 55.72 258 ARG A CA 1
ATOM 1940 C C . ARG A 1 258 ? 17.353 4.374 7.217 1.00 55.72 258 ARG A C 1
ATOM 1942 O O . ARG A 1 258 ? 16.220 4.854 7.310 1.00 55.72 258 ARG A O 1
ATOM 1949 N N . PRO A 1 259 ? 17.761 3.347 7.983 1.00 61.16 259 PRO A N 1
ATOM 1950 C CA . PRO A 1 259 ? 16.871 2.725 8.941 1.00 61.16 259 PRO A CA 1
ATOM 1951 C C . PRO A 1 259 ? 16.457 3.739 10.008 1.00 61.16 259 PRO A C 1
ATOM 1953 O O . PRO A 1 259 ? 17.286 4.444 10.584 1.00 61.16 259 PRO A O 1
ATOM 1956 N N . VAL A 1 260 ? 15.156 3.800 10.272 1.00 62.28 260 VAL A N 1
ATOM 1957 C CA . VAL A 1 260 ? 14.565 4.634 11.322 1.00 62.28 260 VAL A CA 1
ATOM 1958 C C . VAL A 1 260 ? 13.948 3.735 12.385 1.00 62.28 260 VAL A C 1
ATOM 1960 O O . VAL A 1 260 ? 13.295 2.741 12.059 1.00 62.28 260 VAL A O 1
ATOM 1963 N N . ALA A 1 261 ? 14.150 4.094 13.656 1.00 67.75 261 ALA A N 1
ATOM 1964 C CA . ALA A 1 261 ? 13.715 3.280 14.792 1.00 67.75 261 ALA A CA 1
ATOM 1965 C C . ALA A 1 261 ? 12.196 3.030 14.787 1.00 67.75 261 ALA A C 1
ATOM 1967 O O . ALA A 1 261 ? 11.759 1.908 14.995 1.00 67.75 261 ALA A O 1
ATOM 1968 N N . VAL A 1 262 ? 11.393 4.051 14.460 1.00 74.75 262 VAL A N 1
ATOM 1969 C CA . VAL A 1 262 ? 9.924 3.958 14.389 1.00 74.75 262 VAL A CA 1
ATOM 1970 C C . VAL A 1 262 ? 9.487 3.886 12.932 1.00 74.75 262 VAL A C 1
ATOM 1972 O O . VAL A 1 262 ? 9.474 4.894 12.221 1.00 74.75 262 VAL A O 1
ATOM 1975 N N . SER A 1 263 ? 9.164 2.679 12.481 1.00 76.12 263 SER A N 1
ATOM 1976 C CA . SER A 1 263 ? 9.037 2.392 11.050 1.00 76.12 263 SER A CA 1
ATOM 1977 C C . SER A 1 263 ? 7.971 1.375 10.679 1.00 76.12 263 SER A C 1
ATOM 1979 O O . SER A 1 263 ? 7.630 1.325 9.511 1.00 76.12 263 SER A O 1
ATOM 1981 N N . SER A 1 264 ? 7.391 0.602 11.598 1.00 78.81 264 SER A N 1
ATOM 1982 C CA . SER A 1 264 ? 6.416 -0.442 11.230 1.00 78.81 264 SER A CA 1
ATOM 1983 C C . SER A 1 264 ? 5.235 -0.485 12.200 1.00 78.81 264 SER A C 1
ATOM 1985 O O . SER A 1 264 ? 5.396 -0.190 13.378 1.00 78.81 264 SER A O 1
ATOM 1987 N N . GLY A 1 265 ? 4.024 -0.805 11.733 1.00 86.12 265 GLY A N 1
ATOM 1988 C CA . GLY A 1 265 ? 2.888 -1.045 12.643 1.00 86.12 265 GLY A CA 1
ATOM 1989 C C . GLY A 1 265 ? 3.114 -2.330 13.434 1.00 86.12 265 GLY A C 1
ATOM 1990 O O . GLY A 1 265 ? 3.709 -3.217 12.858 1.00 86.12 265 GLY A O 1
ATOM 1991 N N . LEU A 1 266 ? 2.696 -2.444 14.703 1.00 89.44 266 LEU A N 1
ATOM 1992 C CA . LEU A 1 266 ? 3.062 -3.556 15.614 1.00 89.44 266 LEU A CA 1
ATOM 1993 C C . LEU A 1 266 ? 1.999 -4.659 15.774 1.00 89.44 266 LEU A C 1
ATOM 1995 O O . LEU A 1 266 ? 2.211 -5.630 16.494 1.00 89.44 266 LEU A O 1
ATOM 1999 N N . ASP A 1 267 ? 0.867 -4.542 15.099 1.00 90.62 267 ASP A N 1
ATOM 2000 C CA . ASP A 1 267 ? -0.274 -5.442 15.233 1.00 90.62 267 ASP A CA 1
ATOM 2001 C C . ASP A 1 267 ? -1.175 -5.326 14.002 1.00 90.62 267 ASP A C 1
ATOM 2003 O O . ASP A 1 267 ? -1.158 -4.309 13.300 1.00 90.62 267 ASP A O 1
ATOM 2007 N N . TYR A 1 268 ? -1.973 -6.361 13.753 1.00 93.12 268 TYR A N 1
ATOM 2008 C CA . TYR A 1 268 ? -3.029 -6.313 12.747 1.00 93.12 268 TYR A CA 1
ATOM 2009 C C . TYR A 1 268 ? -4.198 -5.462 13.224 1.00 93.12 268 TYR A C 1
ATOM 2011 O O . TYR A 1 268 ? -4.510 -5.422 14.415 1.00 93.12 268 TYR A O 1
ATOM 2019 N N . ARG A 1 269 ? -4.884 -4.803 12.287 1.00 94.44 269 ARG A N 1
ATOM 2020 C CA . ARG A 1 269 ? -6.132 -4.103 12.606 1.00 94.44 269 ARG A CA 1
ATOM 2021 C C . ARG A 1 269 ? -7.288 -5.006 12.282 1.00 94.44 269 ARG A C 1
ATOM 2023 O O . ARG A 1 269 ? -7.358 -5.529 11.173 1.00 94.44 269 ARG A O 1
ATOM 2030 N N . ILE A 1 270 ? -8.204 -5.160 13.224 1.00 96.31 270 ILE A N 1
ATOM 2031 C CA . ILE A 1 270 ? -9.403 -5.971 13.027 1.00 96.31 270 ILE A CA 1
ATOM 2032 C C . ILE A 1 270 ? -10.633 -5.238 13.511 1.00 96.31 270 ILE A C 1
ATOM 2034 O O . ILE A 1 270 ? -10.535 -4.323 14.320 1.00 96.31 270 ILE A O 1
ATOM 2038 N N . THR A 1 271 ? -11.798 -5.651 13.042 1.00 97.19 271 THR A N 1
ATOM 2039 C CA . THR A 1 271 ? -13.054 -5.235 13.661 1.00 97.19 271 THR A CA 1
ATOM 2040 C C . THR A 1 271 ? -13.119 -5.702 15.118 1.00 97.19 271 THR A C 1
ATOM 2042 O O . THR A 1 271 ? -12.787 -6.857 15.391 1.00 97.19 271 THR A O 1
ATOM 2045 N N . ASP A 1 272 ? -13.535 -4.836 16.043 1.00 97.50 272 ASP A N 1
ATOM 2046 C CA . ASP A 1 272 ? -13.597 -5.153 17.475 1.00 97.50 272 ASP A CA 1
ATOM 2047 C C . ASP A 1 272 ? -14.951 -5.743 17.883 1.00 97.50 272 ASP A C 1
ATOM 2049 O O . ASP A 1 272 ? -15.959 -5.040 17.931 1.00 97.50 272 ASP A O 1
ATOM 2053 N N . ASP A 1 273 ? -14.978 -7.019 18.260 1.00 95.69 273 ASP A N 1
ATOM 2054 C CA . ASP A 1 273 ? -16.211 -7.672 18.712 1.00 95.69 273 ASP A CA 1
ATOM 2055 C C . ASP A 1 273 ? -16.766 -7.051 20.012 1.00 95.69 273 ASP A C 1
ATOM 2057 O O . ASP A 1 273 ? -17.970 -7.114 20.264 1.00 95.69 273 ASP A O 1
ATOM 2061 N N . ARG A 1 274 ? -15.935 -6.379 20.829 1.00 97.06 274 ARG A N 1
ATOM 2062 C CA . ARG A 1 274 ? -16.395 -5.696 22.055 1.00 97.06 274 ARG A CA 1
ATOM 2063 C C . ARG A 1 274 ? -17.297 -4.498 21.745 1.00 97.06 274 ARG A C 1
ATOM 2065 O O . ARG A 1 274 ? -18.186 -4.191 22.543 1.00 97.06 274 ARG A O 1
ATOM 2072 N N . ALA A 1 275 ? -17.090 -3.854 20.593 1.00 97.50 275 ALA A N 1
ATOM 2073 C CA . ALA A 1 275 ? -17.877 -2.726 20.090 1.00 97.50 275 ALA A CA 1
ATOM 2074 C C . ALA A 1 275 ? -19.251 -3.145 19.537 1.00 97.50 275 ALA A C 1
ATOM 2076 O O . ALA A 1 275 ? -20.087 -2.292 19.234 1.00 97.50 275 ALA A O 1
ATOM 2077 N N . VAL A 1 276 ? -19.489 -4.450 19.389 1.00 97.38 276 VAL A N 1
ATOM 2078 C CA . VAL A 1 276 ? -20.636 -5.007 18.675 1.00 97.38 276 VAL A CA 1
ATOM 2079 C C . VAL A 1 276 ? -21.684 -5.526 19.663 1.00 97.38 276 VAL A C 1
ATOM 2081 O O . VAL A 1 276 ? -21.377 -6.230 20.629 1.00 97.38 276 VAL A O 1
ATOM 2084 N N . ARG A 1 277 ? -22.954 -5.196 19.422 1.00 97.75 277 ARG A N 1
ATOM 2085 C CA . ARG A 1 277 ? -24.119 -5.797 20.092 1.00 97.75 277 ARG A CA 1
ATOM 2086 C C . ARG A 1 277 ? -25.087 -6.298 19.036 1.00 97.75 277 ARG A C 1
ATOM 2088 O O . ARG A 1 277 ? -25.374 -5.571 18.094 1.00 97.75 277 ARG A O 1
ATOM 2095 N N . THR A 1 278 ? -25.530 -7.547 19.156 1.00 97.06 278 THR A N 1
ATOM 2096 C CA . THR A 1 278 ? -26.352 -8.206 18.133 1.00 97.06 278 THR A CA 1
ATOM 2097 C C . THR A 1 278 ? -27.575 -8.863 18.753 1.00 97.06 278 THR A C 1
ATOM 2099 O O . THR A 1 278 ? -27.447 -9.622 19.710 1.00 97.06 278 THR A O 1
ATOM 2102 N N . TRP A 1 279 ? -28.734 -8.621 18.150 1.00 97.56 279 TRP A N 1
ATOM 2103 C CA . TRP A 1 279 ? -30.006 -9.270 18.447 1.00 97.56 279 TRP A CA 1
ATOM 2104 C C . TRP A 1 279 ? -30.475 -10.024 17.206 1.00 97.56 279 TRP A C 1
ATOM 2106 O O . TRP A 1 279 ? -30.329 -9.530 16.090 1.00 97.56 279 TRP A O 1
ATOM 2116 N N . THR A 1 280 ? -31.027 -11.219 17.396 1.00 95.31 280 THR A N 1
ATOM 2117 C CA . THR A 1 280 ? -31.546 -12.059 16.306 1.00 95.31 280 THR A CA 1
ATOM 2118 C C . THR A 1 280 ? -33.048 -12.239 16.455 1.00 95.31 280 THR A C 1
ATOM 2120 O O . THR A 1 280 ? -33.585 -12.238 17.564 1.00 95.31 280 THR A O 1
ATOM 2123 N N . PHE A 1 281 ? -33.723 -12.373 15.323 1.00 94.25 281 PHE A N 1
ATOM 2124 C CA . PHE A 1 281 ? -35.165 -12.469 15.198 1.00 94.25 281 PHE A CA 1
ATOM 2125 C C . PHE A 1 281 ? -35.527 -13.741 14.422 1.00 94.25 281 PHE A C 1
ATOM 2127 O O . PHE A 1 281 ? -34.739 -14.207 13.601 1.00 94.25 281 PHE A O 1
ATOM 2134 N N . PRO A 1 282 ? -36.709 -14.327 14.668 1.00 92.25 282 PRO A N 1
ATOM 2135 C CA . PRO A 1 282 ? -37.090 -15.599 14.052 1.00 92.25 282 PRO A CA 1
ATOM 2136 C C . PRO A 1 282 ? -37.403 -15.489 12.552 1.00 92.25 282 PRO A C 1
ATOM 2138 O O . PRO A 1 282 ? -37.436 -16.505 11.864 1.00 92.25 282 PRO A O 1
ATOM 2141 N N . ASP A 1 283 ? -37.671 -14.281 12.056 1.00 91.62 283 ASP A N 1
ATOM 2142 C CA . ASP A 1 283 ? -38.107 -14.020 10.690 1.00 91.62 283 ASP A CA 1
ATOM 2143 C C . ASP A 1 283 ? -37.433 -12.780 10.086 1.00 91.62 283 ASP A C 1
ATOM 2145 O O . ASP A 1 283 ? -37.227 -11.759 10.755 1.00 91.62 283 ASP A O 1
ATOM 2149 N N . THR A 1 284 ? -37.142 -12.855 8.787 1.00 92.06 284 THR A N 1
ATOM 2150 C CA . THR A 1 284 ? -36.699 -11.711 7.989 1.00 92.06 284 THR A CA 1
ATOM 2151 C C . THR A 1 284 ? -37.890 -10.806 7.690 1.00 92.06 284 THR A C 1
ATOM 2153 O O . THR A 1 284 ? -38.778 -11.171 6.920 1.00 92.06 284 THR A O 1
ATOM 2156 N N . ARG A 1 285 ? -37.909 -9.610 8.282 1.00 94.25 285 ARG A N 1
ATOM 2157 C CA . ARG A 1 285 ? -38.886 -8.558 7.963 1.00 94.25 285 ARG A CA 1
ATOM 2158 C C . ARG A 1 285 ? -38.328 -7.179 8.284 1.00 94.25 285 ARG A C 1
ATOM 2160 O O . ARG A 1 285 ? -37.341 -7.048 9.009 1.00 94.25 285 ARG A O 1
ATOM 2167 N N . ARG A 1 286 ? -39.007 -6.147 7.793 1.00 96.69 286 ARG A N 1
ATOM 2168 C CA . ARG A 1 286 ? -38.740 -4.763 8.183 1.00 96.69 286 ARG A CA 1
ATOM 2169 C C . ARG A 1 286 ? -39.265 -4.495 9.590 1.00 96.69 286 ARG A C 1
ATOM 2171 O O . ARG A 1 286 ? -40.401 -4.857 9.893 1.00 96.69 286 ARG A O 1
ATOM 2178 N N . ARG A 1 287 ? -38.431 -3.891 10.435 1.00 97.25 287 ARG A N 1
ATOM 2179 C CA . ARG A 1 287 ? -38.769 -3.481 11.806 1.00 97.25 287 ARG A CA 1
ATOM 2180 C C . ARG A 1 287 ? -38.325 -2.048 12.045 1.00 97.25 287 ARG A C 1
ATOM 2182 O O . ARG A 1 287 ? -37.353 -1.591 11.437 1.00 97.25 287 ARG A O 1
ATOM 2189 N N . THR A 1 288 ? -39.014 -1.365 12.949 1.00 98.31 288 THR A N 1
ATOM 2190 C CA . THR A 1 288 ? -38.574 -0.064 13.457 1.00 98.31 288 THR A CA 1
ATOM 2191 C C . THR A 1 288 ? -37.787 -0.275 14.742 1.00 98.31 288 THR A C 1
ATOM 2193 O O . THR A 1 288 ? -38.233 -0.990 15.640 1.00 98.31 288 THR A O 1
ATOM 2196 N N . PHE A 1 289 ? -36.632 0.371 14.844 1.00 98.69 289 PHE A N 1
ATOM 2197 C CA . PHE A 1 289 ? -35.754 0.307 16.003 1.00 98.69 289 PHE A CA 1
ATOM 2198 C C . PHE A 1 289 ? -35.562 1.696 16.608 1.00 98.69 289 PHE A C 1
ATOM 2200 O O . PHE A 1 289 ? -35.457 2.684 15.879 1.00 98.69 289 PHE A O 1
ATOM 2207 N N . GLU A 1 290 ? -35.475 1.771 17.935 1.00 98.69 290 GLU A N 1
ATOM 2208 C CA . GLU A 1 290 ? -35.026 2.966 18.657 1.00 98.69 290 GLU A CA 1
ATOM 2209 C C . GLU A 1 290 ? -33.987 2.571 19.713 1.00 98.69 290 GLU A C 1
ATOM 2211 O O . GLU A 1 290 ? -34.209 1.650 20.498 1.00 98.69 290 GLU A O 1
ATOM 2216 N N . LEU A 1 291 ? -32.851 3.273 19.732 1.00 98.69 291 LEU A N 1
ATOM 2217 C CA . LEU A 1 291 ? -31.839 3.186 20.784 1.00 98.69 291 LEU A CA 1
ATOM 2218 C C . LEU A 1 291 ? -31.926 4.455 21.621 1.00 98.69 291 LEU A C 1
ATOM 2220 O O . LEU A 1 291 ? -31.648 5.540 21.109 1.00 98.69 291 LEU A O 1
ATOM 2224 N N . LYS A 1 292 ? -32.294 4.332 22.895 1.00 98.69 292 LYS A N 1
ATOM 2225 C CA . LYS A 1 292 ? -32.578 5.476 23.767 1.00 98.69 292 LYS A CA 1
ATOM 2226 C C . LYS A 1 292 ? -31.762 5.427 25.047 1.00 98.69 292 LYS A C 1
ATOM 2228 O O . LYS A 1 292 ? -31.771 4.426 25.756 1.00 98.69 292 LYS A O 1
ATOM 2233 N N . ILE A 1 293 ? -31.099 6.529 25.388 1.00 98.69 293 ILE A N 1
ATOM 2234 C CA . ILE A 1 293 ? -30.354 6.638 26.645 1.00 98.69 293 ILE A CA 1
ATOM 2235 C C . ILE A 1 293 ? -31.354 6.648 27.805 1.00 98.69 293 ILE A C 1
ATOM 2237 O O . ILE A 1 293 ? -32.101 7.611 27.984 1.00 98.69 293 ILE A O 1
ATOM 2241 N N . ARG A 1 294 ? -31.348 5.596 28.626 1.00 98.06 294 ARG A N 1
ATOM 2242 C CA . ARG A 1 294 ? -32.159 5.524 29.849 1.00 98.06 294 ARG A CA 1
ATOM 2243 C C . ARG A 1 294 ? -31.610 6.463 30.923 1.00 98.06 294 ARG A C 1
ATOM 2245 O O . ARG A 1 294 ? -32.368 7.134 31.617 1.00 98.06 294 ARG A O 1
ATOM 2252 N N . GLY A 1 295 ? -30.290 6.495 31.070 1.00 97.62 295 GLY A N 1
ATOM 2253 C CA . GLY A 1 295 ? -29.578 7.230 32.113 1.00 97.62 295 GLY A CA 1
ATOM 2254 C C . GLY A 1 295 ? -28.210 6.607 32.367 1.00 97.62 295 GLY A C 1
ATOM 2255 O O . GLY A 1 295 ? -27.726 5.835 31.544 1.00 97.62 295 GLY A O 1
ATOM 2256 N N . PHE A 1 296 ? -27.583 6.924 33.498 1.00 98.12 296 PHE A N 1
ATOM 2257 C CA . PHE A 1 296 ? -26.286 6.344 33.850 1.00 98.12 296 PHE A CA 1
ATOM 2258 C C . PHE A 1 296 ? -26.348 4.834 34.088 1.00 98.12 296 PHE A C 1
ATOM 2260 O O . PHE A 1 296 ? -27.315 4.322 34.656 1.00 98.12 296 PHE A O 1
ATOM 2267 N N . ASP A 1 297 ? -25.255 4.153 33.750 1.00 96.88 297 ASP A N 1
ATOM 2268 C CA . ASP A 1 297 ? -24.988 2.809 34.246 1.00 96.88 297 ASP A CA 1
ATOM 2269 C C . ASP A 1 297 ? -24.814 2.854 35.779 1.00 96.88 297 ASP A C 1
ATOM 2271 O O . ASP A 1 297 ? -24.013 3.650 36.287 1.00 96.88 297 ASP A O 1
ATOM 2275 N N . PRO A 1 298 ? -25.547 2.030 36.554 1.00 93.69 298 PRO A N 1
ATOM 2276 C CA . PRO A 1 298 ? -25.369 1.929 38.000 1.00 93.69 298 PRO A CA 1
ATOM 2277 C C . PRO A 1 298 ? -23.941 1.592 38.450 1.00 93.69 298 PRO A C 1
ATOM 2279 O O . PRO A 1 298 ? -23.571 1.988 39.554 1.00 93.69 298 PRO A O 1
ATOM 2282 N N . LEU A 1 299 ? -23.172 0.887 37.617 1.00 91.94 299 LEU A N 1
ATOM 2283 C CA . LEU A 1 299 ? -21.774 0.501 37.827 1.00 91.94 299 LEU A CA 1
ATOM 2284 C C . LEU A 1 299 ? -20.771 1.525 37.263 1.00 91.94 299 LEU A C 1
ATOM 2286 O O . LEU A 1 299 ? -19.563 1.295 37.337 1.00 91.94 299 LEU A O 1
ATOM 2290 N N . GLY A 1 300 ? -21.250 2.620 36.665 1.00 89.12 300 GLY A N 1
ATOM 2291 C CA . GLY A 1 300 ? -20.432 3.739 36.197 1.00 89.12 300 GLY A CA 1
ATOM 2292 C C . GLY A 1 300 ? -20.140 4.776 37.288 1.00 89.12 300 GLY A C 1
ATOM 2293 O O . GLY A 1 300 ? -20.649 4.704 38.407 1.00 89.12 300 GLY A O 1
ATOM 2294 N N . GLY A 1 301 ? -19.331 5.784 36.945 1.00 87.88 301 GLY A N 1
ATOM 2295 C CA . GLY A 1 301 ? -18.933 6.856 37.870 1.00 87.88 301 GLY A CA 1
ATOM 2296 C C . GLY A 1 301 ? -19.994 7.943 38.092 1.00 87.88 301 GLY A C 1
ATOM 2297 O O . GLY A 1 301 ? -19.889 8.694 39.057 1.00 87.88 301 GLY A O 1
ATOM 2298 N N . LYS A 1 302 ? -21.022 8.010 37.233 1.00 92.38 302 LYS A N 1
ATOM 2299 C CA . LYS A 1 302 ? -22.131 8.985 37.276 1.00 92.38 302 LYS A CA 1
ATOM 2300 C C . LYS A 1 302 ? -21.665 10.448 37.267 1.00 92.38 302 LYS A C 1
ATOM 2302 O O . LYS A 1 302 ? -22.174 11.280 38.014 1.00 92.38 302 LYS A O 1
ATOM 2307 N N . THR A 1 303 ? -20.691 10.755 36.416 1.00 90.69 303 THR A N 1
ATOM 2308 C CA . THR A 1 303 ? -20.145 12.100 36.205 1.00 90.69 303 THR A CA 1
ATOM 2309 C C . THR A 1 303 ? -20.385 12.574 34.769 1.00 90.69 303 THR A C 1
ATOM 2311 O O . THR A 1 303 ? -20.359 11.782 33.824 1.00 90.69 303 THR A O 1
ATOM 2314 N N . GLY A 1 304 ? -20.609 13.879 34.587 1.00 90.62 304 GLY A N 1
ATOM 2315 C CA . GLY A 1 304 ? -20.947 14.460 33.279 1.00 90.62 304 GLY A CA 1
ATOM 2316 C C . GLY A 1 304 ? -22.377 14.128 32.842 1.00 90.62 304 GLY A C 1
ATOM 2317 O O . GLY A 1 304 ? -23.267 14.093 33.683 1.00 90.62 304 GLY A O 1
ATOM 2318 N N . ASP A 1 305 ? -22.579 13.871 31.549 1.00 94.56 305 ASP A N 1
ATOM 2319 C CA . ASP A 1 305 ? -23.863 13.456 30.967 1.00 94.56 305 ASP A CA 1
ATOM 2320 C C . ASP A 1 305 ? -23.769 12.017 30.442 1.00 94.56 305 ASP A C 1
ATOM 2322 O O . ASP A 1 305 ? -22.767 11.687 29.802 1.00 94.56 305 ASP A O 1
ATOM 2326 N N . PRO A 1 306 ? -24.790 11.156 30.639 1.00 96.69 306 PRO A N 1
ATOM 2327 C CA . PRO A 1 306 ? -24.794 9.828 30.034 1.00 96.69 306 PRO A CA 1
ATOM 2328 C C . PRO A 1 306 ? -24.772 9.956 28.507 1.00 96.69 306 PRO A C 1
ATOM 2330 O O . PRO A 1 306 ? -25.436 10.832 27.948 1.00 96.69 306 PRO A O 1
ATOM 2333 N N . TYR A 1 307 ? -24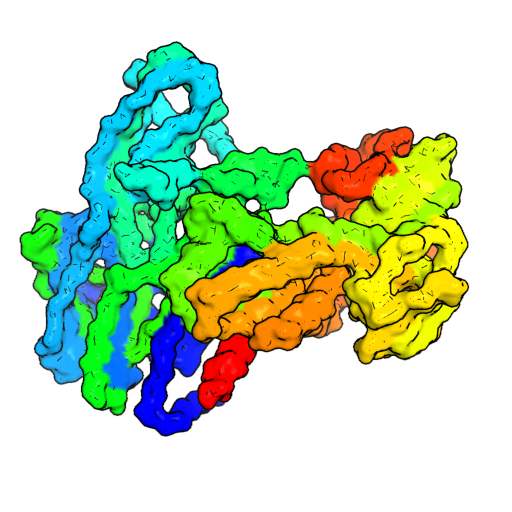.024 9.088 27.828 1.00 97.06 307 TYR A N 1
ATOM 2334 C CA . TYR A 1 307 ? -23.840 9.170 26.376 1.00 97.06 307 TYR A CA 1
ATOM 2335 C C . TYR A 1 307 ? -24.100 7.843 25.668 1.00 97.06 307 TYR A C 1
ATOM 2337 O O . TYR A 1 307 ? -24.080 6.793 26.298 1.00 97.06 307 TYR A O 1
ATOM 2345 N N . LEU A 1 308 ? -24.267 7.888 24.350 1.00 97.94 308 LEU A N 1
ATOM 2346 C CA . LEU A 1 308 ? -24.153 6.741 23.447 1.00 97.94 308 LEU A CA 1
ATOM 2347 C C . LEU A 1 308 ? -23.421 7.204 22.184 1.00 97.94 308 LEU A C 1
ATOM 2349 O O . LEU A 1 308 ? -23.864 8.157 21.552 1.00 97.94 308 LEU A O 1
ATOM 2353 N N . ILE A 1 309 ? -22.318 6.553 21.804 1.00 97.94 309 ILE A N 1
ATOM 2354 C CA . ILE A 1 309 ? -21.671 6.797 20.507 1.00 97.94 309 ILE A CA 1
ATOM 2355 C C . ILE A 1 309 ? -22.064 5.664 19.564 1.00 97.94 309 ILE A C 1
ATOM 2357 O O . ILE A 1 309 ? -21.595 4.540 19.726 1.00 97.94 309 ILE A O 1
ATOM 2361 N N . VAL A 1 310 ? -22.905 5.957 18.573 1.00 98.25 310 VAL A N 1
ATOM 2362 C CA . VAL A 1 310 ? -23.307 5.002 17.531 1.00 98.25 310 VAL A CA 1
ATOM 2363 C C . VAL A 1 310 ? -22.452 5.233 16.294 1.00 98.25 310 VAL A C 1
ATOM 2365 O O . VAL A 1 310 ? -22.491 6.313 15.704 1.00 98.25 310 VAL A O 1
ATOM 2368 N N . ASN A 1 311 ? -21.683 4.223 15.885 1.00 97.75 311 ASN A N 1
ATOM 2369 C CA . ASN A 1 311 ? -20.915 4.282 14.645 1.00 97.75 311 ASN A CA 1
ATOM 2370 C C . ASN A 1 311 ? -21.809 3.938 13.446 1.00 97.75 311 ASN A C 1
ATOM 2372 O O . ASN A 1 311 ? -21.933 4.740 12.524 1.00 97.75 311 ASN A O 1
ATOM 2376 N N . PHE A 1 312 ? -22.442 2.767 13.469 1.00 98.00 312 PHE A N 1
ATOM 2377 C CA . PHE A 1 312 ? -23.419 2.343 12.467 1.00 98.00 312 PHE A CA 1
ATOM 2378 C C . PHE A 1 312 ? -24.278 1.197 13.004 1.00 98.00 312 PHE A C 1
ATOM 2380 O O . PHE A 1 312 ? -23.955 0.569 14.017 1.00 98.00 312 PHE A O 1
ATOM 2387 N N . VAL A 1 313 ? -25.359 0.907 12.287 1.00 98.38 313 VAL A N 1
ATOM 2388 C CA . VAL A 1 313 ? -26.217 -0.257 12.523 1.00 98.38 313 VAL A CA 1
ATOM 2389 C C . VAL A 1 313 ? -26.324 -1.082 11.247 1.00 98.38 313 VAL A C 1
ATOM 2391 O O . VAL A 1 313 ? -26.223 -0.546 10.141 1.00 98.38 313 VAL A O 1
ATOM 2394 N N . THR A 1 314 ? -26.472 -2.396 11.377 1.00 97.31 314 THR A N 1
ATOM 2395 C CA . THR A 1 314 ? -26.558 -3.297 10.225 1.00 97.31 314 THR A CA 1
ATOM 2396 C C . THR A 1 314 ? -27.401 -4.527 10.512 1.00 97.31 314 THR A C 1
ATOM 2398 O O . THR A 1 314 ? -27.506 -4.947 11.660 1.00 97.31 314 THR A O 1
ATOM 2401 N N . ASN A 1 315 ? -27.991 -5.114 9.472 1.00 95.12 315 ASN A N 1
ATOM 2402 C CA . ASN A 1 315 ? -28.723 -6.377 9.580 1.00 95.12 315 ASN A CA 1
ATOM 2403 C C . ASN A 1 315 ? -27.811 -7.611 9.519 1.00 95.12 315 ASN A C 1
ATOM 2405 O O . ASN A 1 315 ? -28.280 -8.734 9.690 1.00 95.12 315 ASN A O 1
ATOM 2409 N N . ARG A 1 316 ? -26.518 -7.425 9.230 1.00 93.69 316 ARG A N 1
ATOM 2410 C CA . ARG A 1 316 ? -25.543 -8.509 9.210 1.00 93.69 316 ARG A CA 1
ATOM 2411 C C . ARG A 1 316 ? -24.135 -7.979 9.423 1.00 93.69 316 ARG A C 1
ATOM 2413 O O . ARG A 1 316 ? -23.594 -7.238 8.604 1.00 93.69 316 ARG A O 1
ATOM 2420 N N . PHE A 1 317 ? -23.501 -8.390 10.515 1.00 94.69 317 PHE A N 1
ATOM 2421 C CA . PHE A 1 317 ? -22.123 -7.981 10.774 1.00 94.69 317 PHE A CA 1
ATOM 2422 C C . PHE A 1 317 ? -21.098 -8.891 10.088 1.00 94.69 317 PHE A C 1
ATOM 2424 O O . PHE A 1 317 ? -21.021 -10.090 10.366 1.00 94.69 317 PHE A O 1
ATOM 2431 N N . HIS A 1 318 ? -20.273 -8.295 9.226 1.00 95.00 318 HIS A N 1
ATOM 2432 C CA . HIS A 1 318 ? -19.075 -8.915 8.662 1.00 95.00 318 HIS A CA 1
ATOM 2433 C C . HIS A 1 318 ? -17.825 -8.350 9.345 1.00 95.00 318 HIS A C 1
ATOM 2435 O O . HIS A 1 318 ? -17.727 -7.138 9.567 1.00 95.00 318 HIS A O 1
ATOM 2441 N N . SER A 1 319 ? -16.872 -9.225 9.656 1.00 96.12 319 SER A N 1
ATOM 2442 C CA . SER A 1 319 ? -15.608 -8.877 10.301 1.00 96.12 319 SER A CA 1
ATOM 2443 C C . SER A 1 319 ? -14.512 -8.703 9.255 1.00 96.12 319 SER A C 1
ATOM 2445 O O . SER A 1 319 ? -14.386 -9.511 8.331 1.00 96.12 319 SER A O 1
ATOM 2447 N N . ILE A 1 320 ? -13.687 -7.674 9.427 1.00 97.00 320 ILE A N 1
ATOM 2448 C CA . ILE A 1 320 ? -12.591 -7.329 8.518 1.00 97.00 320 ILE A CA 1
ATOM 2449 C C . ILE A 1 320 ? -11.279 -7.311 9.294 1.00 97.00 320 ILE A C 1
ATOM 2451 O O . ILE A 1 320 ? -11.232 -6.836 10.429 1.00 97.00 320 ILE A O 1
ATOM 2455 N N . MET A 1 321 ? -10.216 -7.807 8.669 1.00 96.44 321 MET A N 1
ATOM 2456 C CA . MET A 1 321 ? -8.845 -7.687 9.147 1.00 96.44 321 MET A CA 1
ATOM 2457 C C . MET A 1 321 ? -7.977 -7.023 8.072 1.00 96.44 321 MET A C 1
ATOM 2459 O O . MET A 1 321 ? -7.823 -7.564 6.977 1.00 96.44 321 MET A O 1
ATOM 2463 N N . ASN A 1 322 ? -7.365 -5.885 8.403 1.00 95.25 322 ASN A N 1
ATOM 2464 C CA . ASN A 1 322 ? -6.198 -5.371 7.693 1.00 95.25 322 ASN A CA 1
ATOM 2465 C C . ASN A 1 322 ? -4.946 -5.948 8.365 1.00 95.25 322 ASN A C 1
ATOM 2467 O O . ASN A 1 322 ? -4.488 -5.467 9.405 1.00 95.25 322 ASN A O 1
ATOM 2471 N N . ALA A 1 323 ? -4.438 -7.017 7.765 1.00 93.00 323 ALA A N 1
ATOM 2472 C CA . ALA A 1 323 ? -3.180 -7.653 8.107 1.00 93.00 323 ALA A CA 1
ATOM 2473 C C . ALA A 1 323 ? -2.087 -7.285 7.101 1.00 93.00 323 ALA A C 1
ATOM 2475 O O . ALA A 1 323 ? -1.170 -8.072 6.922 1.00 93.00 323 ALA A O 1
ATOM 2476 N N . GLY A 1 324 ? -2.185 -6.145 6.407 1.00 87.81 324 GLY A N 1
ATOM 2477 C CA . GLY A 1 324 ? -1.030 -5.556 5.742 1.00 87.81 324 GLY A CA 1
ATOM 2478 C C . GLY A 1 324 ? -0.021 -5.099 6.789 1.00 87.81 324 GLY A C 1
ATOM 2479 O O . GLY A 1 324 ? -0.415 -4.818 7.910 1.00 87.81 324 GLY A O 1
ATOM 2480 N N . ILE A 1 325 ? 1.259 -5.008 6.447 1.00 82.38 325 ILE A N 1
ATOM 2481 C CA . ILE A 1 325 ? 2.259 -4.258 7.212 1.00 82.38 325 ILE A CA 1
ATOM 2482 C C . ILE A 1 325 ? 3.252 -3.734 6.184 1.00 82.38 325 ILE A C 1
ATOM 2484 O O . ILE A 1 325 ? 3.743 -4.476 5.336 1.00 82.38 325 ILE A O 1
ATOM 2488 N N . GLY A 1 326 ? 3.539 -2.440 6.208 1.00 75.06 326 GLY A N 1
ATOM 2489 C CA . GLY A 1 326 ? 4.472 -1.911 5.228 1.00 75.06 326 GLY A CA 1
ATOM 2490 C C . GLY A 1 326 ? 5.924 -2.326 5.504 1.00 75.06 326 GLY A C 1
ATOM 2491 O O . GLY A 1 326 ? 6.332 -2.439 6.662 1.00 75.06 326 GLY A O 1
ATOM 2492 N N . GLY A 1 327 ? 6.680 -2.612 4.440 1.00 71.81 327 GLY A N 1
ATOM 2493 C CA . GLY A 1 327 ? 8.021 -3.190 4.522 1.00 71.81 327 GLY A CA 1
ATOM 2494 C C . GLY A 1 327 ? 8.024 -4.722 4.587 1.00 71.81 327 GLY A C 1
ATOM 2495 O O . GLY A 1 327 ? 9.095 -5.316 4.704 1.00 71.81 327 GLY A O 1
ATOM 2496 N N . TRP A 1 328 ? 6.855 -5.382 4.567 1.00 78.56 328 TRP A N 1
ATOM 2497 C CA . TRP A 1 328 ? 6.757 -6.816 4.849 1.00 78.56 328 TRP A CA 1
ATOM 2498 C C . TRP A 1 328 ? 6.792 -7.707 3.617 1.00 78.56 328 TRP A C 1
ATOM 2500 O O . TRP A 1 328 ? 6.017 -7.561 2.678 1.00 78.56 328 TRP A O 1
ATOM 2510 N N . THR A 1 329 ? 7.651 -8.717 3.716 1.00 85.50 329 THR A N 1
ATOM 2511 C CA . THR A 1 329 ? 7.781 -9.836 2.784 1.00 85.50 329 THR A CA 1
ATOM 2512 C C . THR A 1 329 ? 7.071 -11.071 3.325 1.00 85.50 329 THR A C 1
ATOM 2514 O O . THR A 1 329 ? 6.880 -11.205 4.539 1.00 85.50 329 THR A O 1
ATOM 2517 N N . ALA A 1 330 ? 6.772 -12.048 2.466 1.00 87.38 330 ALA A N 1
ATOM 2518 C CA . ALA A 1 330 ? 6.245 -13.348 2.913 1.00 87.38 330 ALA A CA 1
ATOM 2519 C C . ALA A 1 330 ? 7.136 -14.023 3.984 1.00 87.38 330 ALA A C 1
ATOM 2521 O O . ALA A 1 330 ? 6.650 -14.696 4.897 1.00 87.38 330 ALA A O 1
ATOM 2522 N N . ASN A 1 331 ? 8.459 -13.833 3.904 1.00 84.81 331 ASN A N 1
ATOM 2523 C CA . ASN A 1 331 ? 9.396 -14.373 4.889 1.00 84.81 331 ASN A CA 1
ATOM 2524 C C . ASN A 1 331 ? 9.286 -13.696 6.252 1.00 84.81 331 ASN A C 1
ATOM 2526 O O . ASN A 1 331 ? 9.400 -14.391 7.263 1.00 84.81 331 ASN A O 1
ATOM 2530 N N . LEU A 1 332 ? 9.057 -12.382 6.277 1.00 85.31 332 LEU A N 1
ATOM 2531 C CA . LEU A 1 332 ? 8.824 -11.665 7.520 1.00 85.31 332 LEU A CA 1
ATOM 2532 C C . LEU A 1 332 ? 7.544 -12.186 8.182 1.00 85.31 332 LEU A C 1
ATOM 2534 O O . LEU A 1 332 ? 7.622 -12.581 9.341 1.00 85.31 332 LEU A O 1
ATOM 2538 N N . TYR A 1 333 ? 6.423 -12.331 7.453 1.00 86.06 333 TYR A N 1
ATOM 2539 C CA . TYR A 1 333 ? 5.151 -12.860 8.006 1.00 86.06 333 TYR A CA 1
ATOM 2540 C C . TYR A 1 333 ? 5.323 -14.193 8.740 1.00 86.06 333 TYR A C 1
ATOM 2542 O O . TYR A 1 333 ? 4.668 -14.459 9.745 1.00 86.06 333 TYR A O 1
ATOM 2550 N N . LYS A 1 334 ? 6.214 -15.046 8.240 1.00 83.19 334 LYS A N 1
ATOM 2551 C CA . LYS A 1 334 ? 6.549 -16.327 8.867 1.00 83.19 334 LYS A CA 1
ATOM 2552 C C . LYS A 1 334 ? 7.470 -16.178 10.082 1.00 83.19 334 LYS A C 1
ATOM 2554 O O . LYS A 1 334 ? 7.397 -16.987 10.999 1.00 83.19 334 LYS A O 1
ATOM 2559 N N . GLY A 1 335 ? 8.407 -15.237 10.015 1.00 80.81 335 GLY A N 1
ATOM 2560 C CA . GLY A 1 335 ? 9.509 -15.099 10.960 1.00 80.81 335 GLY A CA 1
ATOM 2561 C C . GLY A 1 335 ? 9.261 -14.129 12.112 1.00 80.81 335 GLY A C 1
ATOM 2562 O O . GLY A 1 335 ? 10.071 -14.137 13.040 1.00 80.81 335 GLY A O 1
ATOM 2563 N N . ASP A 1 336 ? 8.204 -13.302 12.068 1.00 84.25 336 ASP A N 1
ATOM 2564 C CA . ASP A 1 336 ? 7.910 -12.393 13.181 1.00 84.25 336 ASP A CA 1
ATOM 2565 C C . ASP A 1 336 ? 7.647 -13.185 14.454 1.00 84.25 336 ASP A C 1
ATOM 2567 O O . ASP A 1 336 ? 6.842 -14.118 14.472 1.00 84.25 336 ASP A O 1
ATOM 2571 N N . LYS A 1 337 ? 8.297 -12.759 15.531 1.00 83.00 337 LYS A N 1
ATOM 2572 C CA . LYS A 1 337 ? 7.994 -13.229 16.882 1.00 83.00 337 LYS A CA 1
ATOM 2573 C C . LYS A 1 337 ? 6.973 -12.333 17.578 1.00 83.00 337 LYS A C 1
ATOM 2575 O O . LYS A 1 337 ? 6.435 -12.733 18.599 1.00 83.00 337 LYS A O 1
ATOM 2580 N N . GLY A 1 338 ? 6.722 -11.143 17.031 1.00 86.25 338 GLY A N 1
ATOM 2581 C CA . GLY A 1 338 ? 5.675 -10.244 17.484 1.00 86.25 338 GLY A CA 1
ATOM 2582 C C . GLY A 1 338 ? 4.282 -10.661 17.016 1.00 86.25 338 GLY A C 1
ATOM 2583 O O . GLY A 1 338 ? 4.060 -11.764 16.518 1.00 86.25 338 GLY A O 1
ATOM 2584 N N . LEU A 1 339 ? 3.333 -9.733 17.132 1.00 88.06 339 LEU A N 1
ATOM 2585 C CA . LEU A 1 339 ? 1.902 -9.971 16.894 1.00 88.06 339 LEU A CA 1
ATOM 2586 C C . LEU A 1 339 ? 1.498 -10.057 15.408 1.00 88.06 339 LEU A C 1
ATOM 2588 O O . LEU A 1 339 ? 0.321 -10.232 15.101 1.00 88.06 339 LEU A O 1
ATOM 2592 N N . ARG A 1 340 ? 2.442 -9.898 14.473 1.00 88.38 340 ARG A N 1
ATOM 2593 C CA . ARG A 1 340 ? 2.174 -9.726 13.031 1.00 88.38 340 ARG A CA 1
ATOM 2594 C C . ARG A 1 340 ? 2.640 -10.919 12.212 1.00 88.38 340 ARG A C 1
ATOM 2596 O O . ARG A 1 340 ? 3.325 -10.773 11.199 1.00 88.38 340 ARG A O 1
ATOM 2603 N N . ASN A 1 341 ? 2.275 -12.111 12.652 1.00 89.12 341 ASN A N 1
ATOM 2604 C CA . ASN A 1 341 ? 2.702 -13.344 12.010 1.00 89.12 341 ASN A CA 1
ATOM 2605 C C . ASN A 1 341 ? 1.536 -14.145 11.408 1.00 89.12 341 ASN A C 1
ATOM 2607 O O . ASN A 1 341 ? 0.358 -13.919 11.696 1.00 89.12 341 ASN A O 1
ATOM 2611 N N . VAL A 1 342 ? 1.887 -15.135 10.581 1.00 92.19 342 VAL A N 1
ATOM 2612 C CA . VAL A 1 342 ? 0.923 -16.047 9.941 1.00 92.19 342 VAL A CA 1
ATOM 2613 C C . VAL A 1 342 ? 0.029 -16.764 10.958 1.00 92.19 342 VAL A C 1
ATOM 2615 O O . VAL A 1 342 ? -1.131 -17.022 10.644 1.00 92.19 342 VAL A O 1
ATOM 2618 N N . ASN A 1 343 ? 0.516 -17.065 12.165 1.00 90.50 343 ASN A N 1
ATOM 2619 C CA . ASN A 1 343 ? -0.305 -17.729 13.179 1.00 90.50 343 ASN A CA 1
ATOM 2620 C C . ASN A 1 343 ? -1.408 -16.791 13.672 1.00 90.50 343 ASN A C 1
ATOM 2622 O O . ASN A 1 343 ? -2.569 -17.170 13.607 1.00 90.50 343 ASN A O 1
ATOM 2626 N N . GLY A 1 344 ? -1.087 -15.538 14.011 1.00 90.69 344 GLY A N 1
ATOM 2627 C CA . GLY A 1 344 ? -2.091 -14.541 14.403 1.00 90.69 344 GLY A CA 1
ATOM 2628 C C . GLY A 1 344 ? -3.156 -14.302 13.322 1.00 90.69 344 GLY A C 1
ATOM 2629 O O . GLY A 1 344 ? -4.338 -14.135 13.626 1.00 90.69 344 GLY A O 1
ATOM 2630 N N . LEU A 1 345 ? -2.761 -14.366 12.046 1.00 93.56 345 LEU A N 1
ATOM 2631 C CA . LEU A 1 345 ? -3.684 -14.327 10.908 1.00 93.56 345 LEU A CA 1
ATOM 2632 C C . LEU A 1 345 ? -4.614 -15.554 10.880 1.00 93.56 345 LEU A C 1
ATOM 2634 O O . LEU A 1 345 ? -5.816 -15.418 10.653 1.00 93.56 345 LEU A O 1
ATOM 2638 N N . CYS A 1 346 ? -4.070 -16.752 11.109 1.00 94.69 346 CYS A N 1
ATOM 2639 C CA . CYS A 1 346 ? -4.822 -18.008 11.087 1.00 94.69 346 CYS A CA 1
ATOM 2640 C C . CYS A 1 346 ? -5.716 -18.193 12.322 1.00 94.69 346 CYS A C 1
ATOM 2642 O O . CYS A 1 346 ? -6.837 -18.682 12.180 1.00 94.69 346 CYS A O 1
ATOM 2644 N N . ASP A 1 347 ? -5.280 -17.741 13.499 1.00 93.88 347 ASP A N 1
ATOM 2645 C CA . ASP A 1 347 ? -6.028 -17.787 14.763 1.00 93.88 347 ASP A CA 1
ATOM 2646 C C . ASP A 1 347 ? -7.284 -16.911 14.712 1.00 93.88 347 ASP A C 1
ATOM 2648 O O . ASP A 1 347 ? -8.307 -17.213 15.337 1.00 93.88 347 ASP A O 1
ATOM 2652 N N . TRP A 1 348 ? -7.257 -15.867 13.878 1.00 95.38 348 TRP A N 1
ATOM 2653 C CA . TRP A 1 348 ? -8.438 -15.086 13.532 1.00 95.38 348 TRP A CA 1
ATOM 2654 C C . TRP A 1 348 ? -9.389 -15.812 12.565 1.00 95.38 348 TRP A C 1
ATOM 2656 O O . TRP A 1 348 ? -10.437 -15.278 12.240 1.00 95.38 348 TRP A O 1
ATOM 2666 N N . LYS A 1 349 ? -9.093 -17.037 12.120 1.00 95.38 349 LYS A N 1
ATOM 2667 C CA . LYS A 1 349 ? -9.995 -17.919 11.349 1.00 95.38 349 LYS A CA 1
ATOM 2668 C C . LYS A 1 349 ? -10.731 -17.206 10.196 1.00 95.38 349 LYS A C 1
ATOM 2670 O O . LYS A 1 349 ? -11.966 -17.180 10.194 1.00 95.38 349 LYS A O 1
ATOM 2675 N N . PRO A 1 350 ? -10.011 -16.604 9.233 1.00 96.88 350 PRO A N 1
ATOM 2676 C CA . PRO A 1 350 ? -10.640 -15.945 8.094 1.00 96.88 350 PRO A CA 1
ATOM 2677 C C . PRO A 1 350 ? -11.398 -16.949 7.215 1.00 96.88 350 PRO A C 1
ATOM 2679 O O . PRO A 1 350 ? -10.892 -18.029 6.910 1.00 96.88 350 PRO A O 1
ATOM 2682 N N . ASP A 1 351 ? -12.580 -16.566 6.737 1.00 96.75 351 ASP A N 1
ATOM 2683 C CA . ASP A 1 351 ? -13.290 -17.289 5.677 1.00 96.75 351 ASP A CA 1
ATOM 2684 C C . ASP A 1 351 ? -12.606 -17.058 4.323 1.00 96.75 351 ASP A C 1
ATOM 2686 O O . ASP A 1 351 ? -12.461 -17.971 3.507 1.00 96.75 351 ASP A O 1
ATOM 2690 N N . ILE A 1 352 ? -12.168 -15.817 4.095 1.00 97.56 352 ILE A N 1
ATOM 2691 C CA . ILE A 1 352 ? -11.473 -15.373 2.889 1.00 97.56 352 ILE A CA 1
ATOM 2692 C C . ILE A 1 352 ? -10.206 -14.629 3.302 1.00 97.56 352 ILE A C 1
ATOM 2694 O O . ILE A 1 352 ? -10.258 -13.724 4.135 1.00 97.56 352 ILE A O 1
ATOM 2698 N N . LEU A 1 353 ? -9.083 -14.980 2.682 1.00 97.81 353 LEU A N 1
ATOM 2699 C CA . LEU A 1 353 ? -7.799 -14.317 2.862 1.00 97.81 353 LEU A CA 1
ATOM 2700 C C . LEU A 1 353 ? -7.237 -13.858 1.514 1.00 97.81 353 LEU A C 1
ATOM 2702 O O . LEU A 1 353 ? -6.897 -14.679 0.661 1.00 97.81 353 LEU A O 1
ATOM 2706 N N . PHE A 1 354 ? -7.100 -12.546 1.360 1.00 97.50 354 PHE A N 1
ATOM 2707 C CA . PHE A 1 354 ? -6.373 -11.909 0.267 1.00 97.50 354 PHE A CA 1
ATOM 2708 C C . PHE A 1 354 ? -4.902 -11.729 0.643 1.00 97.50 354 PHE A C 1
ATOM 2710 O O . PHE A 1 354 ? -4.612 -11.309 1.759 1.00 97.50 354 PHE A O 1
ATOM 2717 N N . ILE A 1 355 ? -3.981 -12.016 -0.280 1.00 95.56 355 ILE A N 1
ATOM 2718 C CA . ILE A 1 355 ? -2.534 -11.881 -0.071 1.00 95.56 355 ILE A CA 1
ATOM 2719 C C . ILE A 1 355 ? -1.928 -11.049 -1.206 1.00 95.56 355 ILE A C 1
ATOM 2721 O O . ILE A 1 355 ? -1.956 -11.474 -2.361 1.00 95.56 355 ILE A O 1
ATOM 2725 N N . GLY A 1 356 ? -1.372 -9.878 -0.882 1.00 91.69 356 GLY A N 1
ATOM 2726 C CA . GLY A 1 356 ? -0.719 -8.966 -1.829 1.00 91.69 356 GLY A CA 1
ATOM 2727 C C . GLY A 1 356 ? 0.650 -8.500 -1.333 1.00 91.69 356 GLY A C 1
ATOM 2728 O O . GLY A 1 356 ? 0.736 -7.518 -0.605 1.00 91.69 356 GLY A O 1
ATOM 2729 N N . LEU A 1 357 ? 1.714 -9.209 -1.720 1.00 86.69 357 LEU A N 1
ATOM 2730 C CA . LEU A 1 357 ? 3.092 -8.980 -1.237 1.00 86.69 357 LEU A CA 1
ATOM 2731 C C . LEU A 1 357 ? 4.082 -8.579 -2.346 1.00 86.69 357 LEU A C 1
ATOM 2733 O O . LEU A 1 357 ? 5.231 -8.237 -2.089 1.00 86.69 357 LEU A O 1
ATOM 2737 N N . GLY A 1 358 ? 3.658 -8.663 -3.607 1.00 77.50 358 GLY A N 1
ATOM 2738 C CA . GLY A 1 358 ? 4.578 -8.630 -4.739 1.00 77.50 358 GLY A CA 1
ATOM 2739 C C . GLY A 1 358 ? 4.934 -7.245 -5.272 1.00 77.50 358 GLY A C 1
ATOM 2740 O O . GLY A 1 358 ? 5.718 -7.188 -6.206 1.00 77.50 358 GLY A O 1
ATOM 2741 N N . THR A 1 359 ? 4.364 -6.140 -4.779 1.00 73.88 359 THR A N 1
ATOM 2742 C CA . THR A 1 359 ? 4.471 -4.848 -5.489 1.00 73.88 359 THR A CA 1
ATOM 2743 C C . THR A 1 359 ? 5.490 -3.890 -4.883 1.00 73.88 359 THR A C 1
ATOM 2745 O O . THR A 1 359 ? 6.039 -3.073 -5.619 1.00 73.88 359 THR A O 1
ATOM 2748 N N . ASN A 1 360 ? 5.754 -3.937 -3.575 1.00 73.31 360 ASN A N 1
ATOM 2749 C CA . ASN A 1 360 ? 6.655 -2.967 -2.952 1.00 73.31 360 ASN A CA 1
ATOM 2750 C C . ASN A 1 360 ? 7.869 -3.563 -2.251 1.00 73.31 360 ASN A C 1
ATOM 2752 O O . ASN A 1 360 ? 8.937 -2.982 -2.391 1.00 73.31 360 ASN A O 1
ATOM 2756 N N . ASP A 1 361 ? 7.736 -4.661 -1.512 1.00 72.06 361 ASP A N 1
ATOM 2757 C CA . ASP A 1 361 ? 8.752 -5.023 -0.508 1.00 72.06 361 ASP A CA 1
ATOM 2758 C C . ASP A 1 361 ? 9.518 -6.314 -0.853 1.00 72.06 361 ASP A C 1
ATOM 2760 O O . ASP A 1 361 ? 10.710 -6.434 -0.574 1.00 72.06 361 ASP A O 1
ATOM 2764 N N . ASP A 1 362 ? 8.899 -7.248 -1.579 1.00 71.06 362 ASP A N 1
ATOM 2765 C CA . ASP A 1 362 ? 9.541 -8.513 -1.965 1.00 71.06 362 ASP A CA 1
ATOM 2766 C C . ASP A 1 362 ? 10.496 -8.411 -3.177 1.00 71.06 362 ASP A C 1
ATOM 2768 O O . ASP A 1 362 ? 11.173 -9.382 -3.517 1.00 71.06 362 ASP A O 1
ATOM 2772 N N . TRP A 1 363 ? 10.603 -7.259 -3.855 1.00 64.50 363 TRP A N 1
ATOM 2773 C CA . TRP A 1 363 ? 11.437 -7.129 -5.070 1.00 64.50 363 TRP A CA 1
ATOM 2774 C C . TRP A 1 363 ? 12.949 -7.106 -4.800 1.00 64.50 363 TRP A C 1
ATOM 2776 O O . TRP A 1 363 ? 13.738 -7.316 -5.728 1.00 64.50 363 TRP A O 1
ATOM 2786 N N . GLU A 1 364 ? 13.375 -6.885 -3.557 1.00 64.44 364 GLU A N 1
ATOM 2787 C CA . GLU A 1 364 ? 14.787 -6.964 -3.158 1.00 64.44 364 GLU A CA 1
ATOM 2788 C C . GLU A 1 364 ? 15.154 -8.344 -2.569 1.00 64.44 364 GLU A C 1
ATOM 2790 O O . GLU A 1 364 ? 16.320 -8.740 -2.585 1.00 64.44 364 GLU A O 1
ATOM 2795 N N . ALA A 1 365 ? 14.166 -9.130 -2.123 1.00 58.66 365 ALA A N 1
ATOM 2796 C CA . ALA A 1 365 ? 14.367 -10.397 -1.422 1.00 58.66 365 ALA A CA 1
ATOM 2797 C C . ALA A 1 365 ? 14.613 -11.582 -2.380 1.00 58.66 365 ALA A C 1
ATOM 2799 O O . ALA A 1 365 ? 13.725 -12.379 -2.675 1.00 58.66 365 ALA A O 1
ATOM 2800 N N . GLY A 1 366 ? 15.859 -11.741 -2.835 1.00 57.53 366 GLY A N 1
ATOM 2801 C CA . GLY A 1 366 ? 16.295 -12.960 -3.531 1.00 57.53 366 GLY A CA 1
ATOM 2802 C C . GLY A 1 366 ? 15.952 -13.017 -5.022 1.00 57.53 366 GLY A C 1
ATOM 2803 O O . GLY A 1 366 ? 15.837 -14.109 -5.581 1.00 57.53 366 GLY A O 1
ATOM 2804 N N . ASN A 1 367 ? 15.817 -11.853 -5.666 1.00 75.75 367 ASN A N 1
ATOM 2805 C CA . ASN A 1 367 ? 15.663 -11.748 -7.116 1.00 75.75 367 ASN A CA 1
ATOM 2806 C C . ASN A 1 367 ? 17.005 -11.467 -7.786 1.00 75.75 367 ASN A C 1
ATOM 2808 O O . ASN A 1 367 ? 17.739 -10.568 -7.375 1.00 75.75 367 ASN A O 1
ATOM 2812 N N . THR A 1 368 ? 17.299 -12.199 -8.855 1.00 84.31 368 THR A N 1
ATOM 2813 C CA . THR A 1 368 ? 18.542 -12.050 -9.619 1.00 84.31 368 THR A CA 1
ATOM 2814 C C . THR A 1 368 ? 18.283 -12.201 -11.115 1.00 84.31 368 THR A C 1
ATOM 2816 O O . THR A 1 368 ? 17.184 -12.569 -11.533 1.00 84.31 368 THR A O 1
ATOM 2819 N N . PHE A 1 369 ? 19.296 -11.921 -11.923 1.00 90.12 369 PHE A N 1
ATOM 2820 C CA . PHE A 1 369 ? 19.316 -12.255 -13.339 1.00 90.12 369 PHE A CA 1
ATOM 2821 C C . PHE A 1 369 ? 20.150 -13.523 -13.549 1.00 90.12 369 PHE A C 1
ATOM 2823 O O . PHE A 1 369 ? 21.208 -13.684 -12.946 1.00 90.12 369 PHE A O 1
ATOM 2830 N N . ALA A 1 370 ? 19.640 -14.451 -14.358 1.00 92.56 370 ALA A N 1
ATOM 2831 C CA . ALA A 1 370 ? 20.299 -15.727 -14.651 1.00 92.56 370 ALA A CA 1
ATOM 2832 C C . ALA A 1 370 ? 21.347 -15.610 -15.774 1.00 92.56 370 ALA A C 1
ATOM 2834 O O . ALA A 1 370 ? 22.135 -16.529 -15.995 1.00 92.56 370 ALA A O 1
ATOM 2835 N N . ALA A 1 371 ? 21.349 -14.486 -16.488 1.00 93.81 371 ALA A N 1
ATOM 2836 C CA . ALA A 1 371 ? 22.282 -14.196 -17.561 1.00 93.81 371 ALA A CA 1
ATOM 2837 C C . ALA A 1 371 ? 22.571 -12.693 -17.607 1.00 93.81 371 ALA A C 1
ATOM 2839 O O . ALA A 1 371 ? 21.690 -11.873 -17.332 1.00 93.81 371 ALA A O 1
ATOM 2840 N N . VAL A 1 372 ? 23.806 -12.355 -17.971 1.00 93.62 372 VAL A N 1
ATOM 2841 C CA . VAL A 1 372 ? 24.275 -10.981 -18.170 1.00 93.62 372 VAL A CA 1
ATOM 2842 C C . VAL A 1 372 ? 25.178 -10.900 -19.390 1.00 93.62 372 VAL A C 1
ATOM 2844 O O . VAL A 1 372 ? 25.779 -11.894 -19.802 1.00 93.62 372 VAL A O 1
ATOM 2847 N N . ARG A 1 373 ? 25.274 -9.697 -19.951 1.00 95.38 373 ARG A N 1
ATOM 2848 C CA . ARG A 1 373 ? 26.112 -9.343 -21.091 1.00 95.38 373 ARG A CA 1
ATOM 2849 C C . ARG A 1 373 ? 27.101 -8.251 -20.708 1.00 95.38 373 ARG A C 1
ATOM 2851 O O . ARG A 1 373 ? 26.736 -7.267 -20.071 1.00 95.38 373 ARG A O 1
ATOM 2858 N N . ARG A 1 374 ? 28.341 -8.407 -21.156 1.00 95.56 374 ARG A N 1
ATOM 2859 C CA . ARG A 1 374 ? 29.408 -7.413 -21.053 1.00 95.56 374 ARG A CA 1
ATOM 2860 C C . ARG A 1 374 ? 29.292 -6.384 -22.179 1.00 95.56 374 ARG A C 1
ATOM 2862 O O . ARG A 1 374 ? 29.225 -6.759 -23.347 1.00 95.56 374 ARG A O 1
ATOM 2869 N N . ILE A 1 375 ? 29.328 -5.100 -21.834 1.00 95.50 375 ILE A N 1
ATOM 2870 C CA . ILE A 1 375 ? 29.477 -3.982 -22.775 1.00 95.50 375 ILE A CA 1
ATOM 2871 C C . ILE A 1 375 ? 30.728 -3.200 -22.376 1.00 95.50 375 ILE A C 1
ATOM 2873 O O . ILE A 1 375 ? 30.917 -2.895 -21.199 1.00 95.50 375 ILE A O 1
ATOM 2877 N N . GLU A 1 376 ? 31.586 -2.879 -23.340 1.00 95.44 376 GLU A N 1
ATOM 2878 C CA . GLU A 1 376 ? 32.857 -2.186 -23.113 1.00 95.44 376 GLU A CA 1
ATOM 2879 C C . GLU A 1 376 ? 32.966 -0.937 -23.986 1.00 95.44 376 GLU A C 1
ATOM 2881 O O . GLU A 1 376 ? 32.343 -0.855 -25.042 1.00 95.44 376 GLU A O 1
ATOM 2886 N N . GLY A 1 377 ? 33.791 0.021 -23.558 1.00 95.25 377 GLY A N 1
ATOM 2887 C CA . GLY A 1 377 ? 34.045 1.242 -24.325 1.00 95.25 377 GLY A CA 1
ATOM 2888 C C . GLY A 1 377 ? 32.939 2.290 -24.206 1.00 95.25 377 GLY A C 1
ATOM 2889 O O . GLY A 1 377 ? 32.831 3.141 -25.080 1.00 95.25 377 GLY A O 1
ATOM 2890 N N . LEU A 1 378 ? 32.129 2.227 -23.146 1.00 96.75 378 LEU A N 1
ATOM 2891 C CA . LEU A 1 378 ? 31.124 3.248 -22.856 1.00 96.75 378 LEU A CA 1
ATOM 2892 C C . LEU A 1 378 ? 31.796 4.549 -22.417 1.00 96.75 378 LEU A C 1
ATOM 2894 O O . LEU A 1 378 ? 32.761 4.502 -21.649 1.00 96.75 378 LEU A O 1
ATOM 2898 N N . SER A 1 379 ? 31.250 5.685 -22.852 1.00 96.81 379 SER A N 1
ATOM 2899 C CA . SER A 1 379 ? 31.647 7.004 -22.352 1.00 96.81 379 SER A CA 1
ATOM 2900 C C . SER A 1 379 ? 31.067 7.267 -20.958 1.00 96.81 379 SER A C 1
ATOM 2902 O O . SER A 1 379 ? 30.120 6.609 -20.512 1.00 96.81 379 SER A O 1
ATOM 2904 N N . GLU A 1 380 ? 31.584 8.278 -20.262 1.00 95.62 380 GLU A N 1
ATOM 2905 C CA . GLU A 1 380 ? 30.993 8.766 -19.013 1.00 95.62 380 GLU A CA 1
ATOM 2906 C C . GLU A 1 380 ? 29.535 9.198 -19.222 1.00 95.62 380 GLU A C 1
ATOM 2908 O O . GLU A 1 380 ? 28.659 8.920 -18.394 1.00 95.62 380 GLU A O 1
ATOM 2913 N N . ALA A 1 381 ? 29.261 9.863 -20.348 1.00 93.62 381 ALA A N 1
ATOM 2914 C CA . ALA A 1 381 ? 27.925 10.323 -20.696 1.00 93.62 381 ALA A CA 1
ATOM 2915 C C . ALA A 1 381 ? 26.947 9.151 -20.858 1.00 93.62 381 ALA A C 1
ATOM 2917 O O . ALA A 1 381 ? 25.809 9.259 -20.398 1.00 93.62 381 ALA A O 1
ATOM 2918 N N . ASP A 1 382 ? 27.391 8.036 -21.443 1.00 94.31 382 ASP A N 1
ATOM 2919 C CA . ASP A 1 382 ? 26.576 6.827 -21.580 1.00 94.31 382 ASP A CA 1
ATOM 2920 C C . ASP A 1 382 ? 26.260 6.232 -20.207 1.00 94.31 382 ASP A C 1
ATOM 2922 O O . ASP A 1 382 ? 25.092 6.042 -19.869 1.00 94.31 382 ASP A O 1
ATOM 2926 N N . VAL A 1 383 ? 27.273 6.032 -19.356 1.00 94.75 383 VAL A N 1
ATOM 2927 C CA . VAL A 1 383 ? 27.090 5.449 -18.014 1.00 94.75 383 VAL A CA 1
ATOM 2928 C C . VAL A 1 383 ? 26.140 6.284 -17.153 1.00 94.75 383 VAL A C 1
ATOM 2930 O O . VAL A 1 383 ? 25.282 5.737 -16.457 1.00 94.75 383 VAL A O 1
ATOM 2933 N N . ARG A 1 384 ? 26.225 7.618 -17.215 1.00 93.94 384 ARG A N 1
ATOM 2934 C CA . ARG A 1 384 ? 25.340 8.513 -16.447 1.00 93.94 384 ARG A CA 1
ATOM 2935 C C . ARG A 1 384 ? 23.884 8.509 -16.922 1.00 93.94 384 ARG A C 1
ATOM 2937 O O . ARG A 1 384 ? 23.020 8.976 -16.168 1.00 93.94 384 ARG A O 1
ATOM 2944 N N . ARG A 1 385 ? 23.615 8.024 -18.138 1.00 91.44 385 ARG A N 1
ATOM 2945 C CA . ARG A 1 385 ? 22.268 7.874 -18.716 1.00 91.44 385 ARG A CA 1
ATOM 2946 C C . ARG A 1 385 ? 21.640 6.516 -18.421 1.00 91.44 385 ARG A C 1
ATOM 2948 O O . ARG A 1 385 ? 20.438 6.371 -18.622 1.00 91.44 385 ARG A O 1
ATOM 2955 N N . LEU A 1 386 ? 22.408 5.537 -17.946 1.00 91.81 386 LEU A N 1
ATOM 2956 C CA . LEU A 1 386 ? 21.877 4.205 -17.685 1.00 91.81 386 LEU A CA 1
ATOM 2957 C C . LEU A 1 386 ? 21.135 4.136 -16.339 1.00 91.81 386 LEU A C 1
ATOM 2959 O O . LEU A 1 386 ? 21.668 4.559 -15.305 1.00 91.81 386 LEU A O 1
ATOM 2963 N N . PRO A 1 387 ? 19.937 3.527 -16.307 1.00 91.62 387 PRO A N 1
ATOM 2964 C CA . PRO A 1 387 ? 19.353 3.022 -15.074 1.00 91.62 387 PRO A CA 1
ATOM 2965 C C . PRO A 1 387 ? 20.261 1.945 -14.470 1.00 91.62 387 PRO A C 1
ATOM 2967 O O . PRO A 1 387 ? 20.607 0.959 -15.121 1.00 91.62 387 PRO A O 1
ATOM 2970 N N . THR A 1 388 ? 20.629 2.092 -13.201 1.00 90.31 388 THR A N 1
ATOM 2971 C CA . THR A 1 388 ? 21.582 1.172 -12.560 1.00 90.31 388 THR A CA 1
ATOM 2972 C C . THR A 1 388 ? 20.937 -0.134 -12.103 1.00 90.31 388 THR A C 1
ATOM 2974 O O . THR A 1 388 ? 21.647 -1.097 -11.833 1.00 90.31 388 THR A O 1
ATOM 2977 N N . LEU A 1 389 ? 19.599 -0.218 -12.078 1.00 86.81 389 LEU A N 1
ATOM 2978 C CA . LEU A 1 389 ? 18.868 -1.440 -11.718 1.00 86.81 389 LEU A CA 1
ATOM 2979 C C . LEU A 1 389 ? 19.091 -2.627 -12.648 1.00 86.81 389 LEU A C 1
ATOM 2981 O O . LEU A 1 389 ? 18.666 -3.717 -12.284 1.00 86.81 389 LEU A O 1
ATOM 2985 N N . LEU A 1 390 ? 19.680 -2.422 -13.827 1.00 88.31 390 LEU A N 1
ATOM 2986 C CA . LEU A 1 390 ? 19.982 -3.471 -14.805 1.00 88.31 390 LEU A CA 1
ATOM 2987 C C . LEU A 1 390 ? 21.494 -3.761 -14.916 1.00 88.31 390 LEU A C 1
ATOM 2989 O O . LEU A 1 390 ? 21.874 -4.733 -15.557 1.00 88.31 390 LEU A O 1
ATOM 2993 N N . ILE A 1 391 ? 22.345 -2.966 -14.256 1.00 90.44 391 ILE A N 1
ATOM 2994 C CA . ILE A 1 391 ? 23.816 -3.061 -14.268 1.00 90.44 391 ILE A CA 1
ATOM 2995 C C . ILE A 1 391 ? 24.380 -3.842 -13.065 1.00 90.44 391 ILE A C 1
ATOM 2997 O O . ILE A 1 391 ? 24.505 -3.296 -11.967 1.00 90.44 391 ILE A O 1
ATOM 3001 N N . GLN A 1 392 ? 24.757 -5.105 -13.266 1.00 88.88 392 GLN A N 1
ATOM 3002 C CA . GLN A 1 392 ? 25.365 -5.960 -12.239 1.00 88.88 392 GLN A CA 1
ATOM 3003 C C . GLN A 1 392 ? 26.739 -5.459 -11.794 1.00 88.88 392 GLN A C 1
ATOM 3005 O O . GLN A 1 392 ? 27.089 -5.548 -10.617 1.00 88.88 392 GLN A O 1
ATOM 3010 N N . ASN A 1 393 ? 27.515 -4.926 -12.733 1.00 91.38 393 ASN A N 1
ATOM 3011 C CA . ASN A 1 393 ? 28.835 -4.383 -12.466 1.00 91.38 393 ASN A CA 1
ATOM 3012 C C . ASN A 1 393 ? 29.092 -3.173 -13.363 1.00 91.38 393 ASN A C 1
ATOM 3014 O O . ASN A 1 393 ? 28.710 -3.190 -14.528 1.00 91.38 393 ASN A O 1
ATOM 3018 N N . CYS A 1 394 ? 29.752 -2.148 -12.832 1.00 94.31 394 CYS A N 1
ATOM 3019 C CA . CYS A 1 394 ? 30.232 -0.999 -13.593 1.00 94.31 394 CYS A CA 1
ATOM 3020 C C . CYS A 1 394 ? 31.682 -0.734 -13.191 1.00 94.31 394 CYS A C 1
ATOM 3022 O O . CYS A 1 394 ? 31.960 -0.528 -12.004 1.00 94.31 394 CYS A O 1
ATOM 3024 N N . ARG A 1 395 ? 32.595 -0.758 -14.166 1.00 94.94 395 ARG A N 1
ATOM 3025 C CA . ARG A 1 395 ? 34.042 -0.599 -13.972 1.00 94.94 395 ARG A CA 1
ATOM 3026 C C . ARG A 1 395 ? 34.529 0.641 -14.710 1.00 94.94 395 ARG A C 1
ATOM 3028 O O . ARG A 1 395 ? 34.127 0.891 -15.844 1.00 94.94 395 ARG A O 1
ATOM 3035 N N . TYR A 1 396 ? 35.397 1.393 -14.042 1.00 95.56 396 TYR A N 1
ATOM 3036 C CA . TYR A 1 396 ? 36.166 2.474 -14.644 1.00 95.56 396 TYR A CA 1
ATOM 3037 C C . TYR A 1 396 ? 37.443 1.876 -15.237 1.00 95.56 396 TYR A C 1
ATOM 3039 O O . TYR A 1 396 ? 38.285 1.372 -14.492 1.00 95.56 396 TYR A O 1
ATOM 3047 N N . ASP A 1 397 ? 37.575 1.918 -16.562 1.00 95.12 397 ASP A N 1
ATOM 3048 C CA . ASP A 1 397 ? 38.719 1.349 -17.287 1.00 95.12 397 ASP A CA 1
ATOM 3049 C C . ASP A 1 397 ? 39.717 2.433 -17.738 1.00 95.12 397 ASP A C 1
ATOM 3051 O O . ASP A 1 397 ? 40.804 2.124 -18.232 1.00 95.12 397 ASP A O 1
ATOM 3055 N N . GLY A 1 398 ? 39.355 3.708 -17.579 1.00 93.50 398 GLY A N 1
ATOM 3056 C CA . GLY A 1 398 ? 40.180 4.871 -17.888 1.00 93.50 398 GLY A CA 1
ATOM 3057 C C . GLY A 1 398 ? 39.339 6.127 -18.141 1.00 93.50 398 GLY A C 1
ATOM 3058 O O . GLY A 1 398 ? 38.109 6.072 -18.068 1.00 93.50 398 GLY A O 1
ATOM 3059 N N . PRO A 1 399 ? 39.982 7.265 -18.461 1.00 93.81 399 PRO A N 1
ATOM 3060 C CA . PRO A 1 399 ? 39.276 8.499 -18.790 1.00 93.81 399 PRO A CA 1
ATOM 3061 C C . PRO A 1 399 ? 38.270 8.277 -19.923 1.00 93.81 399 PRO A C 1
ATOM 3063 O O . PRO A 1 399 ? 38.642 7.772 -20.981 1.00 93.81 399 PRO A O 1
ATOM 3066 N N . ASP A 1 400 ? 37.009 8.636 -19.671 1.00 93.38 400 ASP A N 1
ATOM 3067 C CA . ASP A 1 400 ? 35.876 8.469 -20.593 1.00 93.38 400 ASP A CA 1
ATOM 3068 C C . ASP A 1 400 ? 35.707 7.039 -21.146 1.00 93.38 400 ASP A C 1
ATOM 3070 O O . ASP A 1 400 ? 35.226 6.833 -22.259 1.00 93.38 400 ASP A O 1
ATOM 3074 N N . ARG A 1 401 ? 36.132 6.029 -20.374 1.00 96.94 401 ARG A N 1
ATOM 3075 C CA . ARG A 1 401 ? 36.057 4.625 -20.774 1.00 96.94 401 ARG A CA 1
ATOM 3076 C C . ARG A 1 401 ? 35.600 3.741 -19.624 1.00 96.94 401 ARG A C 1
ATOM 3078 O O . ARG A 1 401 ? 36.298 3.566 -18.625 1.00 96.94 401 ARG A O 1
ATOM 3085 N N . TYR A 1 402 ? 34.452 3.115 -19.828 1.00 97.88 402 TYR A N 1
ATOM 3086 C CA . TYR A 1 402 ? 33.812 2.243 -18.858 1.00 97.88 402 TYR A CA 1
ATOM 3087 C C . TYR A 1 402 ? 33.400 0.923 -19.487 1.00 97.88 402 TYR A C 1
ATOM 3089 O O . TYR A 1 402 ? 33.243 0.784 -20.707 1.00 97.88 402 TYR A O 1
ATOM 3097 N N . SER A 1 403 ? 33.146 -0.037 -18.612 1.00 96.19 403 SER A N 1
ATOM 3098 C CA . SER A 1 403 ? 32.542 -1.302 -18.978 1.00 96.19 403 SER A CA 1
ATOM 3099 C C . SER A 1 403 ? 31.499 -1.725 -17.957 1.00 96.19 403 SER A C 1
ATOM 3101 O O . SER A 1 403 ? 31.672 -1.554 -16.747 1.00 96.19 403 SER A O 1
ATOM 3103 N N . VAL A 1 404 ? 30.403 -2.290 -18.454 1.00 95.31 404 VAL A N 1
ATOM 3104 C CA . VAL A 1 404 ? 29.264 -2.705 -17.639 1.00 95.31 404 VAL A CA 1
ATOM 3105 C C . VAL A 1 404 ? 28.884 -4.148 -17.922 1.00 95.31 404 VAL A C 1
ATOM 3107 O O . VAL A 1 404 ? 28.906 -4.598 -19.066 1.00 95.31 404 VAL A O 1
ATOM 3110 N N . ASP A 1 405 ? 28.506 -4.857 -16.868 1.00 94.25 405 ASP A N 1
ATOM 3111 C CA . ASP A 1 405 ? 27.866 -6.165 -16.962 1.00 94.25 405 ASP A CA 1
ATOM 3112 C C . ASP A 1 405 ? 26.366 -5.908 -16.765 1.00 94.25 405 ASP A C 1
ATOM 3114 O O . ASP A 1 405 ? 25.950 -5.515 -15.676 1.00 94.25 405 ASP A O 1
ATOM 3118 N N . THR A 1 406 ? 25.560 -6.035 -17.819 1.00 93.31 406 THR A N 1
ATOM 3119 C CA . THR A 1 406 ? 24.127 -5.695 -17.815 1.00 93.31 406 THR A CA 1
ATOM 3120 C C . THR A 1 406 ? 23.246 -6.925 -17.996 1.00 93.31 406 THR A C 1
ATOM 3122 O O . THR A 1 406 ? 23.581 -7.845 -18.738 1.00 93.31 406 THR A O 1
ATOM 3125 N N . ALA A 1 407 ? 22.083 -6.929 -17.353 1.00 92.81 407 ALA A N 1
ATOM 3126 C CA . ALA A 1 407 ? 21.038 -7.926 -17.563 1.00 92.81 407 ALA A CA 1
ATOM 3127 C C . ALA A 1 407 ? 20.293 -7.759 -18.899 1.00 92.81 407 ALA A C 1
ATOM 3129 O O . ALA A 1 407 ? 19.488 -8.615 -19.264 1.00 92.81 407 ALA A O 1
ATOM 3130 N N . GLU A 1 408 ? 20.527 -6.658 -19.618 1.00 94.44 408 GLU A N 1
ATOM 3131 C CA . GLU A 1 408 ? 19.977 -6.430 -20.953 1.00 94.44 408 GLU A CA 1
ATOM 3132 C C . GLU A 1 408 ? 20.785 -7.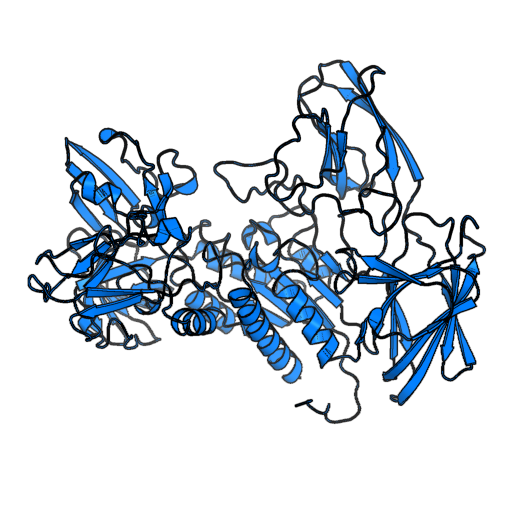190 -22.009 1.00 94.44 408 GLU A C 1
ATOM 3134 O O . GLU A 1 408 ? 21.835 -6.741 -22.483 1.00 94.44 408 GLU A O 1
ATOM 3139 N N . LEU A 1 409 ? 20.274 -8.359 -22.374 1.00 96.88 409 LEU A N 1
ATOM 3140 C CA . LEU A 1 409 ? 20.733 -9.213 -23.467 1.00 96.88 409 LEU A CA 1
ATOM 3141 C C . LEU A 1 409 ? 20.041 -8.775 -24.773 1.00 96.88 409 LEU A C 1
ATOM 3143 O O . LEU A 1 409 ? 19.156 -7.919 -24.744 1.00 96.88 409 LEU A O 1
ATOM 3147 N N . ILE A 1 410 ? 20.405 -9.370 -25.912 1.00 97.50 410 ILE A N 1
ATOM 3148 C CA . ILE A 1 410 ? 19.773 -9.086 -27.213 1.00 97.50 410 ILE A CA 1
ATOM 3149 C C . ILE A 1 410 ? 18.994 -10.309 -27.703 1.00 97.50 410 ILE A C 1
ATOM 3151 O O . ILE A 1 410 ? 19.476 -11.443 -27.632 1.00 97.50 410 ILE A O 1
ATOM 3155 N N . VAL A 1 411 ? 17.798 -10.067 -28.237 1.00 98.25 411 VAL A N 1
ATOM 3156 C CA . VAL A 1 411 ? 17.037 -11.062 -28.999 1.00 98.25 411 VAL A CA 1
ATOM 3157 C C . VAL A 1 411 ? 17.667 -11.243 -30.381 1.00 98.25 411 VAL A C 1
ATOM 3159 O O . VAL A 1 411 ? 17.703 -10.302 -31.170 1.00 98.25 411 VAL A O 1
ATOM 3162 N N . ALA A 1 412 ? 18.119 -12.453 -30.703 1.00 97.94 412 ALA A N 1
ATOM 3163 C CA . ALA A 1 412 ? 18.614 -12.787 -32.039 1.00 97.94 412 ALA A CA 1
ATOM 3164 C C . ALA A 1 412 ? 17.468 -13.128 -33.004 1.00 97.94 412 ALA A C 1
ATOM 3166 O O . ALA A 1 412 ? 17.470 -12.699 -34.154 1.00 97.94 412 ALA A O 1
ATOM 3167 N N . ALA A 1 413 ? 16.486 -13.896 -32.531 1.00 97.44 413 ALA A N 1
ATOM 3168 C CA . ALA A 1 413 ? 15.280 -14.244 -33.275 1.00 97.44 413 ALA A CA 1
ATOM 3169 C C . ALA A 1 413 ? 14.127 -14.516 -32.306 1.00 97.44 413 ALA A C 1
ATOM 3171 O O . ALA A 1 413 ? 14.347 -14.933 -31.166 1.00 97.44 413 ALA A O 1
ATOM 3172 N N . CYS A 1 414 ? 12.897 -14.294 -32.760 1.00 95.62 414 CYS A N 1
ATOM 3173 C CA . CYS A 1 414 ? 11.708 -14.428 -31.934 1.00 95.62 414 CYS A CA 1
ATOM 3174 C C . CYS A 1 414 ? 10.572 -15.084 -32.720 1.00 95.62 414 CYS A C 1
ATOM 3176 O O . CYS A 1 414 ? 10.289 -14.700 -33.852 1.00 95.62 414 CYS A O 1
ATOM 3178 N N . GLU A 1 415 ? 9.905 -16.045 -32.092 1.00 96.00 415 GLU A N 1
ATOM 3179 C CA . GLU A 1 415 ? 8.642 -16.618 -32.543 1.00 96.00 415 GLU A CA 1
ATOM 3180 C C . GLU A 1 415 ? 7.614 -16.505 -31.415 1.00 96.00 415 GLU A C 1
ATOM 3182 O O . GLU A 1 415 ? 7.938 -16.207 -30.265 1.00 96.00 415 GLU A O 1
ATOM 3187 N N . GLN A 1 416 ? 6.347 -16.808 -31.708 1.00 95.94 416 GLN A N 1
ATOM 3188 C CA . GLN A 1 416 ? 5.280 -16.697 -30.713 1.00 95.94 416 GLN A CA 1
ATOM 3189 C C . GLN A 1 416 ? 5.550 -17.484 -29.429 1.00 95.94 416 GLN A C 1
ATOM 3191 O O . GLN A 1 416 ? 5.007 -17.118 -28.402 1.00 95.94 416 GLN A O 1
ATOM 3196 N N . ARG A 1 417 ? 6.315 -18.580 -29.458 1.00 97.62 417 ARG A N 1
ATOM 3197 C CA . ARG A 1 417 ? 6.491 -19.489 -28.306 1.00 97.62 417 ARG A CA 1
ATOM 3198 C C . ARG A 1 417 ? 7.946 -19.765 -27.949 1.00 97.62 417 ARG A C 1
ATOM 3200 O O . ARG A 1 417 ? 8.222 -20.608 -27.093 1.00 97.62 417 ARG A O 1
ATOM 3207 N N . CYS A 1 418 ? 8.877 -19.093 -28.614 1.00 97.44 418 CYS A N 1
ATOM 3208 C CA . CYS A 1 418 ? 10.283 -19.207 -28.288 1.00 97.44 418 CYS A CA 1
ATOM 3209 C C . CYS A 1 418 ? 11.057 -17.958 -28.672 1.00 97.44 418 CYS A C 1
ATOM 3211 O O . CYS A 1 418 ? 10.675 -17.200 -29.560 1.00 97.44 418 CYS A O 1
ATOM 3213 N N . VAL A 1 419 ? 12.179 -17.774 -27.993 1.00 97.94 419 VAL A N 1
ATOM 3214 C CA . VAL A 1 419 ? 13.116 -16.696 -28.268 1.00 97.94 419 VAL A CA 1
ATOM 3215 C C . VAL A 1 419 ? 14.529 -17.254 -28.275 1.00 97.94 419 VAL A C 1
ATOM 3217 O O . VAL A 1 419 ? 14.888 -18.068 -27.421 1.00 97.94 419 VAL A O 1
ATOM 3220 N N . VAL A 1 420 ? 15.310 -16.827 -29.263 1.00 98.00 420 VAL A N 1
ATOM 3221 C CA . VAL A 1 420 ? 16.724 -17.165 -29.425 1.00 98.00 420 VAL A CA 1
ATOM 3222 C C . VAL A 1 420 ? 17.542 -15.958 -28.997 1.00 98.00 420 VAL A C 1
ATOM 3224 O O . VAL A 1 420 ? 17.289 -14.842 -29.455 1.00 98.00 420 VAL A O 1
ATOM 3227 N N . LEU A 1 421 ? 18.518 -16.171 -28.119 1.00 97.88 421 LEU A N 1
ATOM 3228 C CA . LEU A 1 421 ? 19.346 -15.095 -27.584 1.00 97.88 421 LEU A CA 1
ATOM 3229 C C . LEU A 1 421 ? 20.664 -14.963 -28.352 1.00 97.88 421 LEU A C 1
ATOM 3231 O O . LEU A 1 421 ? 21.298 -15.957 -28.720 1.00 97.88 421 LEU A O 1
ATOM 3235 N N . ASP A 1 422 ? 21.100 -13.721 -28.555 1.00 97.56 422 ASP A N 1
ATOM 3236 C CA . ASP A 1 422 ? 22.456 -13.423 -29.010 1.00 97.56 422 ASP A CA 1
ATOM 3237 C C . ASP A 1 422 ? 23.442 -13.692 -27.862 1.00 97.56 422 ASP A C 1
ATOM 3239 O O . ASP A 1 422 ? 23.266 -13.200 -26.748 1.00 97.56 422 ASP A O 1
ATOM 3243 N N . GLY A 1 423 ? 24.483 -14.486 -28.126 1.00 94.06 423 GLY A N 1
ATOM 3244 C CA . GLY A 1 423 ? 25.507 -14.820 -27.132 1.00 94.06 423 GLY A CA 1
ATOM 3245 C C . GLY A 1 423 ? 26.745 -13.935 -27.149 1.00 94.06 423 GLY A C 1
ATOM 3246 O O . GLY A 1 423 ? 27.698 -14.226 -26.432 1.00 94.06 423 GLY A O 1
ATOM 3247 N N . THR A 1 424 ? 26.768 -12.876 -27.952 1.00 93.62 424 THR A N 1
ATOM 3248 C CA . THR A 1 424 ? 27.895 -11.946 -28.010 1.00 93.62 424 THR A CA 1
ATOM 3249 C C . THR A 1 424 ? 28.099 -11.282 -26.648 1.00 93.62 424 THR A C 1
ATOM 3251 O O . THR A 1 424 ? 27.269 -10.500 -26.184 1.00 93.62 424 THR A O 1
ATOM 3254 N N . GLY A 1 425 ? 29.216 -11.614 -25.991 1.00 89.75 425 GLY A N 1
ATOM 3255 C CA . GLY A 1 425 ? 29.574 -11.078 -24.676 1.00 89.75 425 GLY A CA 1
ATOM 3256 C C . GLY A 1 425 ? 28.670 -11.535 -23.525 1.00 89.75 425 GLY A C 1
ATOM 3257 O O . GLY A 1 425 ? 28.720 -10.912 -22.466 1.00 89.75 425 GLY A O 1
ATOM 3258 N N . ALA A 1 426 ? 27.846 -12.575 -23.709 1.00 94.38 426 ALA A N 1
ATOM 3259 C CA . ALA A 1 426 ? 26.891 -13.064 -22.712 1.00 94.38 426 ALA A CA 1
ATOM 3260 C C . ALA A 1 426 ? 27.194 -14.501 -22.250 1.00 94.38 426 ALA A C 1
ATOM 3262 O O . ALA A 1 426 ? 27.690 -15.318 -23.025 1.00 94.38 426 ALA A O 1
ATOM 3263 N N . SER A 1 427 ? 26.856 -14.815 -20.995 1.00 90.88 427 SER A N 1
ATOM 3264 C CA . SER A 1 427 ? 26.875 -16.183 -20.445 1.00 90.88 427 SER A CA 1
ATOM 3265 C C . SER A 1 427 ? 25.468 -16.612 -20.024 1.00 90.88 427 SER A C 1
ATOM 3267 O O . SER A 1 427 ? 24.702 -15.810 -19.482 1.00 90.88 427 SER A O 1
ATOM 3269 N N . PHE A 1 428 ? 25.145 -17.888 -20.268 1.00 93.75 428 PHE A N 1
ATOM 3270 C CA . PHE A 1 428 ? 23.828 -18.485 -20.018 1.00 93.75 428 PHE A CA 1
ATOM 3271 C C . PHE A 1 428 ? 23.883 -19.749 -19.151 1.00 93.75 428 PHE A C 1
ATOM 3273 O O . PHE A 1 428 ? 22.890 -20.467 -19.055 1.00 93.75 428 PHE A O 1
ATOM 3280 N N . ASP A 1 429 ? 25.015 -20.027 -18.498 1.00 86.75 429 ASP A N 1
ATOM 3281 C CA . ASP A 1 429 ? 25.264 -21.308 -17.811 1.00 86.75 429 ASP A CA 1
ATOM 3282 C C . ASP A 1 429 ? 24.279 -21.591 -16.667 1.00 86.75 429 ASP A C 1
ATOM 3284 O O . ASP A 1 429 ? 24.123 -22.730 -16.232 1.00 86.75 429 ASP A O 1
ATOM 3288 N N . SER A 1 430 ? 23.610 -20.551 -16.161 1.00 89.19 430 SER A N 1
ATOM 3289 C CA . SER A 1 430 ? 22.684 -20.658 -15.035 1.00 89.19 430 SER A CA 1
ATOM 3290 C C . SER A 1 430 ? 21.203 -20.675 -15.424 1.00 89.19 430 SER A C 1
ATOM 3292 O O . SER A 1 430 ? 20.365 -20.818 -14.532 1.00 89.19 430 SER A O 1
ATOM 3294 N N . VAL A 1 431 ? 20.868 -20.529 -16.712 1.00 95.50 431 VAL A N 1
ATOM 3295 C CA . VAL A 1 431 ? 19.477 -20.478 -17.195 1.00 95.50 431 VAL A CA 1
ATOM 3296 C C . VAL A 1 431 ? 18.814 -21.848 -17.059 1.00 95.50 431 VAL A C 1
ATOM 3298 O O . VAL A 1 431 ? 19.384 -22.870 -17.442 1.00 95.50 431 VAL A O 1
ATOM 3301 N N . LYS A 1 432 ? 17.591 -21.881 -16.520 1.00 93.75 432 LYS A N 1
ATOM 3302 C CA . LYS A 1 432 ? 16.838 -23.123 -16.293 1.00 93.75 432 LYS A CA 1
ATOM 3303 C C . LYS A 1 432 ? 15.333 -22.950 -16.508 1.00 93.75 432 LYS A C 1
ATOM 3305 O O . LYS A 1 432 ? 14.807 -21.840 -16.558 1.00 93.75 432 LYS A O 1
ATOM 3310 N N . GLN A 1 433 ? 14.628 -24.079 -16.564 1.00 94.44 433 GLN A N 1
ATOM 3311 C CA . GLN A 1 433 ? 13.168 -24.115 -16.468 1.00 94.44 433 GLN A CA 1
ATOM 3312 C C . GLN A 1 433 ? 12.682 -23.399 -15.195 1.00 94.44 433 GLN A C 1
ATOM 3314 O O . GLN A 1 433 ? 13.257 -23.567 -14.118 1.00 94.44 433 GLN A O 1
ATOM 3319 N N . GLY A 1 434 ? 11.604 -22.625 -15.325 1.00 91.69 434 GLY A N 1
ATOM 3320 C CA . GLY A 1 434 ? 11.022 -21.824 -14.246 1.00 91.69 434 GLY A CA 1
ATOM 3321 C C . GLY A 1 434 ? 11.607 -20.415 -14.109 1.00 91.69 434 GLY A C 1
ATOM 3322 O O . GLY A 1 434 ? 10.982 -19.580 -13.458 1.00 91.69 434 GLY A O 1
ATOM 3323 N N . ASP A 1 435 ? 12.744 -20.110 -14.750 1.00 94.94 435 ASP A N 1
ATOM 3324 C CA . ASP A 1 435 ? 13.186 -18.720 -14.891 1.00 94.94 435 ASP A CA 1
ATOM 3325 C C . ASP A 1 435 ? 12.189 -17.926 -15.761 1.00 94.94 435 ASP A C 1
ATOM 3327 O O . ASP A 1 435 ? 11.386 -18.480 -16.514 1.00 94.94 435 ASP A O 1
ATOM 3331 N N . LEU A 1 436 ? 12.236 -16.601 -15.659 1.00 95.62 436 LEU A N 1
ATOM 3332 C CA . LEU A 1 436 ? 11.409 -15.673 -16.419 1.00 95.62 436 LEU A CA 1
ATOM 3333 C C . LEU A 1 436 ? 12.193 -15.109 -17.596 1.00 95.62 436 LEU A C 1
ATOM 3335 O O . LEU A 1 436 ? 13.243 -14.498 -17.411 1.00 95.62 436 LEU A O 1
ATOM 3339 N N . VAL A 1 437 ? 11.634 -15.222 -18.792 1.00 96.81 437 VAL A N 1
ATOM 3340 C CA . VAL A 1 437 ? 12.043 -14.441 -19.958 1.00 96.81 437 VAL A CA 1
ATOM 3341 C C . VAL A 1 437 ? 11.236 -13.150 -19.985 1.00 96.81 437 VAL A C 1
ATOM 3343 O O . VAL A 1 437 ? 10.010 -13.188 -19.941 1.00 96.81 437 VAL A O 1
ATOM 3346 N N . VAL A 1 438 ? 11.920 -12.011 -20.068 1.00 96.88 438 VAL A N 1
ATOM 3347 C CA . VAL A 1 438 ? 11.319 -10.678 -20.193 1.00 96.88 438 VAL A CA 1
ATOM 3348 C C . VAL A 1 438 ? 11.798 -10.061 -21.503 1.00 96.88 438 VAL A C 1
ATOM 3350 O O . VAL A 1 438 ? 12.965 -9.684 -21.607 1.00 96.88 438 VAL A O 1
ATOM 3353 N N . VAL A 1 439 ? 10.918 -9.984 -22.499 1.00 97.06 439 VAL A N 1
ATOM 3354 C CA . VAL A 1 439 ? 11.222 -9.557 -23.874 1.00 97.06 439 VAL A CA 1
ATOM 3355 C C . VAL A 1 439 ? 10.688 -8.151 -24.122 1.00 97.06 439 VAL A C 1
ATOM 3357 O O . VAL A 1 439 ? 9.568 -7.837 -23.715 1.00 97.06 439 VAL A O 1
ATOM 3360 N N . GLY A 1 440 ? 11.480 -7.331 -24.809 1.00 95.69 440 GLY A N 1
ATOM 3361 C CA . GLY A 1 440 ? 11.119 -5.990 -25.250 1.00 95.69 440 GLY A CA 1
ATOM 3362 C C . GLY A 1 440 ? 11.940 -4.899 -24.570 1.00 95.69 440 GLY A C 1
ATOM 3363 O O . GLY A 1 440 ? 12.385 -5.016 -23.417 1.00 95.69 440 GLY A O 1
ATOM 3364 N N . ASP A 1 441 ? 12.117 -3.802 -25.296 1.00 93.44 441 ASP A N 1
ATOM 3365 C CA . ASP A 1 441 ? 12.735 -2.599 -24.758 1.00 93.44 441 ASP A CA 1
ATOM 3366 C C . ASP A 1 441 ? 11.808 -1.886 -23.768 1.00 93.44 441 ASP A C 1
ATOM 3368 O O . ASP A 1 441 ? 10.613 -1.713 -24.026 1.00 93.44 441 ASP A O 1
ATOM 3372 N N . TYR A 1 442 ? 12.373 -1.425 -22.649 1.00 93.81 442 TYR A N 1
ATOM 3373 C CA . TYR A 1 442 ? 11.644 -0.669 -21.637 1.00 93.81 442 TYR A CA 1
ATOM 3374 C C . TYR A 1 442 ? 12.132 0.779 -21.573 1.00 93.81 442 TYR A C 1
ATOM 3376 O O . TYR A 1 442 ? 13.169 1.086 -20.991 1.00 93.81 442 TYR A O 1
ATOM 3384 N N . TYR A 1 443 ? 11.316 1.676 -22.116 1.00 91.81 443 TYR A N 1
ATOM 3385 C CA . TYR A 1 443 ? 11.556 3.120 -22.147 1.00 91.81 443 TYR A CA 1
ATOM 3386 C C . TYR A 1 443 ? 10.494 3.886 -21.342 1.00 91.81 443 TYR A C 1
ATOM 3388 O O . TYR A 1 443 ? 9.960 4.904 -21.772 1.00 91.81 443 TYR A O 1
ATOM 3396 N N . GLY A 1 444 ? 10.102 3.335 -20.188 1.00 90.31 444 GLY A N 1
ATOM 3397 C CA . GLY A 1 444 ? 8.981 3.858 -19.396 1.00 90.31 444 GLY A CA 1
ATOM 3398 C C . GLY A 1 444 ? 7.592 3.444 -19.907 1.00 90.31 444 GLY A C 1
ATOM 3399 O O . GLY A 1 444 ? 6.583 3.864 -19.339 1.00 90.31 444 GLY A O 1
ATOM 3400 N N . ASP A 1 445 ? 7.522 2.607 -20.950 1.00 93.06 445 ASP A N 1
ATOM 3401 C CA . ASP A 1 445 ? 6.278 2.053 -21.488 1.00 93.06 445 ASP A CA 1
ATOM 3402 C C . ASP A 1 445 ? 6.202 0.535 -21.266 1.00 93.06 445 ASP A C 1
ATOM 3404 O O . ASP A 1 445 ? 6.935 -0.242 -21.876 1.00 93.06 445 ASP A O 1
ATOM 3408 N N . ASN A 1 446 ? 5.307 0.103 -20.376 1.00 93.88 446 ASN A N 1
ATOM 3409 C CA . ASN A 1 446 ? 5.115 -1.312 -20.068 1.00 93.88 446 ASN A CA 1
ATOM 3410 C C . ASN A 1 446 ? 4.455 -2.086 -21.211 1.00 93.88 446 ASN A C 1
ATOM 3412 O O . ASN A 1 446 ? 4.591 -3.303 -21.238 1.00 93.88 446 ASN A O 1
ATOM 3416 N N . ARG A 1 447 ? 3.770 -1.423 -22.154 1.00 94.06 447 ARG A N 1
ATOM 3417 C CA . ARG A 1 447 ? 3.062 -2.110 -23.246 1.00 94.06 447 ARG A CA 1
ATOM 3418 C C . ARG A 1 447 ? 4.006 -2.855 -24.183 1.00 94.06 447 ARG A C 1
ATOM 3420 O O . ARG A 1 447 ? 3.561 -3.793 -24.829 1.00 94.06 447 ARG A O 1
ATOM 3427 N N . ASN A 1 448 ? 5.274 -2.447 -24.264 1.00 94.06 448 ASN A N 1
ATOM 3428 C CA . ASN A 1 448 ? 6.258 -3.114 -25.114 1.00 94.06 448 ASN A CA 1
ATOM 3429 C C . ASN A 1 448 ? 6.875 -4.364 -24.463 1.00 94.06 448 ASN A C 1
ATOM 3431 O O . ASN A 1 448 ? 7.415 -5.223 -25.158 1.00 94.06 448 ASN A O 1
ATOM 3435 N N . VAL A 1 449 ? 6.800 -4.466 -23.133 1.00 95.19 449 VAL A N 1
ATOM 3436 C CA . VAL A 1 449 ? 7.487 -5.502 -22.361 1.00 95.19 449 VAL A CA 1
ATOM 3437 C C . VAL A 1 449 ? 6.541 -6.657 -22.068 1.00 95.19 449 VAL A C 1
ATOM 3439 O O . VAL A 1 449 ? 5.477 -6.473 -21.480 1.00 95.19 449 VAL A O 1
ATOM 3442 N N . GLN A 1 450 ? 6.964 -7.871 -22.402 1.00 96.00 450 GLN A N 1
ATOM 3443 C CA . GLN A 1 450 ? 6.229 -9.097 -22.106 1.00 96.00 450 GLN A CA 1
ATOM 3444 C C . GLN A 1 450 ? 7.086 -10.052 -21.284 1.00 96.00 450 GLN A C 1
ATOM 3446 O O . GLN A 1 450 ? 8.284 -10.177 -21.513 1.00 96.00 450 GLN A O 1
ATOM 3451 N N . SER A 1 451 ? 6.473 -10.730 -20.315 1.00 95.94 451 SER A N 1
ATOM 3452 C CA . SER A 1 451 ? 7.149 -11.717 -19.465 1.00 95.94 451 SER A CA 1
ATOM 3453 C C . SER A 1 451 ? 6.546 -13.102 -19.667 1.00 95.94 451 SER A C 1
ATOM 3455 O O . SER A 1 451 ? 5.329 -13.218 -19.788 1.00 95.94 451 SER A O 1
ATOM 3457 N N . ARG A 1 452 ? 7.371 -14.150 -19.708 1.00 96.75 452 ARG A N 1
ATOM 3458 C CA . ARG A 1 452 ? 6.947 -15.552 -19.846 1.00 96.75 452 ARG A CA 1
ATOM 3459 C C . ARG A 1 452 ? 7.794 -16.457 -18.959 1.00 96.75 452 ARG A C 1
ATOM 3461 O O . ARG A 1 452 ? 8.988 -16.223 -18.796 1.00 96.75 452 ARG A O 1
ATOM 3468 N N . LEU A 1 453 ? 7.181 -17.501 -18.406 1.00 96.12 453 LEU A N 1
ATOM 3469 C CA . LEU A 1 453 ? 7.902 -18.558 -17.692 1.00 96.12 453 LEU A CA 1
ATOM 3470 C C . LEU A 1 453 ? 8.570 -19.498 -18.697 1.00 96.12 453 LEU A C 1
ATOM 3472 O O . LEU A 1 453 ? 7.904 -19.997 -19.605 1.00 96.12 453 LEU A O 1
ATOM 3476 N N . ILE A 1 454 ? 9.866 -19.756 -18.520 1.00 96.94 454 ILE A N 1
ATOM 3477 C CA . ILE A 1 454 ? 10.610 -20.724 -19.326 1.00 96.94 454 ILE A CA 1
ATOM 3478 C C . ILE A 1 454 ? 10.103 -22.127 -18.994 1.00 96.94 454 ILE A C 1
ATOM 3480 O O . ILE A 1 454 ? 10.267 -22.620 -17.877 1.00 96.94 454 ILE A O 1
ATOM 3484 N N . GLU A 1 455 ? 9.528 -22.788 -19.990 1.00 97.06 455 GLU A N 1
ATOM 3485 C CA . GLU A 1 455 ? 9.156 -24.200 -19.934 1.00 97.06 455 GLU A CA 1
ATOM 3486 C C . GLU A 1 455 ? 10.373 -25.093 -20.191 1.00 97.06 455 GLU A C 1
ATOM 3488 O O . GLU A 1 455 ? 10.587 -26.071 -19.481 1.00 97.06 455 GLU A O 1
ATOM 3493 N N . SER A 1 456 ? 11.202 -24.735 -21.173 1.00 97.50 456 SER A N 1
ATOM 3494 C CA . SER A 1 456 ? 12.438 -25.455 -21.488 1.00 97.50 456 SER A CA 1
ATOM 3495 C C . SER A 1 456 ? 13.516 -24.514 -22.017 1.00 97.50 456 SER A C 1
ATOM 3497 O O . SER A 1 456 ? 13.205 -23.572 -22.752 1.00 97.50 456 SER A O 1
ATOM 3499 N N . TRP A 1 457 ? 14.774 -24.816 -21.699 1.00 97.50 457 TRP A N 1
ATOM 3500 C CA . TRP A 1 457 ? 15.959 -24.106 -22.176 1.00 97.50 457 TRP A CA 1
ATOM 3501 C C . TRP A 1 457 ? 16.849 -25.053 -22.984 1.00 97.50 457 TRP A C 1
ATOM 3503 O O . TRP A 1 457 ? 17.200 -26.127 -22.499 1.00 97.50 457 TRP A O 1
ATOM 3513 N N . ASP A 1 458 ? 17.203 -24.649 -24.201 1.00 96.94 458 ASP A N 1
ATOM 3514 C CA . ASP A 1 458 ? 18.199 -25.319 -25.034 1.00 96.94 458 ASP A CA 1
ATOM 3515 C C . ASP A 1 458 ? 19.499 -24.493 -25.010 1.00 96.94 458 ASP A C 1
ATOM 3517 O O . ASP A 1 458 ? 19.523 -23.399 -25.584 1.00 96.94 458 ASP A O 1
ATOM 3521 N N . PRO A 1 459 ? 20.565 -24.970 -24.341 1.00 94.69 459 PRO A N 1
ATOM 3522 C CA . PRO A 1 459 ? 21.819 -24.232 -24.225 1.00 94.69 459 PRO A CA 1
ATOM 3523 C C . PRO A 1 459 ? 22.619 -24.186 -25.533 1.00 94.69 459 PRO A C 1
ATOM 3525 O O . PRO A 1 459 ? 23.341 -23.214 -25.748 1.00 94.69 459 PRO A O 1
ATOM 3528 N N . ASP A 1 460 ? 22.472 -25.180 -26.415 1.00 94.25 460 ASP A N 1
ATOM 3529 C CA . ASP A 1 460 ? 23.244 -25.268 -27.660 1.00 94.25 460 ASP A CA 1
ATOM 3530 C C . ASP A 1 460 ? 22.760 -24.218 -28.660 1.00 94.25 460 ASP A C 1
ATOM 3532 O O . ASP A 1 460 ? 23.550 -23.540 -29.321 1.00 94.25 460 ASP A O 1
ATOM 3536 N N . THR A 1 461 ? 21.439 -24.042 -28.740 1.00 95.44 461 THR A N 1
ATOM 3537 C CA . THR A 1 461 ? 20.821 -23.025 -29.601 1.00 95.44 461 THR A CA 1
ATOM 3538 C C . THR A 1 461 ? 20.543 -21.708 -28.876 1.00 95.44 461 THR A C 1
ATOM 3540 O O . THR A 1 461 ? 20.240 -20.711 -29.529 1.00 95.44 461 THR A O 1
ATOM 3543 N N . ARG A 1 462 ? 20.688 -21.676 -27.543 1.00 97.06 462 ARG A N 1
ATOM 3544 C CA . ARG A 1 462 ? 20.331 -20.551 -26.655 1.00 97.06 462 ARG A CA 1
ATOM 3545 C C . ARG A 1 462 ? 18.857 -20.166 -26.793 1.00 97.06 462 ARG A C 1
ATOM 3547 O O . ARG A 1 462 ? 18.512 -18.984 -26.881 1.00 97.06 462 ARG A O 1
ATOM 3554 N N . THR A 1 463 ? 17.998 -21.180 -26.853 1.00 98.00 463 THR A N 1
ATOM 3555 C CA . THR A 1 463 ? 16.563 -21.015 -27.091 1.00 98.00 463 THR A CA 1
ATOM 3556 C C . THR A 1 463 ? 15.778 -21.239 -25.809 1.00 98.00 463 THR A C 1
ATOM 3558 O O . THR A 1 463 ? 15.784 -22.333 -25.243 1.00 98.00 463 THR A O 1
ATOM 3561 N N . ALA A 1 464 ? 15.022 -20.226 -25.392 1.00 98.00 464 ALA A N 1
ATOM 3562 C CA . ALA A 1 464 ? 14.004 -20.376 -24.362 1.00 98.00 464 ALA A CA 1
ATOM 3563 C C . ALA A 1 464 ? 12.643 -20.643 -25.014 1.00 98.00 464 ALA A C 1
ATOM 3565 O O . ALA A 1 464 ? 12.243 -19.923 -25.930 1.00 98.00 464 ALA A O 1
ATOM 3566 N N . ARG A 1 465 ? 11.920 -21.661 -24.535 1.00 98.25 465 ARG A N 1
ATOM 3567 C CA . ARG A 1 465 ? 10.551 -21.987 -24.971 1.00 98.25 465 ARG A CA 1
ATOM 3568 C C . ARG A 1 465 ? 9.565 -21.794 -23.828 1.00 98.25 465 ARG A C 1
ATOM 3570 O O . ARG A 1 465 ? 9.925 -21.999 -22.668 1.00 98.25 465 ARG A O 1
ATOM 3577 N N . PHE A 1 466 ? 8.336 -21.411 -24.157 1.00 96.75 466 PHE A N 1
ATOM 3578 C CA . PHE A 1 466 ? 7.298 -21.103 -23.175 1.00 96.75 466 PHE A CA 1
ATOM 3579 C C . PHE A 1 466 ? 5.883 -21.448 -23.674 1.00 96.75 466 PHE A C 1
ATOM 3581 O O . PHE A 1 466 ? 5.592 -21.453 -24.874 1.00 96.75 466 PHE A O 1
ATOM 3588 N N . THR A 1 467 ? 4.978 -21.723 -22.728 1.00 93.06 467 THR A N 1
ATOM 3589 C CA . THR A 1 467 ? 3.607 -22.200 -22.997 1.00 93.06 467 THR A CA 1
ATOM 3590 C C . THR A 1 467 ? 2.597 -21.092 -23.286 1.00 93.06 467 THR A C 1
ATOM 3592 O O . THR A 1 467 ? 1.588 -21.341 -23.945 1.00 93.06 467 THR A O 1
ATOM 3595 N N . GLU A 1 468 ? 2.822 -19.874 -22.811 1.00 94.06 468 GLU A N 1
ATOM 3596 C CA . GLU A 1 468 ? 1.965 -18.725 -23.107 1.00 94.06 468 GLU A CA 1
ATOM 3597 C C . GLU A 1 468 ? 2.595 -17.926 -24.255 1.00 94.06 468 GLU A C 1
ATOM 3599 O O . GLU A 1 468 ? 3.733 -17.483 -24.114 1.00 94.06 468 GLU A O 1
ATOM 3604 N N . PRO A 1 469 ? 1.924 -17.750 -25.406 1.00 96.00 469 PRO A N 1
ATOM 3605 C CA . PRO A 1 469 ? 2.557 -17.130 -26.562 1.00 96.00 469 PRO A CA 1
ATOM 3606 C C . PRO A 1 469 ? 2.830 -15.639 -26.329 1.00 96.00 469 PRO A C 1
ATOM 3608 O O . PRO A 1 469 ? 2.104 -14.992 -25.579 1.00 96.00 469 PRO A O 1
ATOM 3611 N N . LEU A 1 470 ? 3.852 -15.077 -26.971 1.00 96.44 470 LEU A N 1
ATOM 3612 C CA . LEU A 1 470 ? 4.011 -13.633 -27.138 1.00 96.44 470 LEU A CA 1
ATOM 3613 C C . LEU A 1 470 ? 2.911 -13.100 -28.057 1.00 96.44 470 LEU A C 1
ATOM 3615 O O . LEU A 1 470 ? 2.528 -13.754 -29.030 1.00 96.44 470 LEU A O 1
ATOM 3619 N N . GLU A 1 471 ? 2.425 -11.902 -27.751 1.00 95.50 471 GLU A N 1
ATOM 3620 C CA . GLU A 1 471 ? 1.385 -11.224 -28.527 1.00 95.50 471 GLU A CA 1
ATOM 3621 C C . GLU A 1 471 ? 1.952 -9.954 -29.183 1.00 95.50 471 GLU A C 1
ATOM 3623 O O . GLU A 1 471 ? 2.825 -9.313 -28.599 1.00 95.50 471 GLU A O 1
ATOM 3628 N N . PRO A 1 472 ? 1.482 -9.553 -30.374 1.00 94.19 472 PRO A N 1
ATOM 3629 C CA . PRO A 1 472 ? 1.737 -8.216 -30.899 1.00 94.19 472 PRO A CA 1
ATOM 3630 C C . PRO A 1 472 ? 1.378 -7.119 -29.895 1.00 94.19 472 PRO A C 1
ATOM 3632 O O . PRO A 1 472 ? 0.367 -7.208 -29.196 1.00 94.19 472 PRO A O 1
ATOM 3635 N N . THR A 1 473 ? 2.169 -6.050 -29.864 1.00 93.81 473 THR A N 1
ATOM 3636 C CA . THR A 1 473 ? 1.916 -4.881 -29.013 1.00 93.81 473 THR A CA 1
ATOM 3637 C C . THR A 1 473 ? 1.787 -3.617 -29.862 1.00 93.81 473 THR A C 1
ATOM 3639 O O . THR A 1 473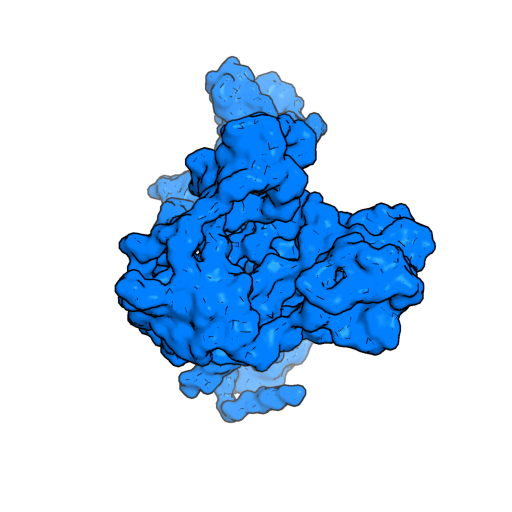 ? 2.223 -3.604 -31.012 1.00 93.81 473 THR A O 1
ATOM 3642 N N . PRO A 1 474 ? 1.230 -2.516 -29.323 1.00 89.50 474 PRO A N 1
ATOM 3643 C CA . PRO A 1 474 ? 1.174 -1.251 -30.055 1.00 89.50 474 PRO A CA 1
ATOM 3644 C C . PRO A 1 474 ? 2.548 -0.685 -30.453 1.00 89.50 474 PRO A C 1
ATOM 3646 O O . PRO A 1 474 ? 2.605 0.126 -31.369 1.00 89.50 474 PRO A O 1
ATOM 3649 N N . LEU A 1 475 ? 3.629 -1.081 -29.764 1.00 91.38 475 LEU A N 1
ATOM 3650 C CA . LEU A 1 475 ? 4.996 -0.616 -30.037 1.00 91.38 475 LEU A CA 1
ATOM 3651 C C . LEU A 1 475 ? 5.821 -1.628 -30.846 1.00 91.38 475 LEU A C 1
ATOM 3653 O O . LEU A 1 475 ? 6.739 -1.235 -31.552 1.00 91.38 475 LEU A O 1
ATOM 3657 N N . THR A 1 476 ? 5.477 -2.913 -30.759 1.00 92.38 476 THR A N 1
ATOM 3658 C CA . THR A 1 476 ? 6.101 -4.012 -31.507 1.00 92.38 476 THR A CA 1
ATOM 3659 C C . THR A 1 476 ? 4.981 -4.844 -32.150 1.00 92.38 476 THR A C 1
ATOM 3661 O O . THR A 1 476 ? 4.510 -5.814 -31.544 1.00 92.38 476 THR A O 1
ATOM 3664 N N . PRO A 1 477 ? 4.465 -4.420 -33.322 1.00 92.31 477 PRO A N 1
ATOM 3665 C CA . PRO A 1 477 ? 3.256 -4.983 -33.932 1.00 92.31 477 PRO A CA 1
ATOM 3666 C C . PRO A 1 477 ? 3.474 -6.346 -34.601 1.00 92.31 477 PRO A C 1
ATOM 3668 O O . PRO A 1 477 ? 2.504 -7.061 -34.858 1.00 92.31 477 PRO A O 1
ATOM 3671 N N . HIS A 1 478 ? 4.723 -6.726 -34.861 1.00 94.31 478 HIS A N 1
ATOM 3672 C CA . HIS A 1 478 ? 5.085 -8.039 -35.379 1.00 94.31 478 HIS A CA 1
ATOM 3673 C C . HIS A 1 478 ? 6.037 -8.739 -34.407 1.00 94.31 478 HIS A C 1
ATOM 3675 O O . HIS A 1 478 ? 6.878 -8.101 -33.783 1.00 94.31 478 HIS A O 1
ATOM 3681 N N . ILE A 1 479 ? 5.897 -10.055 -34.231 1.00 95.50 479 ILE A N 1
ATOM 3682 C CA . ILE A 1 479 ? 6.680 -10.792 -33.223 1.00 95.50 479 ILE A CA 1
ATOM 3683 C C . ILE A 1 479 ? 8.165 -10.820 -33.599 1.00 95.50 479 ILE A C 1
ATOM 3685 O O . ILE A 1 479 ? 9.033 -10.716 -32.736 1.00 95.50 479 ILE A O 1
ATOM 3689 N N . GLU A 1 480 ? 8.455 -10.912 -34.891 1.00 94.94 480 GLU A N 1
ATOM 3690 C CA . GLU A 1 480 ? 9.794 -10.841 -35.461 1.00 94.94 480 GLU A CA 1
ATOM 3691 C C . GLU A 1 480 ? 10.503 -9.507 -35.175 1.00 94.94 480 GLU A C 1
ATOM 3693 O O . GLU A 1 480 ? 11.726 -9.498 -35.051 1.00 94.94 480 GLU A O 1
ATOM 3698 N N . ASP A 1 481 ? 9.760 -8.412 -34.965 1.00 93.19 481 ASP A N 1
ATOM 3699 C CA . ASP A 1 481 ? 10.315 -7.083 -34.657 1.00 93.19 481 ASP A CA 1
ATOM 3700 C C . ASP A 1 481 ? 10.883 -6.991 -33.229 1.00 93.19 481 ASP A C 1
ATOM 3702 O O . ASP A 1 481 ? 11.510 -5.994 -32.861 1.00 93.19 481 ASP A O 1
ATOM 3706 N N . TYR A 1 482 ? 10.706 -8.033 -32.409 1.00 95.50 482 TYR A N 1
ATOM 3707 C CA . TYR A 1 482 ? 11.467 -8.173 -31.169 1.00 95.50 482 TYR A CA 1
ATOM 3708 C C . TYR A 1 482 ? 12.945 -8.488 -31.423 1.00 95.50 482 TYR A C 1
ATOM 3710 O O . TYR A 1 482 ? 13.757 -8.261 -30.527 1.00 95.50 482 TYR A O 1
ATOM 3718 N N . ALA A 1 483 ? 13.323 -8.992 -32.604 1.00 96.38 483 ALA A N 1
ATOM 3719 C CA . ALA A 1 483 ? 14.726 -9.193 -32.952 1.00 96.38 483 ALA A CA 1
ATOM 3720 C C . ALA A 1 483 ? 15.497 -7.862 -32.895 1.00 96.38 483 ALA A C 1
ATOM 3722 O O . ALA A 1 483 ? 15.072 -6.847 -33.440 1.00 96.38 483 ALA A O 1
ATOM 3723 N N . GLY A 1 484 ? 16.636 -7.865 -32.203 1.00 94.75 484 GLY A N 1
ATOM 3724 C CA . GLY A 1 484 ? 17.429 -6.668 -31.923 1.00 94.75 484 GLY A CA 1
ATOM 3725 C C . GLY A 1 484 ? 16.998 -5.873 -30.683 1.00 94.75 484 GLY A C 1
ATOM 3726 O O . GLY A 1 484 ? 17.782 -5.045 -30.223 1.00 94.75 484 GLY A O 1
ATOM 3727 N N . GLN A 1 485 ? 15.821 -6.135 -30.102 1.00 95.81 485 GLN A N 1
ATOM 3728 C CA . GLN A 1 485 ? 15.407 -5.529 -28.830 1.00 95.81 485 GLN A CA 1
ATOM 3729 C C . GLN A 1 485 ? 16.039 -6.238 -27.622 1.00 95.81 485 GLN A C 1
ATOM 3731 O O . GLN A 1 485 ? 16.619 -7.328 -27.723 1.00 95.81 485 GLN A O 1
ATOM 3736 N N . ALA A 1 486 ? 15.892 -5.620 -26.450 1.00 95.94 486 ALA A N 1
ATOM 3737 C CA . ALA A 1 486 ? 16.351 -6.163 -25.187 1.00 95.94 486 ALA A CA 1
ATOM 3738 C C . ALA A 1 486 ? 15.567 -7.416 -24.756 1.00 95.94 486 ALA A C 1
ATOM 3740 O O . ALA A 1 486 ? 14.338 -7.488 -24.839 1.00 95.94 486 ALA A O 1
ATOM 3741 N N . ILE A 1 487 ? 16.288 -8.375 -24.181 1.00 97.31 487 ILE A N 1
ATOM 3742 C CA . ILE A 1 487 ? 15.732 -9.500 -23.424 1.00 97.31 487 ILE A CA 1
ATOM 3743 C C . ILE A 1 487 ? 16.468 -9.643 -22.099 1.00 97.31 487 ILE A C 1
ATOM 3745 O O . ILE A 1 487 ? 17.665 -9.393 -22.005 1.00 97.31 487 ILE A O 1
ATOM 3749 N N . ARG A 1 488 ? 15.749 -10.026 -21.047 1.00 96.00 488 ARG A N 1
ATOM 3750 C CA . ARG A 1 488 ? 16.310 -10.287 -19.717 1.00 96.00 488 ARG A CA 1
ATOM 3751 C C . ARG A 1 488 ? 15.867 -11.679 -19.279 1.00 96.00 488 ARG A C 1
ATOM 3753 O O . ARG A 1 488 ? 14.706 -12.033 -19.481 1.00 96.00 488 ARG A O 1
ATOM 3760 N N . ILE A 1 489 ? 16.761 -12.448 -18.656 1.00 95.75 489 ILE A N 1
ATOM 3761 C CA . ILE A 1 489 ? 16.399 -13.711 -17.996 1.00 95.75 489 ILE A CA 1
ATOM 3762 C C . ILE A 1 489 ? 16.485 -13.509 -16.489 1.00 95.75 489 ILE A C 1
ATOM 3764 O O . ILE A 1 489 ? 17.570 -13.338 -15.934 1.00 95.75 489 ILE A O 1
ATOM 3768 N N . LYS A 1 490 ? 15.331 -13.490 -15.827 1.00 92.31 490 LYS A N 1
ATOM 3769 C CA . LYS A 1 490 ? 15.180 -13.139 -14.415 1.00 92.31 490 LYS A CA 1
ATOM 3770 C C . LYS A 1 490 ? 14.772 -14.355 -13.588 1.00 92.31 490 LYS A C 1
ATOM 3772 O O . LYS A 1 490 ? 13.975 -15.175 -14.022 1.00 92.31 490 LYS A O 1
ATOM 3777 N N . ARG A 1 491 ? 15.261 -14.429 -12.354 1.00 90.00 491 ARG A N 1
ATOM 3778 C CA . ARG A 1 491 ? 14.902 -15.441 -11.361 1.00 90.00 491 ARG A CA 1
ATOM 3779 C C . ARG A 1 491 ? 14.257 -14.792 -10.146 1.00 90.00 491 ARG A C 1
ATOM 3781 O O . ARG A 1 491 ? 14.768 -13.794 -9.637 1.00 90.00 491 ARG A O 1
ATOM 3788 N N . VAL A 1 492 ? 13.158 -15.385 -9.682 1.00 89.19 492 VAL A N 1
ATOM 3789 C CA . VAL A 1 492 ? 12.390 -14.926 -8.508 1.00 89.19 492 VAL A CA 1
ATOM 3790 C C . VAL A 1 492 ? 12.113 -16.057 -7.507 1.00 89.19 492 VAL A C 1
ATOM 3792 O O . VAL A 1 492 ? 11.161 -16.000 -6.732 1.00 89.19 492 VAL A O 1
ATOM 3795 N N . ASP A 1 493 ? 12.960 -17.093 -7.499 1.00 86.81 493 ASP A N 1
ATOM 3796 C CA . ASP A 1 493 ? 12.826 -18.287 -6.646 1.00 86.81 493 ASP A CA 1
ATOM 3797 C C . ASP A 1 493 ? 12.689 -17.947 -5.153 1.00 86.81 493 ASP A C 1
ATOM 3799 O O . ASP A 1 493 ? 11.976 -18.641 -4.425 1.00 86.81 493 ASP A O 1
ATOM 3803 N N . GLY A 1 494 ? 13.354 -16.878 -4.691 1.00 86.12 494 GLY A N 1
ATOM 3804 C CA . GLY A 1 494 ? 13.260 -16.402 -3.309 1.00 86.12 494 GLY A CA 1
ATOM 3805 C C . GLY A 1 494 ? 11.835 -15.997 -2.931 1.00 86.12 494 GLY A C 1
ATOM 3806 O O . GLY A 1 494 ? 11.309 -16.473 -1.921 1.00 86.12 494 GLY A O 1
ATOM 3807 N N . PHE A 1 495 ? 11.191 -15.194 -3.782 1.00 88.44 495 PHE A N 1
ATOM 3808 C CA . PHE A 1 495 ? 9.793 -14.796 -3.631 1.00 88.44 495 PHE A CA 1
ATOM 3809 C C . PHE A 1 495 ? 8.849 -16.001 -3.718 1.00 88.44 495 PHE A C 1
ATOM 3811 O O . PHE A 1 495 ? 8.026 -16.195 -2.823 1.00 88.44 495 PHE A O 1
ATOM 3818 N N . VAL A 1 496 ? 9.011 -16.847 -4.746 1.00 90.75 496 VAL A N 1
ATOM 3819 C CA . VAL A 1 496 ? 8.187 -18.055 -4.948 1.00 90.75 496 VAL A CA 1
ATOM 3820 C C . VAL A 1 496 ? 8.227 -18.938 -3.706 1.00 90.75 496 VAL A C 1
ATOM 3822 O O . VAL A 1 496 ? 7.190 -19.221 -3.111 1.00 90.75 496 VAL A O 1
ATOM 3825 N N . THR A 1 497 ? 9.430 -19.293 -3.250 1.00 90.31 497 THR A N 1
ATOM 3826 C CA . THR A 1 497 ? 9.630 -20.165 -2.086 1.00 90.31 497 THR A CA 1
ATOM 3827 C C . THR A 1 497 ? 9.013 -19.573 -0.820 1.00 90.31 497 THR A C 1
ATOM 3829 O O . THR A 1 497 ? 8.446 -20.299 -0.001 1.00 90.31 497 THR A O 1
ATOM 3832 N N . ALA A 1 498 ? 9.145 -18.260 -0.615 1.00 89.69 498 ALA A N 1
ATOM 3833 C CA . ALA A 1 498 ? 8.612 -17.594 0.566 1.00 89.69 498 ALA A CA 1
ATOM 3834 C C . ALA A 1 498 ? 7.077 -17.594 0.570 1.00 89.69 498 ALA A C 1
ATOM 3836 O O . ALA A 1 498 ? 6.472 -17.981 1.575 1.00 89.69 498 ALA A O 1
ATOM 3837 N N . LEU A 1 499 ? 6.459 -17.223 -0.556 1.00 92.44 499 LEU A N 1
ATOM 3838 C CA . LEU A 1 499 ? 5.008 -17.196 -0.703 1.00 92.44 499 LEU A CA 1
ATOM 3839 C C . LEU A 1 499 ? 4.417 -18.603 -0.571 1.00 92.44 499 LEU A C 1
ATOM 3841 O O . LEU A 1 499 ? 3.521 -18.815 0.237 1.00 92.44 499 LEU A O 1
ATOM 3845 N N . GLU A 1 500 ? 4.962 -19.591 -1.275 1.00 94.25 500 GLU A N 1
ATOM 3846 C CA . GLU A 1 500 ? 4.508 -20.986 -1.213 1.00 94.25 500 GLU A CA 1
ATOM 3847 C C . GLU A 1 500 ? 4.532 -21.570 0.200 1.00 94.25 500 GLU A C 1
ATOM 3849 O O . GLU A 1 500 ? 3.602 -22.273 0.605 1.00 94.25 500 GLU A O 1
ATOM 3854 N N . ARG A 1 501 ? 5.573 -21.254 0.979 1.00 92.75 501 ARG A N 1
ATOM 3855 C CA . ARG A 1 501 ? 5.658 -21.661 2.386 1.00 92.75 501 ARG A CA 1
ATOM 3856 C C . ARG A 1 501 ? 4.583 -20.991 3.233 1.00 92.75 501 ARG A C 1
ATOM 3858 O O . ARG A 1 501 ? 3.953 -21.676 4.033 1.00 92.75 501 ARG A O 1
ATOM 3865 N N . MET A 1 502 ? 4.352 -19.690 3.049 1.00 93.38 502 MET A N 1
ATOM 3866 C CA . MET A 1 502 ? 3.262 -18.983 3.727 1.00 93.38 502 MET A CA 1
ATOM 3867 C C . MET A 1 502 ? 1.906 -19.625 3.393 1.00 93.38 502 MET A C 1
ATOM 3869 O O . MET A 1 502 ? 1.133 -19.924 4.301 1.00 93.38 502 MET A O 1
ATOM 3873 N N . LEU A 1 503 ? 1.645 -19.928 2.116 1.00 95.88 503 LEU A N 1
ATOM 3874 C CA . LEU A 1 503 ? 0.417 -20.604 1.683 1.00 95.88 503 LEU A CA 1
ATOM 3875 C C . LEU A 1 503 ? 0.268 -21.996 2.306 1.00 95.88 503 LEU A C 1
ATOM 3877 O O . LEU A 1 503 ? -0.820 -22.347 2.762 1.00 95.88 503 LEU A O 1
ATOM 3881 N N . ALA A 1 504 ? 1.345 -22.782 2.361 1.00 95.38 504 ALA A N 1
ATOM 3882 C CA . ALA A 1 504 ? 1.329 -24.101 2.986 1.00 95.38 504 ALA A CA 1
ATOM 3883 C C . ALA A 1 504 ? 1.024 -24.026 4.495 1.00 95.38 504 ALA A C 1
A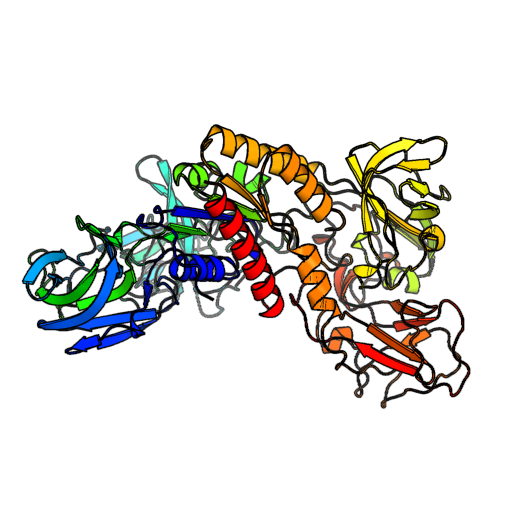TOM 3885 O O . ALA A 1 504 ? 0.232 -24.823 5.003 1.00 95.38 504 ALA A O 1
ATOM 3886 N N . MET A 1 505 ? 1.596 -23.045 5.205 1.00 94.81 505 MET A N 1
ATOM 3887 C CA . MET A 1 505 ? 1.305 -22.809 6.625 1.00 94.81 505 MET A CA 1
ATOM 3888 C C . MET A 1 505 ? -0.167 -22.460 6.845 1.00 94.81 505 MET A C 1
ATOM 3890 O O . MET A 1 505 ? -0.814 -23.073 7.690 1.00 94.81 505 MET A O 1
ATOM 3894 N N . ILE A 1 506 ? -0.720 -21.551 6.035 1.00 95.94 506 ILE A N 1
ATOM 3895 C CA . ILE A 1 506 ? -2.134 -21.164 6.124 1.00 95.94 506 ILE A CA 1
ATOM 3896 C C . ILE A 1 506 ? -3.048 -22.356 5.833 1.00 95.94 506 ILE A C 1
ATOM 3898 O O . ILE A 1 506 ? -3.992 -22.596 6.575 1.00 95.94 506 ILE A O 1
ATOM 3902 N N . ARG A 1 507 ? -2.767 -23.143 4.787 1.00 95.62 507 ARG A N 1
ATOM 3903 C CA . ARG A 1 507 ? -3.556 -24.347 4.468 1.00 95.62 507 ARG A CA 1
ATOM 3904 C C . ARG A 1 507 ? -3.534 -25.378 5.594 1.00 95.62 507 ARG A C 1
ATOM 3906 O O . ARG A 1 507 ? -4.524 -26.078 5.779 1.00 95.62 507 ARG A O 1
ATOM 3913 N N . THR A 1 508 ? -2.428 -25.461 6.328 1.00 95.12 508 THR A N 1
ATOM 3914 C CA . THR A 1 508 ? -2.283 -26.377 7.465 1.00 95.12 508 THR A CA 1
ATOM 3915 C C . THR A 1 508 ? -3.050 -25.871 8.687 1.00 95.12 508 THR A C 1
ATOM 3917 O O . THR A 1 508 ? -3.790 -26.639 9.294 1.00 95.12 508 THR A O 1
ATOM 3920 N N . ALA A 1 509 ? -2.905 -24.590 9.041 1.00 95.06 509 ALA A N 1
ATOM 3921 C CA . ALA A 1 509 ? -3.520 -24.008 10.236 1.00 95.06 509 ALA A CA 1
ATOM 3922 C C . ALA A 1 509 ? -5.022 -23.707 10.057 1.00 95.06 509 ALA A C 1
ATOM 3924 O O . ALA A 1 509 ? -5.806 -23.892 10.985 1.00 95.06 509 ALA A O 1
ATOM 3925 N N . SER A 1 510 ? -5.428 -23.303 8.850 1.00 95.19 510 SER A N 1
ATOM 3926 C CA . SER A 1 510 ? -6.790 -22.878 8.510 1.00 95.19 510 SER A CA 1
ATOM 3927 C C . SER A 1 510 ? -7.247 -23.473 7.168 1.00 95.19 510 SER A C 1
ATOM 3929 O O . SER A 1 510 ? -7.412 -22.755 6.177 1.00 95.19 510 SER A O 1
ATOM 3931 N N . PRO A 1 511 ? -7.494 -24.797 7.097 1.00 93.88 511 PRO A N 1
ATOM 3932 C CA . PRO A 1 511 ? -7.798 -25.492 5.841 1.00 93.88 511 PRO A CA 1
ATOM 3933 C C . PRO A 1 511 ? -9.084 -25.012 5.152 1.00 93.88 511 PRO A C 1
ATOM 3935 O O . PRO A 1 511 ? -9.186 -25.088 3.928 1.00 93.88 511 PRO A O 1
ATOM 3938 N N . ALA A 1 512 ? -10.050 -24.489 5.916 1.00 92.75 512 ALA A N 1
ATOM 3939 C CA . ALA A 1 512 ? -11.312 -23.963 5.392 1.00 92.75 512 ALA A CA 1
ATOM 3940 C C . ALA A 1 512 ? -11.182 -22.563 4.760 1.00 92.75 512 ALA A C 1
ATOM 3942 O O . ALA A 1 512 ? -12.072 -22.141 4.021 1.00 92.75 512 ALA A O 1
ATOM 3943 N N . THR A 1 513 ? -10.088 -21.838 5.024 1.00 96.25 513 THR A N 1
ATOM 3944 C CA . THR A 1 513 ? -9.885 -20.490 4.489 1.00 96.25 513 THR A CA 1
ATOM 3945 C C . THR A 1 513 ? -9.725 -20.530 2.976 1.00 96.25 513 THR A C 1
ATOM 3947 O O . THR A 1 513 ? -8.913 -21.270 2.411 1.00 96.25 513 THR A O 1
ATOM 3950 N N . ARG A 1 514 ? -10.466 -19.668 2.289 1.00 96.56 514 ARG A N 1
ATOM 3951 C CA . ARG A 1 514 ? -10.353 -19.484 0.846 1.00 96.56 514 ARG A CA 1
ATOM 3952 C C . ARG A 1 514 ? -9.291 -18.439 0.554 1.00 96.56 514 ARG A C 1
ATOM 3954 O O . ARG A 1 514 ? -9.332 -17.339 1.095 1.00 96.56 514 ARG A O 1
ATOM 3961 N N . LEU A 1 515 ? -8.347 -18.786 -0.309 1.00 97.88 515 LEU A N 1
ATOM 3962 C CA . LEU A 1 515 ? -7.187 -17.949 -0.601 1.00 97.88 515 LEU A CA 1
ATOM 3963 C C . LEU A 1 515 ? -7.410 -17.158 -1.883 1.00 97.88 515 LEU A C 1
ATOM 3965 O O . LEU A 1 515 ? -7.939 -17.702 -2.854 1.00 97.88 515 LEU A O 1
ATOM 3969 N N . ALA A 1 516 ? -6.958 -15.910 -1.889 1.00 97.81 516 ALA A N 1
ATOM 3970 C CA . ALA A 1 516 ? -6.877 -15.071 -3.069 1.00 97.81 516 ALA A CA 1
ATOM 3971 C C . ALA A 1 516 ? -5.500 -14.400 -3.149 1.00 97.81 516 ALA A C 1
ATOM 3973 O O . ALA A 1 516 ? -5.024 -13.851 -2.157 1.00 97.81 516 ALA A O 1
ATOM 3974 N N . LEU A 1 517 ? -4.862 -14.431 -4.318 1.00 97.31 517 LEU A N 1
ATOM 3975 C CA . LEU A 1 517 ? -3.571 -13.783 -4.557 1.00 97.31 517 LEU A CA 1
ATOM 3976 C C . LEU A 1 517 ? -3.766 -12.533 -5.408 1.00 97.31 517 LEU A C 1
ATOM 3978 O O . LEU A 1 517 ? -4.362 -12.599 -6.485 1.00 97.31 517 LEU A O 1
ATOM 3982 N N . ILE A 1 518 ? -3.264 -11.401 -4.920 1.00 95.00 518 ILE A N 1
ATOM 3983 C CA . ILE A 1 518 ? -3.305 -10.121 -5.625 1.00 95.00 518 ILE A CA 1
ATOM 3984 C C . ILE A 1 518 ? -2.033 -9.975 -6.456 1.00 95.00 518 ILE A C 1
ATOM 3986 O O . ILE A 1 518 ? -0.925 -10.097 -5.934 1.00 95.00 518 ILE A O 1
ATOM 3990 N N . GLU A 1 519 ? -2.201 -9.736 -7.759 1.00 92.06 519 GLU A N 1
ATOM 3991 C CA . GLU A 1 519 ? -1.084 -9.423 -8.655 1.00 92.06 519 GLU A CA 1
ATOM 3992 C C . GLU A 1 519 ? -0.399 -8.099 -8.284 1.00 92.06 519 GLU A C 1
ATOM 3994 O O . GLU A 1 519 ? -0.852 -7.344 -7.424 1.00 92.06 519 GLU A O 1
ATOM 3999 N N . THR A 1 520 ? 0.709 -7.799 -8.955 1.00 88.94 520 THR A N 1
ATOM 4000 C CA . THR A 1 520 ? 1.450 -6.566 -8.706 1.00 88.94 520 THR A CA 1
ATOM 4001 C C . THR A 1 520 ? 0.855 -5.359 -9.421 1.00 88.94 520 THR A C 1
ATOM 4003 O O . THR A 1 520 ? 0.192 -5.477 -10.453 1.00 88.94 520 THR A O 1
ATOM 4006 N N . GLY A 1 521 ? 1.184 -4.168 -8.922 1.00 88.81 521 GLY A N 1
ATOM 4007 C CA . GLY A 1 521 ? 0.952 -2.911 -9.633 1.00 88.81 521 GLY A CA 1
ATOM 4008 C C . GLY A 1 521 ? 1.773 -2.764 -10.923 1.00 88.81 521 GLY A C 1
ATOM 4009 O O . GLY A 1 521 ? 2.661 -3.566 -11.227 1.00 88.81 521 GLY A O 1
ATOM 4010 N N . LEU A 1 522 ? 1.484 -1.698 -11.675 1.00 91.00 522 LEU A N 1
ATOM 4011 C CA . LEU A 1 522 ? 2.188 -1.337 -12.907 1.00 91.00 522 LEU A CA 1
ATOM 4012 C C . LEU A 1 522 ? 3.456 -0.532 -12.582 1.00 91.00 522 LEU A C 1
ATOM 4014 O O . LEU A 1 522 ? 3.457 0.698 -12.610 1.00 91.00 522 LEU A O 1
ATOM 4018 N N . SER A 1 523 ? 4.532 -1.233 -12.236 1.00 89.44 523 SER A N 1
ATOM 4019 C CA . SER A 1 523 ? 5.774 -0.617 -11.762 1.00 89.44 523 SER A CA 1
ATOM 4020 C C . SER A 1 523 ? 6.579 0.082 -12.855 1.00 89.44 523 SER A C 1
ATOM 4022 O O . SER A 1 523 ? 6.512 -0.298 -14.027 1.00 89.44 523 SER A O 1
ATOM 4024 N N . ASN A 1 524 ? 7.440 1.015 -12.448 1.00 91.38 524 ASN A N 1
ATOM 4025 C CA . ASN A 1 524 ? 8.539 1.480 -13.282 1.00 91.38 524 ASN A CA 1
ATOM 4026 C C . ASN A 1 524 ? 9.755 0.544 -13.141 1.00 91.38 524 ASN A C 1
ATOM 4028 O O . ASN A 1 524 ? 10.354 0.451 -12.071 1.00 91.38 524 ASN A O 1
ATOM 4032 N N . TYR A 1 525 ? 10.148 -0.144 -14.216 1.00 90.25 525 TYR A N 1
ATOM 4033 C CA . TYR A 1 525 ? 11.238 -1.129 -14.156 1.00 90.25 525 TYR A CA 1
ATOM 4034 C C . TYR A 1 525 ? 12.634 -0.529 -13.946 1.00 90.25 525 TYR A C 1
ATOM 4036 O O . TYR A 1 525 ? 13.550 -1.249 -13.551 1.00 90.25 525 TYR A O 1
ATOM 4044 N N . ASN A 1 526 ? 12.774 0.792 -14.092 1.00 90.00 526 ASN A N 1
ATOM 4045 C CA . ASN A 1 526 ? 13.996 1.526 -13.760 1.00 90.00 526 ASN A CA 1
ATOM 4046 C C . ASN A 1 526 ? 14.086 1.901 -12.272 1.00 90.00 526 ASN A C 1
ATOM 4048 O O . ASN A 1 526 ? 15.137 2.360 -11.822 1.00 90.00 526 ASN A O 1
ATOM 4052 N N . THR A 1 527 ? 13.017 1.689 -11.496 1.00 86.88 527 THR A N 1
ATOM 4053 C CA . THR A 1 527 ? 12.994 1.903 -10.038 1.00 86.88 527 THR A CA 1
ATOM 4054 C C . THR A 1 527 ? 12.697 0.638 -9.242 1.00 86.88 527 THR A C 1
ATOM 4056 O O . THR A 1 527 ? 13.101 0.564 -8.083 1.00 86.88 527 THR A O 1
ATOM 4059 N N . ARG A 1 528 ? 12.066 -0.383 -9.845 1.00 84.69 528 ARG A N 1
ATOM 4060 C CA . ARG A 1 528 ? 11.715 -1.647 -9.179 1.00 84.69 528 ARG A CA 1
ATOM 4061 C C . ARG A 1 528 ? 11.804 -2.843 -10.128 1.00 84.69 528 ARG A C 1
ATOM 4063 O O . ARG A 1 528 ? 11.210 -2.851 -11.204 1.00 84.69 528 ARG A O 1
ATOM 4070 N N . LEU A 1 529 ? 12.467 -3.917 -9.699 1.00 83.50 529 LEU A N 1
ATOM 4071 C CA . LEU A 1 529 ? 12.618 -5.145 -10.492 1.00 83.50 529 LEU A CA 1
ATOM 4072 C C . LEU A 1 529 ? 11.392 -6.062 -10.383 1.00 83.50 529 LEU A C 1
ATOM 4074 O O . LEU A 1 529 ? 11.498 -7.186 -9.903 1.00 83.50 529 LEU A O 1
ATOM 4078 N N . LEU A 1 530 ? 10.229 -5.620 -10.859 1.00 87.19 530 LEU A N 1
ATOM 4079 C CA . LEU A 1 530 ? 8.953 -6.352 -10.731 1.00 87.19 530 LEU A CA 1
ATOM 4080 C C . LEU A 1 530 ? 8.478 -7.041 -12.016 1.00 87.19 530 LEU A C 1
ATOM 4082 O O . LEU A 1 530 ? 7.436 -7.688 -12.034 1.00 87.19 530 LEU A O 1
ATOM 4086 N N . MET A 1 531 ? 9.273 -6.968 -13.084 1.00 89.31 531 MET A N 1
ATOM 4087 C CA . MET A 1 531 ? 9.058 -7.738 -14.316 1.00 89.31 531 MET A CA 1
ATOM 4088 C C . MET A 1 531 ? 8.859 -9.230 -13.998 1.00 89.31 531 MET A C 1
ATOM 4090 O O . MET A 1 531 ? 9.638 -9.795 -13.221 1.00 89.31 531 MET A O 1
ATOM 4094 N N . GLY A 1 532 ? 7.831 -9.856 -14.573 1.00 90.69 532 GLY A N 1
ATOM 4095 C CA . GLY A 1 532 ? 7.529 -11.284 -14.421 1.00 90.69 532 GLY A CA 1
ATOM 4096 C C . GLY A 1 532 ? 6.827 -11.709 -13.124 1.00 90.69 532 GLY A C 1
ATOM 4097 O O . GLY A 1 532 ? 6.463 -12.875 -12.981 1.00 90.69 532 GLY A O 1
ATOM 4098 N N . TYR A 1 533 ? 6.623 -10.797 -12.166 1.00 92.06 533 TYR A N 1
ATOM 4099 C CA . TYR A 1 533 ? 5.872 -11.113 -10.947 1.00 92.06 533 TYR A CA 1
ATOM 4100 C C . TYR A 1 533 ? 4.401 -11.479 -11.216 1.00 92.06 533 TYR A C 1
ATOM 4102 O O . TYR A 1 533 ? 3.948 -12.467 -10.634 1.00 92.06 533 TYR A O 1
ATOM 4110 N N . PRO A 1 534 ? 3.643 -10.755 -12.071 1.00 92.94 534 PRO A N 1
ATOM 4111 C CA . PRO A 1 534 ? 2.264 -11.130 -12.384 1.00 92.94 534 PRO A CA 1
ATOM 4112 C C . PRO A 1 534 ? 2.147 -12.569 -12.896 1.00 92.94 534 PRO A C 1
ATOM 4114 O O . PRO A 1 534 ? 1.294 -13.318 -12.433 1.00 92.94 534 PRO A O 1
ATOM 4117 N N . GLU A 1 535 ? 3.040 -12.988 -13.791 1.00 93.75 535 GLU A N 1
ATOM 4118 C CA . GLU A 1 535 ? 3.068 -14.332 -14.378 1.00 93.75 535 GLU A CA 1
ATOM 4119 C C . GLU A 1 535 ? 3.308 -15.407 -13.313 1.00 93.75 535 GLU A C 1
ATOM 4121 O O . GLU A 1 535 ? 2.606 -16.417 -13.269 1.00 93.75 535 GLU A O 1
ATOM 4126 N N . VAL A 1 536 ? 4.253 -15.161 -12.405 1.00 93.50 536 VAL A N 1
ATOM 4127 C CA . VAL A 1 536 ? 4.560 -16.072 -11.295 1.00 93.50 536 VAL A CA 1
ATOM 4128 C C . VAL A 1 536 ? 3.409 -16.161 -10.297 1.00 93.50 536 VAL A C 1
ATOM 4130 O O . VAL A 1 536 ? 3.064 -17.254 -9.855 1.00 93.50 536 VAL A O 1
ATOM 4133 N N . ILE A 1 537 ? 2.771 -15.039 -9.957 1.00 94.69 537 ILE A N 1
ATOM 4134 C CA . ILE A 1 537 ? 1.616 -15.030 -9.049 1.00 94.69 537 ILE A CA 1
ATOM 4135 C C . ILE A 1 537 ? 0.439 -15.794 -9.669 1.00 94.69 537 ILE A C 1
ATOM 4137 O O . ILE A 1 537 ? -0.214 -16.565 -8.965 1.00 94.69 537 ILE A O 1
ATOM 4141 N N . ARG A 1 538 ? 0.192 -15.643 -10.979 1.00 95.31 538 ARG A N 1
ATOM 4142 C CA . ARG A 1 538 ? -0.817 -16.427 -11.717 1.00 95.31 538 ARG A CA 1
ATOM 4143 C C . ARG A 1 538 ? -0.533 -17.924 -11.652 1.00 95.31 538 ARG A C 1
ATOM 4145 O O . ARG A 1 538 ? -1.450 -18.702 -11.378 1.00 95.31 538 ARG A O 1
ATOM 4152 N N . ASP A 1 539 ? 0.716 -18.322 -11.881 1.00 94.94 539 ASP A N 1
ATOM 4153 C CA . ASP A 1 539 ? 1.131 -19.723 -11.801 1.00 94.94 539 ASP A CA 1
ATOM 4154 C C . ASP A 1 539 ? 0.939 -20.297 -10.385 1.00 94.94 539 ASP A C 1
ATOM 4156 O O . ASP A 1 539 ? 0.280 -21.327 -10.218 1.00 94.94 539 ASP A O 1
ATOM 4160 N N . ILE A 1 540 ? 1.407 -19.590 -9.349 1.00 95.81 540 ILE A N 1
ATOM 4161 C CA . ILE A 1 540 ? 1.219 -19.994 -7.947 1.00 95.81 540 ILE A CA 1
ATOM 4162 C C . ILE A 1 540 ? -0.274 -20.085 -7.607 1.00 95.81 540 ILE A C 1
ATOM 4164 O O . ILE A 1 540 ? -0.705 -21.080 -7.021 1.00 95.81 540 ILE A O 1
ATOM 4168 N N . ALA A 1 541 ? -1.086 -19.095 -7.998 1.00 97.06 541 ALA A N 1
ATOM 4169 C CA . ALA A 1 541 ? -2.525 -19.099 -7.738 1.00 97.06 541 ALA A CA 1
ATOM 4170 C C . ALA A 1 541 ? -3.189 -20.353 -8.320 1.00 97.06 541 ALA A C 1
ATOM 4172 O O . ALA A 1 541 ? -3.936 -21.043 -7.622 1.00 97.06 541 ALA A O 1
ATOM 4173 N N . LYS A 1 542 ? -2.846 -20.703 -9.566 1.00 96.06 542 LYS A N 1
ATOM 4174 C CA . LYS A 1 542 ? -3.331 -21.917 -10.228 1.00 96.06 542 LYS A CA 1
ATOM 4175 C C . LYS A 1 542 ? -2.889 -23.184 -9.491 1.00 96.06 542 LYS A C 1
ATOM 4177 O O . LYS A 1 542 ? -3.728 -24.044 -9.229 1.00 96.06 542 LYS A O 1
ATOM 4182 N N . ARG A 1 543 ? -1.606 -23.301 -9.125 1.00 95.06 543 ARG A N 1
ATOM 4183 C CA . ARG A 1 543 ? -1.059 -24.486 -8.433 1.00 95.06 543 ARG A CA 1
ATOM 4184 C C . ARG A 1 543 ? -1.646 -24.698 -7.035 1.00 95.06 543 ARG A C 1
ATOM 4186 O O . ARG A 1 543 ? -1.819 -25.841 -6.627 1.00 95.06 543 ARG A O 1
ATOM 4193 N N . TYR A 1 544 ? -1.992 -23.623 -6.328 1.00 95.25 544 TYR A N 1
ATOM 4194 C CA . TYR A 1 544 ? -2.556 -23.670 -4.969 1.00 95.25 544 TYR A CA 1
ATOM 4195 C C . TYR A 1 544 ? -4.092 -23.595 -4.919 1.00 95.25 544 TYR A C 1
ATOM 4197 O O . TYR A 1 544 ? -4.674 -23.537 -3.825 1.00 95.25 544 TYR A O 1
ATOM 4205 N N . GLY A 1 545 ? -4.757 -23.567 -6.080 1.00 94.94 545 GLY A N 1
ATOM 4206 C CA . GLY A 1 545 ? -6.210 -23.401 -6.174 1.00 94.94 545 GLY A CA 1
ATOM 4207 C C . GLY A 1 545 ? -6.705 -22.116 -5.499 1.00 94.94 545 GLY A C 1
ATOM 4208 O O . GLY A 1 545 ? -7.773 -22.111 -4.887 1.00 94.94 545 GLY A O 1
ATOM 4209 N N . ALA A 1 546 ? -5.898 -21.055 -5.532 1.00 97.25 546 ALA A N 1
ATOM 4210 C CA . ALA A 1 546 ? -6.254 -19.744 -5.010 1.00 97.25 546 ALA A CA 1
ATOM 4211 C C . ALA A 1 546 ? -6.958 -18.912 -6.090 1.00 97.25 546 ALA A C 1
ATOM 4213 O O . ALA A 1 546 ? -6.691 -19.046 -7.285 1.00 97.25 546 ALA A O 1
ATOM 4214 N N . GLU A 1 547 ? -7.856 -18.029 -5.668 1.00 97.62 547 GLU A N 1
ATOM 4215 C CA . GLU A 1 547 ? -8.482 -17.063 -6.563 1.00 97.62 547 GLU A CA 1
ATOM 4216 C C . GLU A 1 547 ? -7.454 -16.011 -6.998 1.00 97.62 547 GLU A C 1
ATOM 4218 O O . GLU A 1 547 ? -6.738 -15.441 -6.178 1.00 97.62 547 GLU A O 1
ATOM 4223 N N . LEU A 1 548 ? -7.385 -15.722 -8.292 1.00 97.25 548 LEU A N 1
ATOM 4224 C CA . LEU A 1 548 ? -6.521 -14.666 -8.805 1.00 97.25 548 LEU A CA 1
ATOM 4225 C C . LEU A 1 548 ? -7.248 -13.315 -8.776 1.00 97.25 548 LEU A C 1
ATOM 4227 O O . LEU A 1 548 ? -8.332 -13.165 -9.351 1.00 97.25 548 LEU A O 1
ATOM 4231 N N . VAL A 1 549 ? -6.618 -12.303 -8.182 1.00 96.94 549 VAL A N 1
ATOM 4232 C CA . VAL A 1 549 ? -7.039 -10.901 -8.278 1.00 96.94 549 VAL A CA 1
ATOM 4233 C C . VAL A 1 549 ? -6.129 -10.186 -9.280 1.00 96.94 549 VAL A C 1
ATOM 4235 O O . VAL A 1 549 ? -5.056 -9.691 -8.939 1.00 96.94 549 VAL A O 1
ATOM 4238 N N . ASN A 1 550 ? -6.558 -10.168 -10.545 1.00 94.38 550 ASN A N 1
ATOM 4239 C CA . ASN A 1 550 ? -5.809 -9.577 -11.656 1.00 94.38 550 ASN A CA 1
ATOM 4240 C C . ASN A 1 550 ? -5.893 -8.046 -11.622 1.00 94.38 550 ASN A C 1
ATOM 4242 O O . ASN A 1 550 ? -6.905 -7.474 -12.021 1.00 94.38 550 ASN A O 1
ATOM 4246 N N . VAL A 1 551 ? -4.828 -7.391 -11.161 1.00 93.94 551 VAL A N 1
ATOM 4247 C CA . VAL A 1 551 ? -4.727 -5.922 -11.108 1.00 93.94 551 VAL A CA 1
ATOM 4248 C C . VAL A 1 551 ? -3.819 -5.339 -12.188 1.00 93.94 551 VAL A C 1
ATOM 4250 O O . VAL A 1 551 ? -4.080 -4.227 -12.648 1.00 93.94 551 VAL A O 1
ATOM 4253 N N . TYR A 1 552 ? -2.801 -6.075 -12.647 1.00 94.06 552 TYR A N 1
ATOM 4254 C CA . TYR A 1 552 ? -1.779 -5.542 -13.550 1.00 94.06 552 TYR A CA 1
ATOM 4255 C C . TYR A 1 552 ? -2.369 -5.113 -14.899 1.00 94.06 552 TYR A C 1
ATOM 4257 O O . TYR A 1 552 ? -2.153 -3.985 -15.347 1.00 94.06 552 TYR A O 1
ATOM 4265 N N . ARG A 1 553 ? -3.159 -5.986 -15.544 1.00 93.88 553 ARG A N 1
ATOM 4266 C CA . ARG A 1 553 ? -3.729 -5.700 -16.872 1.00 93.88 553 ARG A CA 1
ATOM 4267 C C . ARG A 1 553 ? -4.765 -4.566 -16.829 1.00 93.88 553 ARG A C 1
ATOM 4269 O O . ARG A 1 553 ? -4.651 -3.668 -17.662 1.00 93.88 553 ARG A O 1
ATOM 4276 N N . PRO A 1 554 ? -5.710 -4.526 -15.866 1.00 96.31 554 PRO A N 1
ATOM 4277 C CA . PRO A 1 554 ? -6.603 -3.377 -15.698 1.00 96.31 554 PRO A CA 1
ATOM 4278 C C . PRO A 1 554 ? -5.878 -2.051 -15.423 1.00 96.31 554 PRO A C 1
ATOM 4280 O O . PRO A 1 554 ? -6.278 -1.025 -15.967 1.00 96.31 554 PRO A O 1
ATOM 4283 N N . LEU A 1 555 ? -4.802 -2.054 -14.622 1.00 95.12 555 LEU A N 1
ATOM 4284 C CA . LEU A 1 555 ? -3.985 -0.854 -14.390 1.00 95.12 555 LEU A CA 1
ATOM 4285 C C . LEU A 1 555 ? -3.300 -0.379 -15.664 1.00 95.12 555 LEU A C 1
ATOM 4287 O O . LEU A 1 555 ? -3.314 0.815 -15.953 1.00 95.12 555 LEU A O 1
ATOM 4291 N N . MET A 1 556 ? -2.715 -1.310 -16.419 1.00 94.94 556 MET A N 1
ATOM 4292 C CA . MET A 1 556 ? -2.100 -1.010 -17.705 1.00 94.94 556 MET A CA 1
ATOM 4293 C C . MET A 1 556 ? -3.126 -0.386 -18.651 1.00 94.94 556 MET A C 1
ATOM 4295 O O . MET A 1 556 ? -2.891 0.707 -19.154 1.00 94.94 556 MET A O 1
ATOM 4299 N N . GLN A 1 557 ? -4.287 -1.018 -18.830 1.00 95.38 557 GLN A N 1
ATOM 4300 C CA . GLN A 1 557 ? -5.351 -0.481 -19.675 1.00 95.38 557 GLN A CA 1
ATOM 4301 C C . GLN A 1 557 ? -5.736 0.943 -19.255 1.00 95.38 557 GLN A C 1
ATOM 4303 O O . GLN A 1 557 ? -5.638 1.865 -20.060 1.00 95.38 557 GLN A O 1
ATOM 4308 N N . TRP A 1 558 ? -6.075 1.143 -17.980 1.00 96.31 558 TRP A N 1
ATOM 4309 C CA . TRP A 1 558 ? -6.458 2.460 -17.480 1.00 96.31 558 TRP A CA 1
ATOM 4310 C C . TRP A 1 558 ? -5.363 3.508 -17.705 1.00 96.31 558 TRP A C 1
ATOM 4312 O O . TRP A 1 558 ? -5.658 4.596 -18.190 1.00 96.31 558 TRP A O 1
ATOM 4322 N N . GLN A 1 559 ? -4.100 3.192 -17.400 1.00 95.44 559 GLN A N 1
ATOM 4323 C CA . GLN A 1 559 ? -2.980 4.134 -17.486 1.00 95.44 559 GLN A CA 1
ATOM 4324 C C . GLN A 1 559 ? -2.717 4.617 -18.918 1.00 95.44 559 GLN A C 1
ATOM 4326 O O . GLN A 1 559 ? -2.315 5.766 -19.102 1.00 95.44 559 GLN A O 1
ATOM 4331 N N . TYR A 1 560 ? -2.929 3.755 -19.914 1.00 95.19 560 TYR A N 1
ATOM 4332 C CA . TYR A 1 560 ? -2.703 4.070 -21.329 1.00 95.19 560 TYR A CA 1
ATOM 4333 C C . TYR A 1 560 ? -3.972 4.530 -22.072 1.00 95.19 560 TYR A C 1
ATOM 4335 O O . TYR A 1 560 ? -3.892 4.892 -23.242 1.00 95.19 560 TYR A O 1
ATOM 4343 N N . GLU A 1 561 ? -5.123 4.577 -21.396 1.00 95.56 561 GLU A N 1
ATOM 4344 C CA . GLU A 1 561 ? -6.361 5.215 -21.876 1.00 95.56 561 GLU A CA 1
ATOM 4345 C C . GLU A 1 561 ? -6.524 6.658 -21.363 1.00 95.56 561 GLU A C 1
ATOM 4347 O O . GLU A 1 561 ? -7.465 7.354 -21.747 1.00 95.56 561 GLU A O 1
ATOM 4352 N N . GLN A 1 562 ? -5.621 7.124 -20.494 1.00 96.12 562 GLN A N 1
ATOM 4353 C CA . GLN A 1 562 ? -5.689 8.477 -19.947 1.00 96.12 562 GLN A CA 1
ATOM 4354 C C . GLN A 1 562 ? -5.445 9.557 -21.019 1.00 96.12 562 GLN A C 1
ATOM 4356 O O . GLN A 1 562 ? -4.655 9.326 -21.943 1.00 96.12 562 GLN A O 1
ATOM 4361 N N . PRO A 1 563 ? -6.074 10.744 -20.888 1.00 96.31 563 PRO A N 1
ATOM 4362 C CA . PRO A 1 563 ? -5.872 11.860 -21.807 1.00 96.31 563 PRO A CA 1
ATOM 4363 C C . PRO A 1 563 ? -4.401 12.262 -21.977 1.00 96.31 563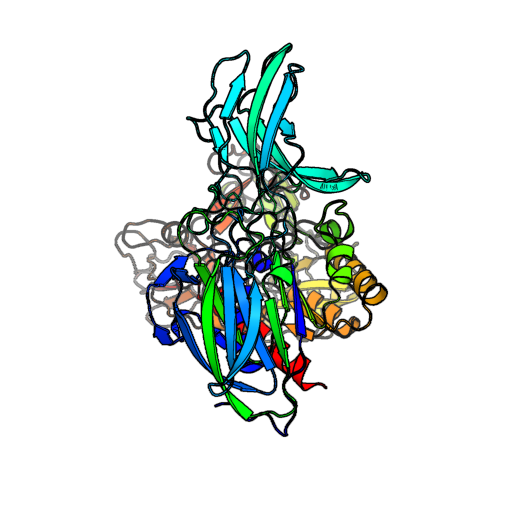 PRO A C 1
ATOM 4365 O O . PRO A 1 563 ? -3.612 12.216 -21.038 1.00 96.31 563 PRO A O 1
ATOM 4368 N N . LEU A 1 564 ? -4.057 12.690 -23.193 1.00 96.19 564 LEU A N 1
ATOM 4369 C CA . LEU A 1 564 ? -2.733 13.187 -23.582 1.00 96.19 564 LEU A CA 1
ATOM 4370 C C . LEU A 1 564 ? -2.686 14.718 -23.478 1.00 96.19 564 LEU A C 1
ATOM 4372 O O . LEU A 1 564 ? -2.557 15.416 -24.481 1.00 96.19 564 LEU A O 1
ATOM 4376 N N . ASP A 1 565 ? -2.887 15.250 -22.277 1.00 94.75 565 ASP A N 1
ATOM 4377 C CA . ASP A 1 565 ? -3.039 16.686 -22.013 1.00 94.75 565 ASP A CA 1
ATOM 4378 C C . ASP A 1 565 ? -1.771 17.356 -21.454 1.00 94.75 565 ASP A C 1
ATOM 4380 O O . ASP A 1 565 ? -1.764 18.568 -21.226 1.00 94.75 565 ASP A O 1
ATOM 4384 N N . PHE A 1 566 ? -0.667 16.614 -21.299 1.00 96.12 566 PHE A N 1
ATOM 4385 C CA . PHE A 1 566 ? 0.629 17.183 -20.932 1.00 96.12 566 PHE A CA 1
ATOM 4386 C C . PHE A 1 566 ? 1.531 17.367 -22.157 1.00 96.12 566 PHE A C 1
ATOM 4388 O O . PHE A 1 566 ? 2.123 16.416 -22.671 1.00 96.12 566 PHE A O 1
ATOM 4395 N N . GLN A 1 567 ? 1.630 18.610 -22.630 1.00 96.12 567 GLN A N 1
ATOM 4396 C CA . GLN A 1 567 ? 2.401 18.976 -23.818 1.00 96.12 567 GLN A CA 1
ATOM 4397 C C . GLN A 1 567 ? 3.902 19.102 -23.519 1.00 96.12 567 GLN A C 1
ATOM 4399 O O . GLN A 1 567 ? 4.309 19.800 -22.590 1.00 96.12 567 GLN A O 1
ATOM 4404 N N . GLY A 1 568 ? 4.715 18.477 -24.370 1.00 96.31 568 GLY A N 1
ATOM 4405 C CA . GLY A 1 568 ? 6.168 18.600 -24.398 1.00 96.31 568 GLY A CA 1
ATOM 4406 C C . GLY A 1 568 ? 6.687 19.408 -25.582 1.00 96.31 568 GLY A C 1
ATOM 4407 O O . GLY A 1 568 ? 6.034 19.500 -26.628 1.00 96.31 568 GLY A O 1
ATOM 4408 N N . TYR A 1 569 ? 7.891 19.952 -25.421 1.00 97.88 569 TYR A N 1
ATOM 4409 C CA . TYR A 1 569 ? 8.607 20.715 -26.440 1.00 97.88 569 TYR A CA 1
ATOM 4410 C C . TYR A 1 569 ? 10.019 20.169 -26.627 1.00 97.88 569 TYR A C 1
ATOM 4412 O O . TYR A 1 569 ? 10.647 19.709 -25.676 1.00 97.88 569 TYR A O 1
ATOM 4420 N N . ILE A 1 570 ? 10.527 20.248 -27.857 1.00 97.31 570 ILE A N 1
ATOM 4421 C CA . ILE A 1 570 ? 11.847 19.719 -28.246 1.00 97.31 570 ILE A CA 1
ATOM 4422 C C . ILE A 1 570 ? 13.008 20.684 -27.925 1.00 97.31 570 ILE A C 1
ATOM 4424 O O . ILE A 1 570 ? 14.120 20.535 -28.434 1.00 97.31 570 ILE A O 1
ATOM 4428 N N . GLY A 1 571 ? 12.730 21.716 -27.128 1.00 94.31 571 GLY A N 1
ATOM 4429 C CA . GLY A 1 571 ? 13.635 22.798 -26.759 1.00 94.31 571 GLY A CA 1
ATOM 4430 C C . GLY A 1 571 ? 12.896 23.919 -26.012 1.00 94.31 571 GLY A C 1
ATOM 4431 O O . GLY A 1 571 ? 11.661 23.917 -25.964 1.00 94.31 571 GLY A O 1
ATOM 4432 N N . PRO A 1 572 ? 13.628 24.871 -25.407 1.00 88.56 572 PRO A N 1
ATOM 4433 C CA . PRO A 1 572 ? 13.037 25.979 -24.655 1.00 88.56 572 PRO A CA 1
ATOM 4434 C C . PRO A 1 572 ? 12.217 26.917 -25.555 1.00 88.56 572 PRO A C 1
ATOM 4436 O O . PRO A 1 572 ? 12.399 26.943 -26.772 1.00 88.56 572 PRO A O 1
ATOM 4439 N N . GLY A 1 573 ? 11.336 27.724 -24.951 1.00 89.12 573 GLY A N 1
ATOM 4440 C CA . GLY A 1 573 ? 10.543 28.716 -25.689 1.00 89.12 573 GLY A CA 1
ATOM 4441 C C . GLY A 1 573 ? 9.525 28.085 -26.639 1.00 89.12 573 GLY A C 1
ATOM 4442 O O . GLY A 1 573 ? 9.306 28.598 -27.732 1.00 89.12 573 GLY A O 1
ATOM 4443 N N . GLU A 1 574 ? 8.945 26.955 -26.230 1.00 94.19 574 GLU A N 1
ATOM 4444 C CA . GLU A 1 574 ? 7.918 26.224 -26.980 1.00 94.19 574 GLU A CA 1
ATOM 4445 C C . GLU A 1 574 ? 8.380 25.711 -28.359 1.00 94.19 574 GLU A C 1
ATOM 4447 O O . GLU A 1 574 ? 7.608 25.629 -29.318 1.00 94.19 574 GLU A O 1
ATOM 4452 N N . GLN A 1 575 ? 9.655 25.331 -28.486 1.00 95.00 575 GLN A N 1
ATOM 4453 C CA . GLN A 1 575 ? 10.195 24.840 -29.751 1.00 95.00 575 GLN A CA 1
ATOM 4454 C C . GLN A 1 575 ? 9.510 23.532 -30.197 1.00 95.00 575 GLN A C 1
ATOM 4456 O O . GLN A 1 575 ? 9.487 22.541 -29.469 1.00 95.00 575 GLN A O 1
ATOM 4461 N N . GLN A 1 576 ? 9.001 23.523 -31.436 1.00 96.75 576 GLN A N 1
ATOM 4462 C CA . GLN A 1 576 ? 8.355 22.365 -32.089 1.00 96.75 576 GLN A CA 1
ATOM 4463 C C . GLN A 1 576 ? 8.912 22.067 -33.491 1.00 96.75 576 GLN A C 1
ATOM 4465 O O . GLN A 1 576 ? 8.397 21.207 -34.200 1.00 96.75 576 GLN A O 1
ATOM 4470 N N . ARG A 1 577 ? 9.924 22.809 -33.955 1.00 97.69 577 ARG A N 1
ATOM 4471 C CA . ARG A 1 577 ? 10.495 22.642 -35.301 1.00 97.69 577 ARG A CA 1
ATOM 4472 C C . ARG A 1 577 ? 11.792 21.852 -35.242 1.00 97.69 577 ARG A C 1
ATOM 4474 O O . ARG A 1 577 ? 12.731 22.269 -34.561 1.00 97.69 577 ARG A O 1
ATOM 4481 N N . SER A 1 578 ? 11.830 20.742 -35.977 1.00 96.81 578 SER A N 1
ATOM 4482 C CA . SER A 1 578 ? 13.017 19.904 -36.126 1.00 96.81 578 SER A CA 1
ATOM 4483 C C . SER A 1 578 ? 14.198 20.722 -36.649 1.00 96.81 578 SER A C 1
ATOM 4485 O O . SER A 1 578 ? 14.071 21.470 -37.618 1.00 96.81 578 SER A O 1
ATOM 4487 N N . GLY A 1 579 ? 15.358 20.549 -36.018 1.00 96.00 579 GLY A N 1
ATOM 4488 C CA . GLY A 1 579 ? 16.657 20.974 -36.547 1.00 96.00 579 GLY A CA 1
ATOM 4489 C C . GLY A 1 579 ? 17.361 19.939 -37.440 1.00 96.00 579 GLY A C 1
ATOM 4490 O O . GLY A 1 579 ? 18.456 20.224 -37.908 1.00 96.00 579 GLY A O 1
ATOM 4491 N N . GLY A 1 580 ? 16.776 18.754 -37.665 1.00 95.62 580 GLY A N 1
ATOM 4492 C CA . GLY A 1 580 ? 17.430 17.629 -38.356 1.00 95.62 580 GLY A CA 1
ATOM 4493 C C . GLY A 1 580 ? 18.276 16.712 -37.459 1.00 95.62 580 GLY A C 1
ATOM 4494 O O . GLY A 1 580 ? 19.052 15.908 -37.968 1.00 95.62 580 GLY A O 1
ATOM 4495 N N . SER A 1 581 ? 18.156 16.840 -36.137 1.00 96.50 581 SER A N 1
ATOM 4496 C CA . SER A 1 581 ? 18.872 16.029 -35.148 1.00 96.50 581 SER A CA 1
ATOM 4497 C C . SER A 1 581 ? 18.154 14.704 -34.901 1.00 96.50 581 SER A C 1
ATOM 4499 O O . SER A 1 581 ? 16.927 14.649 -34.888 1.00 96.50 581 SER A O 1
ATOM 4501 N N . SER A 1 582 ? 18.906 13.642 -34.617 1.00 96.50 582 SER A N 1
ATOM 4502 C CA . SER A 1 582 ? 18.341 12.362 -34.167 1.00 96.50 582 SER A CA 1
ATOM 4503 C C . SER A 1 582 ? 17.853 12.395 -32.717 1.00 96.50 582 SER A C 1
ATOM 4505 O O . SER A 1 582 ? 17.133 11.496 -32.295 1.00 96.50 582 SER A O 1
ATOM 4507 N N . GLU A 1 583 ? 18.223 13.419 -31.946 1.00 96.88 583 GLU A N 1
ATOM 4508 C CA . GLU A 1 583 ? 17.868 13.548 -30.537 1.00 96.88 583 GLU A CA 1
ATOM 4509 C C . GLU A 1 583 ? 17.438 14.971 -30.189 1.00 96.88 583 GLU A C 1
ATOM 4511 O O . GLU A 1 583 ? 18.071 15.946 -30.608 1.00 96.88 583 GLU A O 1
ATOM 4516 N N . TYR A 1 584 ? 16.408 15.076 -29.352 1.00 97.62 584 TYR A N 1
ATOM 4517 C CA . TYR A 1 584 ? 15.906 16.335 -28.811 1.00 97.62 584 TYR A CA 1
ATOM 4518 C C . TYR A 1 584 ? 15.686 16.231 -27.300 1.00 97.62 584 TYR A C 1
ATOM 4520 O O . TYR A 1 584 ? 15.155 15.216 -26.843 1.00 97.62 584 TYR A O 1
ATOM 4528 N N . PRO A 1 585 ? 16.047 17.255 -26.505 1.00 96.81 585 PRO A N 1
ATOM 4529 C CA . PRO A 1 585 ? 15.593 17.329 -25.120 1.00 96.81 585 PRO A CA 1
ATOM 4530 C C . PRO A 1 585 ? 14.068 17.472 -25.082 1.00 96.81 585 PRO A C 1
ATOM 4532 O O . PRO A 1 585 ? 13.492 18.100 -25.967 1.00 96.81 585 PRO A O 1
ATOM 4535 N N . LEU A 1 586 ? 13.423 16.925 -24.054 1.00 97.38 586 LEU A N 1
ATOM 4536 C CA . LEU A 1 586 ? 11.994 17.118 -23.824 1.00 97.38 586 LEU A CA 1
ATOM 4537 C C . LEU A 1 586 ? 11.757 17.983 -22.598 1.00 97.38 586 LEU A C 1
ATOM 4539 O O . LEU A 1 586 ? 12.046 17.586 -21.469 1.00 97.38 586 LEU A O 1
ATOM 4543 N N . VAL A 1 587 ? 11.209 19.170 -22.842 1.00 97.44 587 VAL A N 1
ATOM 4544 C CA . VAL A 1 587 ? 11.030 20.201 -21.821 1.00 97.44 587 VAL A CA 1
ATOM 4545 C C . VAL A 1 587 ? 9.617 20.776 -21.802 1.00 97.44 587 VAL A C 1
ATOM 4547 O O . VAL A 1 587 ? 8.866 20.688 -22.774 1.00 97.44 587 VAL A O 1
ATOM 4550 N N . THR A 1 588 ? 9.255 21.378 -20.675 1.00 95.25 588 THR A N 1
ATOM 4551 C CA . THR A 1 588 ? 8.080 22.240 -20.496 1.00 95.25 588 THR A CA 1
ATOM 4552 C C . THR A 1 588 ? 8.298 23.623 -21.146 1.00 95.25 588 THR A C 1
ATOM 4554 O O . THR A 1 588 ? 9.430 23.945 -21.519 1.00 95.25 588 THR A O 1
ATOM 4557 N N . PRO A 1 589 ? 7.261 24.484 -21.284 1.00 92.62 589 PRO A N 1
ATOM 4558 C CA . PRO A 1 589 ? 7.409 25.819 -21.888 1.00 92.62 589 PRO A CA 1
ATOM 4559 C C . PRO A 1 589 ? 8.505 26.690 -21.252 1.00 92.62 589 PRO A C 1
ATOM 4561 O O . PRO A 1 589 ? 9.202 27.431 -21.943 1.00 92.62 589 PRO A O 1
ATOM 4564 N N . ASP A 1 590 ? 8.683 26.568 -19.934 1.00 92.00 590 ASP A N 1
ATOM 4565 C CA . ASP A 1 590 ? 9.698 27.261 -19.130 1.00 92.00 590 ASP A CA 1
ATOM 4566 C C . ASP A 1 590 ? 11.085 26.586 -19.166 1.00 92.00 590 ASP A C 1
ATOM 4568 O O . ASP A 1 590 ? 12.007 27.038 -18.491 1.00 92.00 590 ASP A O 1
ATOM 4572 N N . GLY A 1 591 ? 11.258 25.528 -19.965 1.00 93.62 591 GLY A N 1
ATOM 4573 C CA . GLY A 1 591 ? 12.544 24.873 -20.207 1.00 93.62 591 GLY A CA 1
ATOM 4574 C C . GLY A 1 591 ? 12.968 23.840 -19.158 1.00 93.62 591 GLY A C 1
ATOM 4575 O O . GLY A 1 591 ? 14.114 23.397 -19.198 1.00 93.62 591 GLY A O 1
ATOM 4576 N N . ARG A 1 592 ? 12.087 23.440 -18.230 1.00 94.88 592 ARG A N 1
ATOM 4577 C CA . ARG A 1 592 ? 12.363 22.348 -17.277 1.00 94.88 592 ARG A CA 1
ATOM 4578 C C . ARG A 1 592 ? 12.150 20.985 -17.929 1.00 94.88 592 ARG A C 1
ATOM 4580 O O . ARG A 1 592 ? 11.310 20.850 -18.811 1.00 94.88 592 ARG A O 1
ATOM 4587 N N . ASP A 1 593 ? 12.874 19.964 -17.476 1.00 95.12 593 ASP A N 1
ATOM 4588 C CA . ASP A 1 593 ? 12.619 18.582 -17.895 1.00 95.12 593 ASP A CA 1
ATOM 4589 C C . ASP A 1 593 ? 11.168 18.172 -17.592 1.00 95.12 593 ASP A C 1
ATOM 4591 O O . ASP A 1 593 ? 10.641 18.462 -16.515 1.00 95.12 593 ASP A O 1
ATOM 4595 N N . MET A 1 594 ? 10.517 17.489 -18.536 1.00 93.56 594 MET A N 1
ATOM 4596 C CA . MET A 1 594 ? 9.104 17.123 -18.403 1.00 93.56 594 MET A CA 1
ATOM 4597 C C . MET A 1 594 ? 8.816 16.189 -17.220 1.00 93.56 594 MET A C 1
ATOM 4599 O O . MET A 1 594 ? 7.837 16.401 -16.503 1.00 93.56 594 MET A O 1
ATOM 4603 N N . ALA A 1 595 ? 9.637 15.156 -17.013 1.00 90.62 595 ALA A N 1
ATOM 4604 C CA . ALA A 1 595 ? 9.428 14.187 -15.940 1.00 90.62 595 ALA A CA 1
ATOM 4605 C C . ALA A 1 595 ? 9.740 14.808 -14.569 1.00 90.62 595 ALA A C 1
ATOM 4607 O O . ALA A 1 595 ? 9.019 14.573 -13.595 1.00 90.62 595 ALA A O 1
ATOM 4608 N N . GLU A 1 596 ? 10.766 15.658 -14.499 1.00 92.19 596 GLU A N 1
ATOM 4609 C CA . GLU A 1 596 ? 11.094 16.423 -13.296 1.00 92.19 596 GLU A CA 1
ATOM 4610 C C . GLU A 1 596 ? 9.995 17.434 -12.935 1.00 92.19 596 GLU A C 1
ATOM 4612 O O . GLU A 1 596 ? 9.649 17.576 -11.759 1.00 92.19 596 GLU A O 1
ATOM 4617 N N . ALA A 1 597 ? 9.394 18.098 -13.930 1.00 92.56 597 ALA A N 1
ATOM 4618 C CA . ALA A 1 597 ? 8.332 19.080 -13.717 1.00 92.56 597 ALA A CA 1
ATOM 4619 C C . ALA A 1 597 ? 7.107 18.477 -13.015 1.00 92.56 597 ALA A C 1
ATOM 4621 O O . ALA A 1 597 ? 6.517 19.130 -12.150 1.00 92.56 597 ALA A O 1
ATOM 4622 N N . VAL A 1 598 ? 6.758 17.230 -13.344 1.00 90.81 598 VAL A N 1
ATOM 4623 C CA . VAL A 1 598 ? 5.650 16.507 -12.702 1.00 90.81 598 VAL A CA 1
ATOM 4624 C C . VAL A 1 598 ? 6.082 15.684 -11.482 1.00 90.81 598 VAL A C 1
ATOM 4626 O O . VAL A 1 598 ? 5.246 15.339 -10.651 1.00 90.81 598 VAL A O 1
ATOM 4629 N N . ARG A 1 599 ? 7.389 15.432 -11.317 1.00 91.00 599 ARG A N 1
ATOM 4630 C CA . ARG A 1 599 ? 8.009 14.653 -10.228 1.00 91.00 599 ARG A CA 1
ATOM 4631 C C . ARG A 1 599 ? 7.624 13.173 -10.199 1.00 91.00 599 ARG A C 1
ATOM 4633 O O . ARG A 1 599 ? 7.559 12.569 -9.129 1.00 91.00 599 ARG A O 1
ATOM 4640 N N . TYR A 1 600 ? 7.425 12.566 -11.365 1.00 90.69 600 TYR A N 1
ATOM 4641 C CA . TYR A 1 600 ? 7.211 11.125 -11.504 1.00 90.69 600 TYR A CA 1
ATOM 4642 C C . TYR A 1 600 ? 7.459 10.643 -12.938 1.00 90.69 600 TYR A C 1
ATOM 4644 O O . TYR A 1 600 ? 7.534 11.436 -13.870 1.00 90.69 600 TYR A O 1
ATOM 4652 N N . GLN A 1 601 ? 7.563 9.322 -13.129 1.00 92.06 601 GLN A N 1
ATOM 4653 C CA . GLN A 1 601 ? 7.644 8.732 -14.470 1.00 92.06 601 GLN A CA 1
ATOM 4654 C C . GLN A 1 601 ? 6.365 9.014 -15.275 1.00 92.06 601 GLN A C 1
ATOM 4656 O O . GLN A 1 601 ? 5.297 8.513 -14.915 1.00 92.06 601 GLN A O 1
ATOM 4661 N N . LEU A 1 602 ? 6.496 9.785 -16.357 1.00 93.06 602 LEU A N 1
ATOM 4662 C CA . LEU A 1 602 ? 5.445 10.016 -17.350 1.00 93.06 602 LEU A CA 1
ATOM 4663 C C . LEU A 1 602 ? 5.224 8.774 -18.220 1.00 93.06 602 LEU A C 1
ATOM 4665 O O . LEU A 1 602 ? 6.150 7.996 -18.476 1.00 93.06 602 LEU A O 1
ATOM 4669 N N . ARG A 1 603 ? 3.977 8.600 -18.665 1.00 92.69 603 ARG A N 1
ATOM 4670 C CA . ARG A 1 603 ? 3.494 7.438 -19.418 1.00 92.69 603 ARG A CA 1
ATOM 4671 C C . ARG A 1 603 ? 2.508 7.881 -20.497 1.00 92.69 603 ARG A C 1
ATOM 4673 O O . ARG A 1 603 ? 2.067 9.027 -20.508 1.00 92.69 603 ARG A O 1
ATOM 4680 N N . ASN A 1 604 ? 2.137 6.927 -21.351 1.00 94.69 604 ASN A N 1
ATOM 4681 C CA . ASN A 1 604 ? 1.238 7.128 -22.484 1.00 94.69 604 ASN A CA 1
ATOM 4682 C C . ASN A 1 604 ? 1.728 8.272 -23.377 1.00 94.69 604 ASN A C 1
ATOM 4684 O O . ASN A 1 604 ? 1.158 9.350 -23.368 1.00 94.69 604 ASN A O 1
ATOM 4688 N N . TRP A 1 605 ? 2.843 8.066 -24.070 1.00 95.44 605 TRP A N 1
ATOM 4689 C CA . TRP A 1 605 ? 3.413 9.082 -24.951 1.00 95.44 605 TRP A CA 1
ATOM 4690 C C . TRP A 1 605 ? 2.768 9.045 -26.340 1.00 95.44 605 TRP A C 1
ATOM 4692 O O . TRP A 1 605 ? 2.383 7.982 -26.829 1.00 95.44 605 TRP A O 1
ATOM 4702 N N . SER A 1 606 ? 2.709 10.210 -26.981 1.00 96.44 606 SER A N 1
ATOM 4703 C CA . SER A 1 606 ? 2.415 10.399 -28.403 1.00 96.44 606 SER A CA 1
ATOM 4704 C C . SER A 1 606 ? 3.443 11.359 -28.991 1.00 96.44 606 SER A C 1
ATOM 4706 O O . SER A 1 606 ? 3.763 12.389 -28.389 1.00 96.44 606 SER A O 1
ATOM 4708 N N . VAL A 1 607 ? 3.976 11.007 -30.159 1.00 97.62 607 VAL A N 1
ATOM 4709 C CA . VAL A 1 607 ? 4.952 11.806 -30.900 1.00 97.62 607 VAL A CA 1
ATOM 4710 C C . VAL A 1 607 ? 4.468 11.900 -32.334 1.00 97.62 607 VAL A C 1
ATOM 4712 O O . VAL A 1 607 ? 4.495 10.918 -33.072 1.00 97.62 607 VAL A O 1
ATOM 4715 N N . ARG A 1 608 ? 4.038 13.089 -32.752 1.00 97.94 608 ARG A N 1
ATOM 4716 C CA . ARG A 1 608 ? 3.557 13.325 -34.112 1.00 97.94 608 ARG A CA 1
ATOM 4717 C C . ARG A 1 608 ? 4.541 14.154 -34.914 1.00 97.94 608 ARG A C 1
ATOM 4719 O O . ARG A 1 608 ? 4.948 15.227 -34.477 1.00 97.94 608 ARG A O 1
ATOM 4726 N N . ILE A 1 609 ? 4.872 13.668 -36.106 1.00 97.75 609 ILE A N 1
ATOM 4727 C CA . ILE A 1 609 ? 5.698 14.372 -37.089 1.00 97.75 609 ILE A CA 1
ATOM 4728 C C . ILE A 1 609 ? 4.797 14.809 -38.236 1.00 97.75 609 ILE A C 1
ATOM 4730 O O . ILE A 1 609 ? 4.194 13.970 -38.906 1.00 97.75 609 ILE A O 1
ATOM 4734 N N . ASP A 1 610 ? 4.644 16.122 -38.408 1.00 97.00 610 ASP A N 1
ATOM 4735 C CA . ASP A 1 610 ? 3.709 16.731 -39.366 1.00 97.00 610 ASP A CA 1
ATOM 4736 C C . ASP A 1 610 ? 2.297 16.105 -39.292 1.00 97.00 610 ASP A C 1
ATOM 4738 O O . ASP A 1 610 ? 1.657 15.794 -40.298 1.00 97.00 610 ASP A O 1
ATOM 4742 N N . GLY A 1 611 ? 1.823 15.882 -38.060 1.00 96.25 611 GLY A N 1
ATOM 4743 C CA . GLY A 1 611 ? 0.509 15.310 -37.757 1.00 96.25 611 GLY A CA 1
ATOM 4744 C C . GLY A 1 611 ? 0.416 13.779 -37.805 1.00 96.25 611 GLY A C 1
ATOM 4745 O O . GLY A 1 611 ? -0.648 13.242 -37.500 1.00 96.25 611 GLY A O 1
ATOM 4746 N N . ARG A 1 612 ? 1.489 13.054 -38.151 1.00 96.31 612 ARG A N 1
ATOM 4747 C CA . ARG A 1 612 ? 1.510 11.579 -38.192 1.00 96.31 612 ARG A CA 1
ATOM 4748 C C . ARG A 1 612 ? 2.142 10.995 -36.936 1.00 96.31 612 ARG A C 1
ATOM 4750 O O . ARG A 1 612 ? 3.267 11.356 -36.614 1.00 96.31 612 ARG A O 1
ATOM 4757 N N . GLU A 1 613 ? 1.443 10.080 -36.271 1.00 95.62 613 GLU A N 1
ATOM 4758 C CA . GLU A 1 613 ? 1.959 9.361 -35.099 1.00 95.62 613 GLU A CA 1
ATOM 4759 C C . GLU A 1 613 ? 3.193 8.526 -35.457 1.00 95.62 613 GLU A C 1
ATOM 4761 O O . GLU A 1 613 ? 3.207 7.829 -36.474 1.00 95.62 613 GLU A O 1
ATOM 4766 N N . LYS A 1 614 ? 4.222 8.630 -34.617 1.00 95.06 614 LYS A N 1
ATOM 4767 C CA . LYS A 1 614 ? 5.526 7.991 -34.788 1.00 95.06 614 LYS A CA 1
ATOM 4768 C C . LYS A 1 614 ? 6.081 7.385 -33.506 1.00 95.06 614 LYS A C 1
ATOM 4770 O O . LYS A 1 614 ? 7.119 6.728 -33.564 1.00 95.06 614 LYS A O 1
ATOM 4775 N N . TYR A 1 615 ? 5.431 7.557 -32.354 1.00 94.62 615 TYR A N 1
ATOM 4776 C CA . TYR A 1 615 ? 5.896 6.915 -31.127 1.00 94.62 615 TYR A CA 1
ATOM 4777 C C . TYR A 1 615 ? 5.842 5.385 -31.255 1.00 94.62 615 TYR A C 1
ATOM 4779 O O . TYR A 1 615 ? 4.803 4.827 -31.601 1.00 94.62 615 TYR A O 1
ATOM 4787 N N . GLY A 1 616 ? 6.969 4.709 -31.008 1.00 89.38 616 GLY A N 1
ATOM 4788 C CA . GLY A 1 616 ? 7.118 3.267 -31.241 1.00 89.38 616 GLY A CA 1
ATOM 4789 C C . GLY A 1 616 ? 7.435 2.888 -32.695 1.00 89.38 616 GLY A C 1
ATOM 4790 O O . GLY A 1 616 ? 7.911 1.787 -32.941 1.00 89.38 616 GLY A O 1
ATOM 4791 N N . ASP A 1 617 ? 7.278 3.805 -33.654 1.00 90.56 617 ASP A N 1
ATOM 4792 C CA . ASP A 1 617 ? 7.663 3.624 -35.059 1.00 90.56 617 ASP A CA 1
ATOM 4793 C C . ASP A 1 617 ? 8.849 4.530 -35.413 1.00 90.56 617 ASP A C 1
ATOM 4795 O O . ASP A 1 617 ? 8.707 5.634 -35.942 1.00 90.56 617 ASP A O 1
ATOM 4799 N N . GLY A 1 618 ? 10.051 4.055 -35.087 1.00 89.75 618 GLY A N 1
ATOM 4800 C CA . GLY A 1 618 ? 11.302 4.756 -35.380 1.00 89.75 618 GLY A CA 1
ATOM 4801 C C . GLY A 1 618 ? 11.640 5.909 -34.436 1.00 89.75 618 GLY A C 1
ATOM 4802 O O . GLY A 1 618 ? 12.675 6.549 -34.614 1.00 89.75 618 GLY A O 1
ATOM 4803 N N . CYS A 1 619 ? 10.831 6.148 -33.399 1.00 94.31 619 CYS A N 1
ATOM 4804 C CA . CYS A 1 619 ? 11.203 7.028 -32.296 1.00 94.31 619 CYS A CA 1
ATOM 4805 C C . CYS A 1 619 ? 10.710 6.530 -30.930 1.00 94.31 619 CYS A C 1
ATOM 4807 O O . CYS A 1 619 ? 9.752 5.759 -30.827 1.00 94.31 619 CYS A O 1
ATOM 4809 N N . ARG A 1 620 ? 11.386 6.984 -29.872 1.00 94.94 620 ARG A N 1
ATOM 4810 C CA . ARG A 1 620 ? 11.130 6.623 -28.472 1.00 94.94 620 ARG A CA 1
ATOM 4811 C C . ARG A 1 620 ? 11.497 7.761 -27.524 1.00 94.94 620 ARG A C 1
ATOM 4813 O O . ARG A 1 620 ? 12.196 8.693 -27.916 1.00 94.94 620 ARG A O 1
ATOM 4820 N N . ILE A 1 621 ? 11.050 7.655 -26.273 1.00 95.50 621 ILE A N 1
ATOM 4821 C CA . ILE A 1 621 ? 11.432 8.581 -25.203 1.00 95.50 621 ILE A CA 1
ATOM 4822 C C . ILE A 1 621 ? 12.420 7.898 -24.263 1.00 95.50 621 ILE A C 1
ATOM 4824 O O . ILE A 1 621 ? 12.083 6.896 -23.651 1.00 95.50 621 ILE A O 1
ATOM 4828 N N . GLU A 1 622 ? 13.622 8.442 -24.122 1.00 94.69 622 GLU A N 1
ATOM 4829 C CA . GLU A 1 622 ? 14.610 7.988 -23.139 1.00 94.69 622 GLU A CA 1
ATOM 4830 C C . GLU A 1 622 ? 14.625 8.907 -21.911 1.00 94.69 622 GLU A C 1
ATOM 4832 O O . GLU A 1 622 ? 14.175 10.050 -21.979 1.00 94.69 622 GLU A O 1
ATOM 4837 N N . GLY A 1 623 ? 15.156 8.414 -20.788 1.00 93.31 623 GLY A N 1
ATOM 4838 C CA . GLY A 1 623 ? 15.223 9.147 -19.520 1.00 93.31 623 GLY A CA 1
ATOM 4839 C C . GLY A 1 623 ? 14.013 8.916 -18.608 1.00 93.31 623 GLY A C 1
ATOM 4840 O O . GLY A 1 623 ? 13.361 7.872 -18.660 1.00 93.31 623 GLY A O 1
ATOM 4841 N N . GLY A 1 624 ? 13.743 9.879 -17.729 1.00 93.94 624 GLY A N 1
ATOM 4842 C CA . GLY A 1 624 ? 12.692 9.805 -16.716 1.00 93.94 624 GLY A CA 1
ATOM 4843 C C . GLY A 1 624 ? 13.195 9.378 -15.335 1.00 93.94 624 GLY A C 1
ATOM 4844 O O . GLY A 1 624 ? 14.371 9.525 -14.997 1.00 93.94 624 GLY A O 1
ATOM 4845 N N . TYR A 1 625 ? 12.280 8.896 -14.495 1.00 93.38 625 TYR A N 1
ATOM 4846 C CA . TYR A 1 625 ? 12.572 8.559 -13.102 1.00 93.38 625 TYR A CA 1
ATOM 4847 C C . TYR A 1 625 ? 13.241 7.184 -13.003 1.00 93.38 625 TYR A C 1
ATOM 4849 O O . TYR A 1 625 ? 12.721 6.196 -13.523 1.00 93.38 625 TYR A O 1
ATOM 4857 N N . ALA A 1 626 ? 14.385 7.102 -12.329 1.00 92.00 626 ALA A N 1
ATOM 4858 C CA . ALA A 1 626 ? 15.173 5.878 -12.230 1.00 92.00 626 ALA A CA 1
ATOM 4859 C C . ALA A 1 626 ? 16.024 5.846 -10.957 1.00 92.00 626 ALA A C 1
ATOM 4861 O O . ALA A 1 626 ? 16.334 6.881 -10.363 1.00 92.00 626 ALA A O 1
ATOM 4862 N N . LEU A 1 627 ? 16.465 4.649 -10.576 1.00 89.69 627 LEU A N 1
ATOM 4863 C CA . LEU A 1 627 ? 17.661 4.501 -9.758 1.00 89.69 627 LEU A CA 1
ATOM 4864 C C . LEU A 1 627 ? 18.888 4.678 -10.668 1.00 89.69 627 LEU A C 1
ATOM 4866 O O . LEU A 1 627 ? 19.029 3.960 -11.660 1.00 89.69 627 LEU A O 1
ATOM 4870 N N . ALA A 1 628 ? 19.752 5.646 -10.362 1.00 92.56 628 ALA A N 1
ATOM 4871 C CA . ALA A 1 628 ? 20.928 5.962 -11.174 1.00 92.56 628 ALA A CA 1
ATOM 4872 C C . ALA A 1 628 ? 22.065 6.558 -10.328 1.00 92.56 628 ALA A C 1
ATOM 4874 O O . ALA A 1 628 ? 21.853 6.941 -9.177 1.00 92.56 628 ALA A O 1
ATOM 4875 N N . PHE A 1 629 ? 23.275 6.671 -10.887 1.00 92.56 629 PHE A N 1
ATOM 4876 C CA . PHE A 1 629 ? 24.389 7.357 -10.214 1.00 92.56 629 PHE A CA 1
ATOM 4877 C C . PHE A 1 629 ? 24.023 8.798 -9.847 1.00 92.56 629 PHE A C 1
ATOM 4879 O O . PHE A 1 629 ? 23.441 9.498 -10.675 1.00 92.56 629 PHE A O 1
ATOM 4886 N N . LEU A 1 630 ? 24.358 9.247 -8.637 1.00 91.44 630 LEU A N 1
ATOM 4887 C CA . LEU A 1 630 ? 24.025 10.581 -8.139 1.00 91.44 630 LEU A CA 1
ATOM 4888 C C . LEU A 1 630 ? 24.745 11.685 -8.939 1.00 91.44 630 LEU A C 1
ATOM 4890 O O . LEU A 1 630 ? 25.887 11.483 -9.377 1.00 91.44 630 LEU A O 1
ATOM 4894 N N . PRO A 1 631 ? 24.122 12.868 -9.112 1.00 88.88 631 PRO A N 1
ATOM 4895 C CA . PRO A 1 631 ? 24.791 14.025 -9.700 1.00 88.88 631 PRO A CA 1
ATOM 4896 C C . PRO A 1 631 ? 26.038 14.404 -8.893 1.00 88.88 631 PRO A C 1
ATOM 4898 O O . PRO A 1 631 ? 26.023 14.334 -7.667 1.00 88.88 631 PRO A O 1
ATOM 4901 N N . GLY A 1 632 ? 27.115 14.794 -9.577 1.00 89.06 632 GLY A N 1
ATOM 4902 C CA . GLY A 1 632 ? 28.378 15.164 -8.928 1.00 89.06 632 GLY A CA 1
ATOM 4903 C C . GLY A 1 632 ? 29.225 13.987 -8.428 1.00 89.06 632 GLY A C 1
ATOM 4904 O O . GLY A 1 632 ? 30.287 14.221 -7.870 1.00 89.06 632 GLY A O 1
ATOM 4905 N N . THR A 1 633 ? 28.803 12.732 -8.638 1.00 92.81 633 THR A N 1
ATOM 4906 C CA . THR A 1 633 ? 29.702 11.578 -8.447 1.00 92.81 633 THR A CA 1
ATOM 4907 C C . THR A 1 633 ? 30.887 11.709 -9.402 1.00 92.81 633 THR A C 1
ATOM 4909 O O . THR A 1 633 ? 30.658 11.798 -10.613 1.00 92.81 633 THR A O 1
ATOM 4912 N N . GLU A 1 634 ? 32.111 11.700 -8.873 1.00 94.56 634 GLU A N 1
ATOM 4913 C CA . GLU A 1 634 ? 33.341 11.796 -9.671 1.00 94.56 634 GLU A CA 1
ATOM 4914 C C . GLU A 1 634 ? 33.436 10.658 -10.707 1.00 94.56 634 GLU A C 1
ATOM 4916 O O . GLU A 1 634 ? 32.976 9.544 -10.418 1.00 94.56 634 GLU A O 1
ATOM 4921 N N . PRO A 1 635 ? 34.018 10.895 -11.898 1.00 94.50 635 PRO A N 1
ATOM 4922 C CA . PRO A 1 635 ? 34.086 9.907 -12.981 1.00 94.50 635 PRO A CA 1
ATOM 4923 C C . PRO A 1 635 ? 34.655 8.547 -12.544 1.00 94.50 635 PRO A C 1
ATOM 4925 O O . PRO A 1 635 ? 34.026 7.505 -12.733 1.00 94.50 635 PRO A O 1
ATOM 4928 N N . GLU A 1 636 ? 35.784 8.539 -11.832 1.00 94.44 636 GLU A N 1
ATOM 4929 C CA . GLU A 1 636 ? 36.454 7.320 -11.347 1.00 94.44 636 GLU A CA 1
ATOM 4930 C C . GLU A 1 636 ? 35.604 6.556 -10.319 1.00 94.44 636 GLU A C 1
ATOM 4932 O O . GLU A 1 636 ? 35.839 5.381 -10.020 1.00 94.44 636 GLU A O 1
ATOM 4937 N N . GLN A 1 637 ? 34.601 7.227 -9.750 1.00 92.94 637 GLN A N 1
ATOM 4938 C CA . GLN A 1 637 ? 33.701 6.668 -8.759 1.00 92.94 637 GLN A CA 1
ATOM 4939 C C . GLN A 1 637 ? 32.404 6.121 -9.348 1.00 92.94 637 GLN A C 1
ATOM 4941 O O . GLN A 1 637 ? 31.659 5.515 -8.575 1.00 92.94 637 GLN A O 1
ATOM 4946 N N . LEU A 1 638 ? 32.146 6.242 -10.655 1.00 93.38 638 LEU A N 1
ATOM 4947 C CA . LEU A 1 638 ? 30.998 5.626 -11.338 1.00 93.38 638 LEU A CA 1
ATOM 4948 C C . LEU A 1 638 ? 31.163 4.103 -11.442 1.00 93.38 638 LEU A C 1
ATOM 4950 O O . LEU A 1 638 ? 31.335 3.526 -12.512 1.00 93.38 638 LEU A O 1
ATOM 4954 N N . THR A 1 639 ? 31.145 3.439 -10.290 1.00 92.00 639 THR A N 1
ATOM 4955 C CA . THR A 1 639 ? 31.439 2.017 -10.153 1.00 92.00 639 THR A CA 1
ATOM 4956 C C . THR A 1 639 ? 30.396 1.294 -9.312 1.00 92.00 639 THR A C 1
ATOM 4958 O O . THR A 1 639 ? 29.880 1.820 -8.320 1.00 92.00 639 THR A O 1
ATOM 4961 N N . ILE A 1 640 ? 30.096 0.061 -9.724 1.00 90.06 640 ILE A N 1
ATOM 4962 C CA . ILE A 1 640 ? 29.199 -0.882 -9.045 1.00 90.06 640 ILE A CA 1
ATOM 4963 C C . ILE A 1 640 ? 29.948 -2.209 -8.963 1.00 90.06 640 ILE A C 1
ATOM 4965 O O . ILE A 1 640 ? 30.329 -2.764 -9.990 1.00 90.06 640 ILE A O 1
ATOM 4969 N N . THR A 1 641 ? 30.179 -2.703 -7.748 1.00 80.88 641 THR A N 1
ATOM 4970 C CA . THR A 1 641 ? 30.953 -3.931 -7.500 1.00 80.88 641 THR A CA 1
ATOM 4971 C C . THR A 1 641 ? 30.122 -5.063 -6.904 1.00 80.88 641 THR A C 1
ATOM 4973 O O . THR A 1 641 ? 30.514 -6.217 -7.042 1.00 80.88 641 THR A O 1
ATOM 4976 N N . ASP A 1 642 ? 28.981 -4.746 -6.289 1.00 70.25 642 ASP A N 1
ATOM 4977 C CA . ASP A 1 642 ? 27.992 -5.712 -5.818 1.00 70.25 642 ASP A CA 1
ATOM 4978 C C . ASP A 1 642 ? 26.595 -5.259 -6.245 1.00 70.25 642 ASP A C 1
ATOM 4980 O O . ASP A 1 642 ? 26.185 -4.113 -6.039 1.00 70.25 642 ASP A O 1
ATOM 4984 N N . TRP A 1 643 ? 25.879 -6.185 -6.865 1.00 71.50 643 TRP A N 1
ATOM 4985 C CA . TRP A 1 643 ? 24.497 -6.014 -7.275 1.00 71.50 643 TRP A CA 1
ATOM 4986 C C . TRP A 1 643 ? 23.520 -6.099 -6.099 1.00 71.50 643 TRP A C 1
ATOM 4988 O O . TRP A 1 643 ? 22.476 -5.432 -6.084 1.00 71.50 643 TRP A O 1
ATOM 4998 N N . ASN A 1 644 ? 23.854 -6.930 -5.110 1.00 66.06 644 ASN A N 1
ATOM 4999 C CA . ASN A 1 644 ? 23.078 -7.098 -3.896 1.00 66.06 644 ASN A CA 1
ATOM 5000 C C . ASN A 1 644 ? 23.355 -5.892 -2.986 1.00 66.06 644 ASN A C 1
ATOM 5002 O O . ASN A 1 644 ? 24.493 -5.593 -2.650 1.00 66.06 644 ASN A O 1
ATOM 5006 N N . GLY A 1 645 ? 22.315 -5.145 -2.608 1.00 57.34 645 GLY A N 1
ATOM 5007 C CA . GLY A 1 645 ? 22.479 -3.934 -1.793 1.00 57.34 645 GLY A CA 1
ATOM 5008 C C . GLY A 1 645 ? 22.686 -2.640 -2.585 1.00 57.34 645 GLY A C 1
ATOM 5009 O O . GLY A 1 645 ? 23.136 -1.649 -2.019 1.00 57.34 645 GLY A O 1
ATOM 5010 N N . ARG A 1 646 ? 22.295 -2.591 -3.864 1.00 62.44 646 ARG A N 1
ATOM 5011 C CA . ARG A 1 646 ? 22.264 -1.359 -4.683 1.00 62.44 646 ARG A CA 1
ATOM 5012 C C . ARG A 1 646 ? 21.523 -0.179 -4.038 1.00 62.44 646 ARG A C 1
ATOM 5014 O O . ARG A 1 646 ? 21.948 0.955 -4.219 1.00 62.44 646 ARG A O 1
ATOM 5021 N N . GLY A 1 647 ? 20.480 -0.434 -3.240 1.00 59.56 647 GLY A N 1
ATOM 5022 C CA . GLY A 1 647 ? 19.803 0.607 -2.452 1.00 59.56 647 GLY A CA 1
ATOM 5023 C C . GLY A 1 647 ? 20.692 1.226 -1.364 1.00 59.56 647 GLY A C 1
ATOM 5024 O O . GLY A 1 647 ? 20.422 2.326 -0.900 1.00 59.56 647 GLY A O 1
ATOM 5025 N N . ARG A 1 648 ? 21.778 0.542 -0.988 1.00 63.81 648 ARG A N 1
ATOM 5026 C CA . ARG A 1 648 ? 22.772 0.952 0.012 1.00 63.81 648 ARG A CA 1
ATOM 5027 C C . ARG A 1 648 ? 24.069 1.465 -0.616 1.00 63.81 648 ARG A C 1
ATOM 5029 O O . ARG A 1 648 ? 24.975 1.845 0.121 1.00 63.81 648 ARG A O 1
ATOM 5036 N N . ASN A 1 649 ? 24.187 1.475 -1.949 1.00 76.06 649 ASN A N 1
ATOM 5037 C CA . ASN A 1 649 ? 25.341 2.071 -2.613 1.00 76.06 649 ASN A CA 1
ATOM 5038 C C . ASN A 1 649 ? 25.226 3.603 -2.504 1.00 76.06 649 ASN A C 1
ATOM 5040 O O . ASN A 1 649 ? 24.340 4.180 -3.133 1.00 76.06 649 ASN A O 1
ATOM 5044 N N . PRO A 1 650 ? 26.118 4.287 -1.762 1.00 81.44 650 PRO A N 1
ATOM 5045 C CA . PRO A 1 650 ? 25.988 5.721 -1.499 1.00 81.44 650 PRO A CA 1
ATOM 5046 C C . PRO A 1 650 ? 26.137 6.590 -2.756 1.00 81.44 650 PRO A C 1
ATOM 5048 O O . PRO A 1 650 ? 25.826 7.775 -2.717 1.00 81.44 650 PRO A O 1
ATOM 5051 N N . LYS A 1 651 ? 26.618 6.016 -3.864 1.00 88.19 651 LYS A N 1
ATOM 5052 C CA . LYS A 1 651 ? 26.821 6.691 -5.152 1.00 88.19 651 LYS A CA 1
ATOM 5053 C C . LYS A 1 651 ? 25.588 6.636 -6.049 1.00 88.19 651 LYS A C 1
ATOM 5055 O O . LYS A 1 651 ? 25.585 7.240 -7.116 1.00 88.19 651 LYS A O 1
ATOM 5060 N N . VAL A 1 652 ? 24.571 5.870 -5.668 1.00 88.19 652 VAL A N 1
ATOM 5061 C CA . VAL A 1 652 ? 23.375 5.601 -6.464 1.00 88.19 652 VAL A CA 1
ATOM 5062 C C . VAL A 1 652 ? 22.152 6.064 -5.677 1.00 88.19 652 VAL A C 1
ATOM 5064 O O . VAL A 1 652 ? 22.075 5.895 -4.465 1.00 88.19 652 VAL A O 1
ATOM 5067 N N . GLY A 1 653 ? 21.179 6.659 -6.361 1.00 87.88 653 GLY A N 1
ATOM 5068 C CA . GLY A 1 653 ? 19.938 7.096 -5.735 1.00 87.88 653 GLY A CA 1
ATOM 5069 C C . GLY A 1 653 ? 18.824 7.327 -6.744 1.00 87.88 653 GLY A C 1
ATOM 5070 O O . GLY A 1 653 ? 19.051 7.360 -7.955 1.00 87.88 653 GLY A O 1
ATOM 5071 N N . TYR A 1 654 ? 17.601 7.455 -6.234 1.00 88.94 654 TYR A N 1
ATOM 5072 C CA . TYR A 1 654 ? 16.446 7.778 -7.061 1.00 88.94 654 TYR A CA 1
ATOM 5073 C C . TYR A 1 654 ? 16.554 9.213 -7.578 1.00 88.94 654 TYR A C 1
ATOM 5075 O O . TYR A 1 654 ? 16.659 10.154 -6.789 1.00 88.94 654 TYR A O 1
ATOM 5083 N N . ARG A 1 655 ? 16.514 9.389 -8.899 1.00 91.75 655 ARG A N 1
ATOM 5084 C CA . ARG A 1 655 ? 16.571 10.702 -9.552 1.00 91.75 655 ARG A CA 1
ATOM 5085 C C . ARG A 1 655 ? 15.902 10.692 -10.923 1.00 91.75 655 ARG A C 1
ATOM 5087 O O . ARG A 1 655 ? 15.499 9.644 -11.422 1.00 91.75 655 ARG A O 1
ATOM 5094 N N . PHE A 1 656 ? 15.844 11.865 -11.544 1.00 93.38 656 PHE A N 1
ATOM 5095 C CA . PHE A 1 656 ? 15.471 12.016 -12.945 1.00 93.38 656 PHE A CA 1
ATOM 5096 C C . PHE A 1 656 ? 16.723 12.002 -13.830 1.00 93.38 656 PHE A C 1
ATOM 5098 O O . PHE A 1 656 ? 17.702 12.712 -13.581 1.00 93.38 656 PHE A O 1
ATOM 5105 N N . ILE A 1 657 ? 16.703 11.145 -14.846 1.00 94.69 657 ILE A N 1
ATOM 5106 C CA . ILE A 1 657 ? 17.594 11.213 -16.002 1.00 94.69 657 ILE A CA 1
ATOM 5107 C C . ILE A 1 657 ? 16.883 12.111 -17.026 1.00 94.69 657 ILE A C 1
ATOM 5109 O O . ILE A 1 657 ? 15.704 11.865 -17.279 1.00 94.69 657 ILE A O 1
ATOM 5113 N N . PRO A 1 658 ? 17.544 13.132 -17.605 1.00 94.06 658 PRO A N 1
ATOM 5114 C CA . PRO A 1 658 ? 16.896 14.045 -18.545 1.00 94.06 658 PRO A CA 1
ATOM 5115 C C . PRO A 1 658 ? 16.174 13.313 -19.679 1.00 94.06 658 PRO A C 1
ATOM 5117 O O . PRO A 1 658 ? 16.750 12.443 -20.335 1.00 94.06 658 PRO A O 1
ATOM 5120 N N . SER A 1 659 ? 14.921 13.690 -19.893 1.00 95.75 659 SER A N 1
ATOM 5121 C CA . SER A 1 659 ? 14.006 13.127 -20.874 1.00 95.75 659 SER A CA 1
ATOM 5122 C C . SER A 1 659 ? 14.401 13.577 -22.277 1.00 95.75 659 SER A C 1
ATOM 5124 O O . SER A 1 659 ? 14.664 14.761 -22.519 1.00 95.75 659 SER A O 1
ATOM 5126 N N . ARG A 1 660 ? 14.447 12.640 -23.225 1.00 95.94 660 ARG A N 1
ATOM 5127 C CA . ARG A 1 660 ? 14.847 12.908 -24.613 1.00 95.94 660 ARG A CA 1
ATOM 5128 C C . ARG A 1 660 ? 13.953 12.166 -25.587 1.00 95.94 660 ARG A C 1
ATOM 5130 O O . ARG A 1 660 ? 13.652 10.997 -25.380 1.00 95.94 660 ARG A O 1
ATOM 5137 N N . LEU A 1 661 ? 13.594 12.826 -26.679 1.00 97.62 661 LEU A N 1
ATOM 5138 C CA . LEU A 1 661 ? 13.048 12.175 -27.861 1.00 97.62 661 LEU A CA 1
ATOM 5139 C C . LEU A 1 661 ? 14.213 11.703 -28.727 1.00 97.62 661 LEU A C 1
ATOM 5141 O O . LEU A 1 661 ? 15.048 12.516 -29.122 1.00 97.62 661 LEU A O 1
ATOM 5145 N N . VAL A 1 662 ? 14.252 10.406 -29.017 1.00 97.19 662 VAL A N 1
ATOM 5146 C CA . VAL A 1 662 ? 15.303 9.761 -29.808 1.00 97.19 662 VAL A CA 1
ATOM 5147 C C . VAL A 1 662 ? 14.679 9.117 -31.038 1.00 97.19 662 VAL A C 1
ATOM 5149 O O . VAL A 1 662 ? 13.768 8.298 -30.918 1.00 97.19 662 VAL A O 1
ATOM 5152 N N . PHE A 1 663 ? 15.182 9.475 -32.216 1.00 97.38 663 PHE A N 1
ATOM 5153 C CA . PHE A 1 663 ? 14.850 8.854 -33.494 1.00 97.38 663 PHE A CA 1
ATOM 5154 C C . PHE A 1 663 ? 15.882 7.775 -33.813 1.00 97.38 663 PHE A C 1
ATOM 5156 O O . PHE A 1 663 ? 17.064 8.065 -33.994 1.00 97.38 663 PHE A O 1
ATOM 5163 N N . THR A 1 664 ? 15.435 6.524 -33.882 1.00 92.44 664 THR A N 1
ATOM 5164 C CA . THR A 1 664 ? 16.276 5.365 -34.221 1.00 92.44 664 THR A CA 1
ATOM 5165 C C . THR A 1 664 ? 16.340 5.120 -35.728 1.00 92.44 664 THR A C 1
ATOM 5167 O O . THR A 1 664 ? 17.260 4.468 -36.215 1.00 92.44 664 THR A O 1
ATOM 5170 N N . ARG A 1 665 ? 15.378 5.670 -36.475 1.00 92.00 665 ARG A N 1
ATOM 5171 C CA . ARG A 1 665 ? 15.326 5.743 -37.941 1.00 92.00 665 ARG A CA 1
ATOM 5172 C C . ARG A 1 665 ? 14.446 6.927 -38.348 1.00 92.00 665 ARG A C 1
ATOM 5174 O O . ARG A 1 665 ? 13.814 7.540 -37.493 1.00 92.00 665 ARG A O 1
ATOM 5181 N N . ASP A 1 666 ? 14.415 7.248 -39.639 1.00 92.69 666 ASP A N 1
ATOM 5182 C CA . ASP A 1 666 ? 13.530 8.281 -40.203 1.00 92.69 666 ASP A CA 1
ATOM 5183 C C . ASP A 1 666 ? 13.623 9.645 -39.489 1.00 92.69 666 ASP A C 1
ATOM 5185 O O . ASP A 1 666 ? 12.613 10.262 -39.147 1.00 92.69 666 ASP A O 1
ATOM 5189 N N . VAL A 1 667 ? 14.855 10.115 -39.254 1.00 96.88 667 VAL A N 1
ATOM 5190 C CA . VAL A 1 667 ? 15.127 11.394 -38.577 1.00 96.88 667 VAL A CA 1
ATOM 5191 C C . VAL A 1 667 ? 14.383 12.543 -39.287 1.00 96.88 667 VAL A C 1
ATOM 5193 O O . VAL A 1 667 ? 14.589 12.736 -40.491 1.00 96.88 667 VAL A O 1
ATOM 5196 N N . PRO A 1 668 ? 13.539 13.328 -38.583 1.00 96.38 668 PRO A N 1
ATOM 5197 C CA . PRO A 1 668 ? 12.739 14.370 -39.215 1.00 96.38 668 PRO A CA 1
ATOM 5198 C C . PRO A 1 668 ? 13.617 15.457 -39.843 1.00 96.38 668 PRO A C 1
ATOM 5200 O O . PRO A 1 668 ? 14.490 15.997 -39.156 1.00 96.38 668 PRO A O 1
ATOM 5203 N N . PRO A 1 669 ? 13.372 15.857 -41.102 1.00 96.62 669 PRO A N 1
ATOM 5204 C CA . PRO A 1 669 ? 14.172 16.886 -41.752 1.00 96.62 669 PRO A CA 1
ATOM 5205 C C . PRO A 1 669 ? 14.015 18.249 -41.055 1.00 96.62 669 PRO A C 1
ATOM 5207 O O . PRO A 1 669 ? 12.995 18.495 -40.398 1.00 96.62 669 PRO A O 1
ATOM 5210 N N . PRO A 1 670 ? 14.984 19.168 -41.220 1.00 97.44 670 PRO A N 1
ATOM 5211 C CA . PRO A 1 670 ? 14.866 20.524 -40.700 1.00 97.44 670 PRO A CA 1
ATOM 5212 C C . PRO A 1 670 ? 13.545 21.195 -41.116 1.00 97.44 670 PRO A C 1
ATOM 5214 O O . PRO A 1 670 ? 13.174 21.184 -42.288 1.00 97.44 670 PRO A O 1
ATOM 5217 N N . GLY A 1 671 ? 12.832 21.784 -40.154 1.00 96.69 671 GLY A N 1
ATOM 5218 C CA . GLY A 1 671 ? 11.543 22.459 -40.356 1.00 96.69 671 GLY A CA 1
ATOM 5219 C C . GLY A 1 671 ? 10.292 21.592 -40.147 1.00 96.69 671 GLY A C 1
ATOM 5220 O O . GLY A 1 671 ? 9.210 22.156 -39.939 1.00 96.69 671 GLY A O 1
ATOM 5221 N N . ALA A 1 672 ? 10.423 20.259 -40.116 1.00 97.69 672 ALA A N 1
ATOM 5222 C CA . ALA A 1 672 ? 9.316 19.357 -39.778 1.00 97.69 672 ALA A CA 1
ATOM 5223 C C . ALA A 1 672 ? 8.729 19.705 -38.400 1.00 97.69 672 ALA A C 1
ATOM 5225 O O . ALA A 1 672 ? 9.466 20.075 -37.476 1.00 97.69 672 ALA A O 1
ATOM 5226 N N . ARG A 1 673 ? 7.403 19.629 -38.255 1.00 98.06 673 ARG A N 1
ATOM 5227 C CA . ARG A 1 673 ? 6.734 19.869 -36.972 1.00 98.06 673 ARG A CA 1
ATOM 5228 C C . ARG A 1 673 ? 6.796 18.611 -36.116 1.00 98.06 673 ARG A C 1
ATOM 5230 O O . ARG A 1 673 ? 6.338 17.567 -36.561 1.00 98.06 673 ARG A O 1
ATOM 5237 N N . ILE A 1 674 ? 7.301 18.734 -34.894 1.00 98.44 674 ILE A N 1
ATOM 5238 C CA . ILE A 1 674 ? 7.322 17.680 -33.882 1.00 98.44 674 ILE A CA 1
ATOM 5239 C C . ILE A 1 674 ? 6.379 18.086 -32.749 1.00 98.44 674 ILE A C 1
ATOM 5241 O O . ILE A 1 674 ? 6.595 19.099 -32.084 1.00 98.44 674 ILE A O 1
ATOM 5245 N N . GLU A 1 675 ? 5.334 17.294 -32.532 1.00 98.19 675 GLU A N 1
ATOM 5246 C CA . GLU A 1 675 ? 4.361 17.476 -31.454 1.00 98.19 675 GLU A CA 1
ATOM 5247 C C . GLU A 1 675 ? 4.486 16.302 -30.479 1.00 98.19 675 GLU A C 1
ATOM 5249 O O . GLU A 1 675 ? 4.268 15.155 -30.862 1.00 98.19 675 GLU A O 1
ATOM 5254 N N . VAL A 1 676 ? 4.849 16.581 -29.225 1.00 98.00 676 VAL A N 1
ATOM 5255 C CA . VAL A 1 676 ? 5.020 15.559 -28.180 1.00 98.00 676 VAL A CA 1
ATOM 5256 C C . VAL A 1 676 ? 3.990 15.775 -27.083 1.00 98.00 676 VAL A C 1
ATOM 5258 O O . VAL A 1 676 ? 3.864 16.883 -26.569 1.00 98.00 676 VAL A O 1
ATOM 5261 N N . SER A 1 677 ? 3.272 14.727 -26.699 1.00 97.25 677 SER A N 1
ATOM 5262 C CA . SER A 1 677 ? 2.323 14.769 -25.582 1.00 97.25 677 SER A CA 1
ATOM 5263 C C . SER A 1 677 ? 2.407 13.502 -24.737 1.00 97.25 677 SER A C 1
ATOM 5265 O O . SER A 1 677 ? 2.849 12.454 -25.213 1.00 97.25 677 SER A O 1
ATOM 5267 N N . ALA A 1 678 ? 2.016 13.611 -23.470 1.00 96.94 678 ALA A N 1
ATOM 5268 C CA . ALA A 1 678 ? 1.964 12.503 -22.525 1.00 96.94 678 ALA A CA 1
ATOM 5269 C C . ALA A 1 678 ? 0.739 12.619 -21.607 1.00 96.94 678 ALA A C 1
ATOM 5271 O O . ALA A 1 678 ? 0.102 13.673 -21.535 1.00 96.94 678 ALA A O 1
ATOM 5272 N N . SER A 1 679 ? 0.444 11.549 -20.867 1.00 95.38 679 SER A N 1
ATOM 5273 C CA . SER A 1 679 ? -0.543 11.584 -19.786 1.00 95.38 679 SER A CA 1
ATOM 5274 C C . SER A 1 679 ? 0.108 11.996 -18.456 1.00 95.38 679 SER A C 1
ATOM 5276 O O . SER A 1 679 ? 0.999 11.285 -17.976 1.00 95.38 679 SER A O 1
ATOM 5278 N N . PRO A 1 680 ? -0.368 13.065 -17.792 1.00 92.00 680 PRO A N 1
ATOM 5279 C CA . PRO A 1 680 ? -0.011 13.401 -16.417 1.00 92.00 680 PRO A CA 1
ATOM 5280 C C . PRO A 1 680 ? -0.828 12.584 -15.404 1.00 92.00 680 PRO A C 1
ATOM 5282 O O . PRO A 1 680 ? -0.440 12.443 -14.247 1.00 92.00 680 PRO A O 1
ATOM 5285 N N . ALA A 1 681 ? -1.966 12.009 -15.805 1.00 92.25 681 ALA A N 1
ATOM 5286 C CA . ALA A 1 681 ? -2.729 11.132 -14.931 1.00 92.25 681 ALA A CA 1
ATOM 5287 C C . ALA A 1 681 ? -1.919 9.865 -14.619 1.00 92.25 681 ALA A C 1
ATOM 5289 O O . ALA A 1 681 ? -1.369 9.214 -15.516 1.00 92.25 681 ALA A O 1
ATOM 5290 N N . LYS A 1 682 ? -1.855 9.511 -13.332 1.00 91.44 682 LYS A N 1
ATOM 5291 C CA . LYS A 1 682 ? -1.038 8.404 -12.838 1.00 91.44 682 LYS A CA 1
ATOM 5292 C C . LYS A 1 682 ? -1.764 7.586 -11.779 1.00 91.44 682 LYS A C 1
ATOM 5294 O O . LYS A 1 682 ? -2.452 8.131 -10.916 1.00 91.44 682 LYS A O 1
ATOM 5299 N N . TRP A 1 683 ? -1.591 6.266 -11.832 1.00 91.56 683 TRP A N 1
ATOM 5300 C CA . TRP A 1 683 ? -2.218 5.345 -10.879 1.00 91.56 683 TRP A CA 1
ATOM 5301 C C . TRP A 1 683 ? -1.530 5.365 -9.502 1.00 91.56 683 TRP A C 1
ATOM 5303 O O . TRP A 1 683 ? -2.170 5.083 -8.491 1.00 91.56 683 TRP A O 1
ATOM 5313 N N . SER A 1 684 ? -0.237 5.700 -9.468 1.00 90.75 684 SER A N 1
ATOM 5314 C CA . SER A 1 684 ? 0.609 5.802 -8.276 1.00 90.75 684 SER A CA 1
ATOM 5315 C C . SER A 1 684 ? 1.803 6.713 -8.562 1.00 90.75 684 SER A C 1
ATOM 5317 O O . SER A 1 684 ? 2.465 6.543 -9.582 1.00 90.75 684 SER A O 1
ATOM 5319 N N . MET A 1 685 ? 2.114 7.657 -7.672 1.00 88.19 685 MET A N 1
ATOM 5320 C CA . MET A 1 685 ? 3.220 8.607 -7.872 1.00 88.19 685 MET A CA 1
ATOM 5321 C C . MET A 1 685 ? 4.576 7.907 -8.036 1.00 88.19 685 MET A C 1
ATOM 5323 O O . MET A 1 685 ? 5.327 8.232 -8.958 1.00 88.19 685 MET A O 1
ATOM 5327 N N . ASP A 1 686 ? 4.853 6.901 -7.207 1.00 86.25 686 ASP A N 1
ATOM 5328 C CA . ASP A 1 686 ? 6.106 6.138 -7.197 1.00 86.25 686 ASP A CA 1
ATOM 5329 C C . ASP A 1 686 ? 6.006 4.783 -7.925 1.00 86.25 686 ASP A C 1
ATOM 5331 O O . ASP A 1 686 ? 6.909 3.951 -7.822 1.00 86.25 686 ASP A O 1
ATOM 5335 N N . ASP A 1 687 ? 4.908 4.567 -8.662 1.00 88.88 687 ASP A N 1
ATOM 5336 C CA . ASP A 1 687 ? 4.582 3.312 -9.347 1.00 88.88 687 ASP A CA 1
ATOM 5337 C C . ASP A 1 687 ? 4.519 2.094 -8.396 1.00 88.88 687 ASP A C 1
ATOM 5339 O O . ASP A 1 687 ? 4.814 0.965 -8.801 1.00 88.88 687 ASP A O 1
ATOM 5343 N N . ALA A 1 688 ? 4.128 2.312 -7.135 1.00 86.62 688 ALA A N 1
ATOM 5344 C CA . ALA A 1 688 ? 3.870 1.251 -6.165 1.00 86.62 688 ALA A CA 1
ATOM 5345 C C . ALA A 1 688 ? 2.705 1.581 -5.227 1.00 86.62 688 ALA A C 1
ATOM 5347 O O . ALA A 1 688 ? 1.712 0.860 -5.215 1.00 86.62 688 ALA A O 1
ATOM 5348 N N . HIS A 1 689 ? 2.784 2.664 -4.454 1.00 86.56 689 HIS A N 1
ATOM 5349 C CA . HIS A 1 689 ? 1.822 2.925 -3.384 1.00 86.56 689 HIS A CA 1
ATOM 5350 C C . HIS A 1 689 ? 0.504 3.501 -3.915 1.00 86.56 689 HIS A C 1
ATOM 5352 O O . HIS A 1 689 ? 0.491 4.356 -4.806 1.00 86.56 689 HIS A O 1
ATOM 5358 N N . LEU A 1 690 ? -0.619 3.094 -3.318 1.00 83.81 690 LEU A N 1
ATOM 5359 C CA . LEU A 1 690 ? -1.975 3.525 -3.690 1.00 83.81 690 LEU A CA 1
ATOM 5360 C C . LEU A 1 690 ? -2.347 4.918 -3.159 1.00 83.81 690 LEU A C 1
ATOM 5362 O O . LEU A 1 690 ? -3.410 5.120 -2.578 1.00 83.81 690 LEU A O 1
ATOM 5366 N N . GLY A 1 691 ? -1.471 5.895 -3.388 1.00 78.50 691 GLY A N 1
ATOM 5367 C CA . GLY A 1 691 ? -1.700 7.292 -3.011 1.00 78.50 691 GLY A CA 1
ATOM 5368 C C . GLY A 1 691 ? -2.635 8.059 -3.952 1.00 78.50 691 GLY A C 1
ATOM 5369 O O . GLY A 1 691 ? -3.033 9.171 -3.622 1.00 78.50 691 GLY A O 1
ATOM 5370 N N . MET A 1 692 ? -2.988 7.494 -5.115 1.00 85.81 692 MET A N 1
ATOM 5371 C CA . MET A 1 692 ? -3.808 8.170 -6.127 1.00 85.81 692 MET A CA 1
ATOM 5372 C C . MET A 1 692 ? -5.177 7.488 -6.306 1.00 85.81 692 MET A C 1
ATOM 5374 O O . MET A 1 692 ? -5.254 6.254 -6.282 1.00 85.81 692 MET A O 1
ATOM 5378 N N . PRO A 1 693 ? -6.256 8.255 -6.573 1.00 86.12 693 PRO A N 1
ATOM 5379 C CA . PRO A 1 693 ? -7.601 7.703 -6.757 1.00 86.12 693 PRO A CA 1
ATOM 5380 C C . PRO A 1 693 ? -7.706 6.656 -7.873 1.00 86.12 693 PRO A C 1
ATOM 5382 O O . PRO A 1 693 ? -8.419 5.668 -7.709 1.00 86.12 693 PRO A O 1
ATOM 5385 N N . GLY A 1 694 ? -6.980 6.846 -8.983 1.00 87.62 694 GLY A N 1
ATOM 5386 C CA . GLY A 1 694 ? -6.995 5.926 -10.125 1.00 87.62 694 GLY A CA 1
ATOM 5387 C C . GLY A 1 694 ? -6.540 4.516 -9.746 1.00 87.62 694 GLY A C 1
ATOM 5388 O O . GLY A 1 694 ? -7.267 3.549 -9.968 1.00 87.62 694 GLY A O 1
ATOM 5389 N N . GLY A 1 695 ? -5.380 4.402 -9.089 1.00 90.56 695 GLY A N 1
ATOM 5390 C CA . GLY A 1 695 ? -4.870 3.119 -8.607 1.00 90.56 695 GLY A CA 1
ATOM 5391 C C . GLY A 1 695 ? -5.799 2.473 -7.581 1.00 90.56 695 GLY A C 1
ATOM 5392 O O . GLY A 1 695 ? -6.133 1.296 -7.719 1.00 90.56 695 GLY A O 1
ATOM 5393 N N . ASN A 1 696 ? -6.262 3.243 -6.587 1.00 88.81 696 ASN A N 1
ATOM 5394 C CA . ASN A 1 696 ? -7.139 2.717 -5.537 1.00 88.81 696 ASN A CA 1
ATOM 5395 C C . ASN A 1 696 ? -8.448 2.165 -6.134 1.00 88.81 696 ASN A C 1
ATOM 5397 O O . ASN A 1 696 ? -8.834 1.030 -5.855 1.00 88.81 696 ASN A O 1
ATOM 5401 N N . GLY A 1 697 ? -9.080 2.915 -7.042 1.00 90.69 697 GLY A N 1
ATOM 5402 C CA . GLY A 1 697 ? -10.315 2.496 -7.706 1.00 90.69 697 GLY A CA 1
ATOM 5403 C C . GLY A 1 697 ? -10.181 1.174 -8.467 1.00 90.69 697 GLY A C 1
ATOM 5404 O O . GLY A 1 697 ? -11.081 0.334 -8.400 1.00 90.69 697 GLY A O 1
ATOM 5405 N N . ILE A 1 698 ? -9.051 0.951 -9.143 1.00 93.81 698 ILE A N 1
ATOM 5406 C CA . ILE A 1 698 ? -8.811 -0.271 -9.923 1.00 93.81 698 ILE A CA 1
ATOM 5407 C C . ILE A 1 698 ? -8.573 -1.470 -9.008 1.00 93.81 698 ILE A C 1
ATOM 5409 O O . ILE A 1 698 ? -9.234 -2.494 -9.181 1.00 93.81 698 ILE A O 1
ATOM 5413 N N . TYR A 1 699 ? -7.700 -1.343 -8.003 1.00 93.56 699 TYR A N 1
ATOM 5414 C CA . TYR A 1 699 ? -7.491 -2.405 -7.011 1.00 93.56 699 TYR A CA 1
ATOM 5415 C C . TYR A 1 699 ? -8.804 -2.778 -6.323 1.00 93.56 699 TYR A C 1
ATOM 5417 O O . TYR A 1 699 ? -9.179 -3.952 -6.286 1.00 93.56 699 TYR A O 1
ATOM 5425 N N . ALA A 1 700 ? -9.550 -1.774 -5.860 1.00 92.56 700 ALA A N 1
ATOM 5426 C CA . ALA A 1 700 ? -10.851 -1.964 -5.246 1.00 92.56 700 ALA A CA 1
ATOM 5427 C C . ALA A 1 700 ? -11.818 -2.704 -6.180 1.00 92.56 700 ALA A C 1
ATOM 5429 O O . ALA A 1 700 ? -12.475 -3.649 -5.751 1.00 92.56 700 ALA A O 1
ATOM 5430 N N . ALA A 1 701 ? -11.907 -2.328 -7.459 1.00 95.25 701 ALA A N 1
ATOM 5431 C CA . ALA A 1 701 ? -12.781 -3.001 -8.419 1.00 95.25 701 ALA A CA 1
ATOM 5432 C C . ALA A 1 701 ? -12.434 -4.491 -8.586 1.00 95.25 701 ALA A C 1
ATOM 5434 O O . ALA A 1 701 ? -13.335 -5.335 -8.591 1.00 95.25 701 ALA A O 1
ATOM 5435 N N . GLN A 1 702 ? -11.144 -4.825 -8.666 1.00 96.44 702 GLN A N 1
ATOM 5436 C CA . GLN A 1 702 ? -10.691 -6.208 -8.842 1.00 96.44 702 GLN A CA 1
ATOM 5437 C C . GLN A 1 702 ? -10.903 -7.051 -7.582 1.00 96.44 702 GLN A C 1
ATOM 5439 O O . GLN A 1 702 ? -11.389 -8.180 -7.675 1.00 96.44 702 GLN A O 1
ATOM 5444 N N . VAL A 1 703 ? -10.643 -6.486 -6.400 1.00 95.81 703 VAL A N 1
ATOM 5445 C CA . VAL A 1 703 ? -10.939 -7.136 -5.115 1.00 95.81 703 VAL A CA 1
ATOM 5446 C C . VAL A 1 703 ? -12.442 -7.380 -4.966 1.00 95.81 703 VAL A C 1
ATOM 5448 O O . VAL A 1 703 ? -12.854 -8.499 -4.672 1.00 95.81 703 VAL A O 1
ATOM 5451 N N . LYS A 1 704 ? -13.289 -6.384 -5.261 1.00 95.06 704 LYS A N 1
ATOM 5452 C CA . LYS A 1 704 ? -14.758 -6.524 -5.233 1.00 95.06 704 LYS A CA 1
ATOM 5453 C C . LYS A 1 704 ? -15.235 -7.633 -6.181 1.00 95.06 704 LYS A C 1
ATOM 5455 O O . LYS A 1 704 ? -16.095 -8.435 -5.814 1.00 95.06 704 LYS A O 1
ATOM 5460 N N . ALA A 1 705 ? -14.661 -7.717 -7.383 1.00 95.69 705 ALA A N 1
ATOM 5461 C CA . ALA A 1 705 ? -14.968 -8.777 -8.340 1.00 95.69 705 ALA A CA 1
ATOM 5462 C C . ALA A 1 705 ? -14.542 -10.167 -7.835 1.00 95.69 705 ALA A C 1
ATOM 5464 O O . ALA A 1 705 ? -15.298 -11.126 -7.993 1.00 95.69 705 ALA A O 1
ATOM 5465 N N . ALA A 1 706 ? -13.375 -10.280 -7.196 1.00 96.12 706 ALA A N 1
ATOM 5466 C CA . ALA A 1 706 ? -12.920 -11.524 -6.584 1.00 96.12 706 ALA A CA 1
ATOM 5467 C C . ALA A 1 706 ? -13.826 -11.952 -5.421 1.00 96.12 706 ALA A C 1
ATOM 5469 O O . ALA A 1 706 ? -14.265 -13.097 -5.402 1.00 96.12 706 ALA A O 1
ATOM 5470 N N . ILE A 1 707 ? -14.212 -11.031 -4.528 1.00 94.56 707 ILE A N 1
ATOM 5471 C CA . ILE A 1 707 ? -15.167 -11.298 -3.438 1.00 94.56 707 ILE A CA 1
ATOM 5472 C C . ILE A 1 707 ? -16.472 -11.892 -3.990 1.00 94.56 707 ILE A C 1
ATOM 5474 O O . ILE A 1 707 ? -16.936 -12.911 -3.486 1.00 94.56 707 ILE A O 1
ATOM 5478 N N . ARG A 1 708 ? -17.042 -11.310 -5.059 1.00 92.81 708 ARG A N 1
ATOM 5479 C CA . ARG A 1 708 ? -18.253 -11.844 -5.720 1.00 92.81 708 ARG A CA 1
ATOM 5480 C C . ARG A 1 708 ? -18.070 -13.277 -6.207 1.00 92.81 708 ARG A C 1
ATOM 5482 O O . ARG A 1 708 ? -18.920 -14.118 -5.943 1.00 92.81 708 ARG A O 1
ATOM 5489 N N . ARG A 1 709 ? -16.974 -13.554 -6.923 1.00 93.56 709 ARG A N 1
ATOM 5490 C CA . ARG A 1 709 ? -16.687 -14.899 -7.451 1.00 93.56 709 ARG A CA 1
ATOM 5491 C C . ARG A 1 709 ? -16.410 -15.897 -6.344 1.00 93.56 709 ARG A C 1
ATOM 5493 O O . ARG A 1 709 ? -16.711 -17.073 -6.501 1.00 93.56 709 ARG A O 1
ATOM 5500 N N . MET A 1 710 ? -15.819 -15.442 -5.246 1.00 92.44 710 MET A N 1
ATOM 5501 C CA . MET A 1 710 ? -15.595 -16.300 -4.107 1.00 92.44 710 MET A CA 1
ATOM 5502 C C . MET A 1 710 ? -16.953 -16.640 -3.487 1.00 92.44 710 MET A C 1
ATOM 5504 O O . MET A 1 710 ? -17.361 -17.795 -3.546 1.00 92.44 710 MET A O 1
ATOM 5508 N N . ILE A 1 711 ? -17.720 -15.667 -3.015 1.00 87.19 711 ILE A N 1
ATOM 5509 C CA . ILE A 1 711 ? -19.000 -15.929 -2.338 1.00 87.19 711 ILE A CA 1
ATOM 5510 C C . ILE A 1 711 ? -19.995 -16.691 -3.236 1.00 87.19 711 ILE A C 1
ATOM 5512 O O . ILE A 1 711 ? -20.603 -17.646 -2.783 1.00 87.19 711 ILE A O 1
ATOM 5516 N N . GLY A 1 712 ? -20.098 -16.362 -4.528 1.00 71.56 712 GLY A N 1
ATOM 5517 C CA . GLY A 1 712 ? -21.036 -17.015 -5.455 1.00 71.56 712 GLY A CA 1
ATOM 5518 C C . GLY A 1 712 ? -20.661 -18.425 -5.942 1.00 71.56 712 GLY A C 1
ATOM 5519 O O . GLY A 1 712 ? -21.328 -18.931 -6.837 1.00 71.56 712 GLY A O 1
ATOM 5520 N N . ARG A 1 713 ? -19.584 -19.039 -5.431 1.00 57.56 713 ARG A N 1
ATOM 5521 C CA . ARG A 1 713 ? -19.194 -20.440 -5.722 1.00 57.56 713 ARG A CA 1
ATOM 5522 C C . ARG A 1 713 ? -19.670 -21.433 -4.643 1.00 57.56 713 ARG A C 1
ATOM 5524 O O . ARG A 1 713 ? -19.145 -22.544 -4.610 1.00 57.56 713 ARG A O 1
ATOM 5531 N N . GLU A 1 714 ? -20.568 -21.016 -3.750 1.00 43.25 714 GLU A N 1
ATOM 5532 C CA . GLU A 1 714 ? -21.205 -21.901 -2.757 1.00 43.25 714 GLU A CA 1
ATOM 5533 C C . GLU A 1 714 ? -22.218 -22.864 -3.389 1.00 43.25 714 GLU A C 1
ATOM 5535 O O . GLU A 1 714 ? -22.966 -22.436 -4.301 1.00 43.25 714 GLU A O 1
#

Secondary structure (DSSP, 8-state):
-----SSS-PPPP-EEEEEESHHHHTTSSTTSHHHHHHHHHHHHHSS-EEEGGGSEEEEEEEEEE-TTSGGGEEEEEEEEEEEEEEEEEEEEEEEEEEB-S--TT-EEEEEEETTEEEEEEE----S-EEEEEEEEE--SS--EEE-SSSSEEEEEEEETTEE--EEE----TTPPPPTT-SEEEEEEEEE-TTS-EEEEEEEEESSPPPTTPEEEEEEEEEPPB-SEE-SPPBSSSSBTBPB--S-BB-S--S-TTS--SS-B--S-EEE-GGGEEEEEEEEEEEEEEEEEEEEE-TTS---S--EEEEEEEESS--EEEEEE-TT--HHHHHH--SS-SHHHHHHT--SEEEEE-TTTTTTSSS-EES-EEEEEEE-HHHHHHS-GGGEEEEEEEETTEEEEEES-EEEEEEETTEEEEP-TTEE-TT--TTPEEEES--SS-GGG-EEEE-SEEETTTTEEE-SSPP---SS--SGGGGTTSEEEEEE-HHHHHHHHHHHHHHHHH-TTPEEEEEPPP---TTT---TTHHHHHHHHHHHTTPEEE--HHHHHHHHHSS---EEEBSSTTT--B--S-SEEE-B-TTS-BHHHHHTS--EEEEEEETTEE-BTTTEEEEEEEEEEEPTT--GGG--B--STTGGG-TTEEEEEEEEEEEESSSPPPTT-BEEEEEE---S-TTSSS--SHHHHHHHHHHHHHHHHHHHTT-